Protein 4W8K (pdb70)

InterPro domains:
  IPR002729 CRISPR-associated protein Cas1 [MF_01470] (10-291)
  IPR002729 CRISPR-associated protein Cas1 [PF01867] (14-270)
  IPR002729 CRISPR-associated protein Cas1 [TIGR00287] (12-271)
  IPR019857 CRISPR-associated protein Cas1, YPEST subtype [TIGR03637] (5-293)
  IPR042206 CRISPR-associated endonuclease Cas1, C-terminal domain [G3DSA:1.20.120.920] (99-302)
  IPR042211 CRISPR-associated endonuclease Cas1, N-terminal domain [G3DSA:3.100.10.20] (4-98)
  IPR050646 CRISPR-associated endonuclease Cas1 [PTHR34353] (13-292)

Sequence (586 aa):
QILTSQKRNMYILSRCKVLVKNGQVCHLHEDGNVYTVPYANTVFIGLAEGTSITNEAMSMLAANGVIIVFWTKGGGAADIICHLPQADYRPTKYMQNWVRLWLDEEKKLSAAKEILKMRVDSLSTHVHDFGVDVENKRVSSIVNNKFDKGVTQATSFESLLGHEGTFVKSLYKEYALEYEIEFKRDHKSADNYNKFLTLGNYYAYGIARSSLWALGIDNSFPLLHGSTRRGGLVFDVADIIKTSIILPLAFHAADQGMSNTEFKRSCVAYFDKNDILAYLINNNIKRLCMENQGMQKQILTSQKRNMYILSRCKVLVKNGQVCHLHEDGNVYTVPYANTVFIGLAEGTSITNEAMSMLAANGVIVFWTKGGGYDMFAADIICHLPQADYRPTKYMQNWVRRLWLDEEKKLSAAKEILKMRVDSLSTHVHDFGVDVENKRVSSIVNKFDKGVTQATSFESLLGHEGTFVKSLYKEYALEYEIEFKRDHKSADNYNKFLTLGNYYAYGIARSSLWALGIDNSFPLLHGSTRRGGLVFDVADIIKTSIILPLAFHAADQGMSNTEFKRSCVAYFDKNDILAYLINNIKRLCME

Nearest PDB structures (foldseek):
  4w8k-assembly1_A  TM=1.003E+00  e=6.764E-49  Vibrio phage ICP1_2005_A
  8k26-assembly1_D  TM=9.373E-01  e=4.850E-36  Vibrio phage ICP1_2004_A
  8k21-assembly1_e  TM=7.059E-01  e=3.300E-36  Vibrio phage ICP1_2004_A
  3god-assembly2_C  TM=6.850E-01  e=6.927E-21  Pseudomonas aeruginosa UCBPP-PA14
  5fcl-assembly2_C  TM=6.937E-01  e=6.340E-20  Pectobacterium atrosepticum SCRI1043

B-factor: mean 58.4, std 21.56, range [27.48, 160.21]

Solvent-accessible surface area: 25203 Å² total; per-residue (Å²): 235,75,121,26,8,81,16,52,45,11,50,14,15,33,166,6,108,1,29,25,89,151,47,77,0,1,21,42,53,186,107,49,70,66,107,82,0,53,69,45,44,0,2,0,0,0,1,10,85,51,2,19,0,34,20,96,0,2,41,46,0,6,84,39,8,2,0,0,0,1,15,130,10,27,92,87,19,43,9,23,0,3,25,8,35,43,79,37,45,22,6,105,42,0,6,24,1,0,101,4,28,47,60,111,143,97,11,30,66,4,0,40,67,1,0,79,10,1,31,67,0,6,62,75,6,79,39,152,72,31,15,92,22,117,52,184,106,2,40,55,9,25,88,136,4,51,147,11,0,76,142,10,124,46,28,107,37,0,27,43,53,20,34,56,3,15,140,14,2,30,123,24,6,8,124,88,33,154,48,178,33,151,55,59,112,183,36,96,56,58,34,3,79,1,2,33,22,0,39,32,3,2,6,0,1,0,5,1,0,2,21,14,7,9,7,26,6,2,2,10,0,2,67,33,104,121,51,107,2,6,0,0,40,2,1,6,10,0,0,30,0,2,0,0,1,4,12,0,0,38,1,10,72,118,59,38,55,61,82,80,0,49,147,34,0,30,58,26,5,61,165,48,60,0,4,22,37,0,18,78,10,1,71,141,7,2,76,146,123,180,43,85,54,64,88,5,31,8,30,156,124,122,7,1,12,7,2,32,119,4,113,0,41,35,98,142,58,69,0,4,3,66,11,144,88,50,53,57,44,82,3,50,53,105,100,4,48,15,0,0,0,0,80,48,3,16,1,38,12,105,0,3,20,52,1,18,55,58,25,7,37,6,2,0,0,94,24,23,1,11,14,1,16,1,0,19,35,18,14,85,76,88,59,70,51,37,96,2,10,106,42,2,40,53,1,3,126,17,13,64,50,106,132,115,25,33,66,5,0,45,66,5,0,79,4,6,33,72,0,7,63,77,9,78,38,149,63,29,12,96,26,129,36,177,128,1,43,71,25,25,101,126,4,58,133,7,0,85,123,7,117,44,53,146,42,0,84,44,58,39,23,60,3,23,146,32,2,34,160,10,6,9,110,75,35,158,52,152,23,148,61,35,134,184,40,99,55,57,34,4,83,0,3,51,46,0,14,81,31,0,45,1,0,0,6,3,0,1,18,15,10,8,7,20,30,4,0,1,4,21,53,44,49,119,113,118,0,0,0,0,21,4,2,0,20,1,0,44,7,2,0,0,1,2,14,0,0,36,0,13,78,117,57,45,56,73,98,74,0,58,146,31,0,24,53,27,2,43,167,45,38,0,1,3,41,0,3,60,6,2,45,131,11,10,65,187

CATH classification: 3.100.10.20 (+1 more: 1.20.120.920)

Foldseek 3Di:
DDDLLQQQAEEEDEQWEFEDDPNFTWTAHPVGDIGTDPLLRYLEYEYEYNYYYDVRSVVSNLVNFYKYWYLDQPPLQSIGIDHNDPPDADDQQQVLLVVCLVPLVSLLVLLLLLLCLLVVLQVVQADPDQDDCPDPQNVVLNVQLNVQSVDDPDLVSNVVSSVSSQVSLLVRSCVRLVHDDDADCVDPQQLNVQLSVLLVVLLSLLVSLCVNNVHDQQRASRDDPPDHRGNSCSLSSSCSSRPSNVLSSVCRSVVHDPVVSVVSSSVSCNVSSVSVVSNVSSSCSRPVD/DDDWAFFDAAPASQETEDEQWEFEDDPNFTWTAHPVGDIGTDDLVSHQEYEYEYNYYYDPHRVVVSLVSNHFYFYAYPLRLATDDGDFDACGSPDDHDHHPLQVLLVVQLVDLVSLLVLLLLLQVLLVVLQVVQADPDADDCPDDQNVVLSVQLNVQSVPDDDLVSNVVSLVSSQVSLVVRRCVRLVHDDDADCVDDAQLNVQLVVLLVSLLRLLVVLCRVRSHQQCRDSRPDNPDHSNNSSSLSSSCSSRQSNVLSSVCSSVVHDPVVSVVSSSVSCRVVSVSNVSNVSSCVSRVD

Radius of gyration: 26.18 Å; Cα contacts (8 Å, |Δi|>4): 1015; chains: 2; bounding box: 55×72×65 Å

Structure (mmCIF, N/CA/C/O backbone):
data_4W8K
#
_entry.id   4W8K
#
_cell.length_a   70.590
_cell.length_b   83.320
_cell.length_c   133.980
_cell.angle_alpha   90.00
_cell.angle_beta   90.00
_cell.angle_gamma   90.00
#
_symmetry.space_group_name_H-M   'P 21 21 21'
#
loop_
_entity.id
_entity.type
_entity.pdbx_description
1 polymer 'Cas1 protein'
2 non-polymer 'POTASSIUM ION'
3 water water
#
loop_
_atom_site.group_PDB
_atom_site.id
_atom_site.type_symbol
_atom_site.label_atom_id
_atom_site.label_alt_id
_atom_site.label_comp_id
_atom_site.label_asym_id
_atom_site.label_entity_id
_atom_site.label_seq_id
_atom_site.pdbx_PDB_ins_code
_atom_site.Cartn_x
_atom_site.Cartn_y
_atom_site.Cartn_z
_atom_site.occupancy
_atom_site.B_iso_or_equiv
_atom_site.auth_seq_id
_atom_site.auth_comp_id
_atom_site.auth_asym_id
_atom_site.auth_atom_id
_atom_site.pdbx_PDB_model_num
ATOM 1 N N . GLN A 1 25 ? 35.209 87.752 17.064 1.00 100.26 4 GLN A N 1
ATOM 2 C CA . GLN A 1 25 ? 36.244 87.021 17.782 1.00 104.49 4 GLN A CA 1
ATOM 3 C C . GLN A 1 25 ? 37.037 87.957 18.692 1.00 99.93 4 GLN A C 1
ATOM 4 O O . GLN A 1 25 ? 37.925 87.522 19.426 1.00 102.12 4 GLN A O 1
ATOM 10 N N . ILE A 1 26 ? 36.708 89.244 18.644 1.00 89.47 5 ILE A N 1
ATOM 11 C CA . ILE A 1 26 ? 37.217 90.195 19.628 1.00 85.18 5 ILE A CA 1
ATOM 12 C C . ILE A 1 26 ? 36.163 90.415 20.712 1.00 78.66 5 ILE A C 1
ATOM 13 O O . ILE A 1 26 ? 34.998 90.684 20.413 1.00 75.98 5 ILE A O 1
ATOM 18 N N . LEU A 1 27 ? 36.580 90.278 21.967 1.00 72.61 6 LEU A N 1
ATOM 19 C CA . LEU A 1 27 ? 35.704 90.498 23.113 1.00 63.04 6 LEU A CA 1
ATOM 20 C C . LEU A 1 27 ? 35.131 91.912 23.098 1.00 58.57 6 LEU A C 1
ATOM 21 O O . LEU A 1 27 ? 35.815 92.855 22.700 1.00 56.77 6 LEU A O 1
ATOM 26 N N . THR A 1 28 ? 33.880 92.057 23.527 1.00 54.84 7 THR A N 1
ATOM 27 C CA . THR A 1 28 ? 33.204 93.353 23.490 1.00 57.53 7 THR A CA 1
ATOM 28 C C . THR A 1 28 ? 33.971 94.414 24.275 1.00 50.76 7 THR A C 1
ATOM 29 O O . THR A 1 28 ? 34.149 95.535 23.805 1.00 46.16 7 THR A O 1
ATOM 33 N N . SER A 1 29 ? 34.442 94.049 25.464 1.00 50.09 8 SER A N 1
ATOM 34 C CA . SER A 1 29 ? 35.152 94.993 26.319 1.00 54.74 8 SER A CA 1
ATOM 35 C C . SER A 1 29 ? 36.575 95.267 25.840 1.00 58.29 8 SER A C 1
ATOM 36 O O . SER A 1 29 ? 37.275 96.105 26.408 1.00 58.25 8 SER A O 1
ATOM 39 N N . GLN A 1 30 ? 37.008 94.562 24.800 1.00 56.47 9 GLN A N 1
ATOM 40 C CA . GLN A 1 30 ? 38.360 94.747 24.287 1.00 63.57 9 GLN A CA 1
ATOM 41 C C . GLN A 1 30 ? 38.369 95.619 23.036 1.00 56.36 9 GLN A C 1
ATOM 42 O O . GLN A 1 30 ? 39.426 95.908 22.477 1.00 61.22 9 GLN A O 1
ATOM 48 N N . LYS A 1 31 ? 37.187 96.040 22.603 1.00 48.26 10 LYS A N 1
ATOM 49 C CA . LYS A 1 31 ? 37.073 96.959 21.478 1.00 48.60 10 LYS A CA 1
ATOM 50 C C . LYS A 1 31 ? 37.428 98.369 21.937 1.00 50.90 10 LYS A C 1
ATOM 51 O O . LYS A 1 31 ? 36.921 98.842 22.953 1.00 52.81 10 LYS A O 1
ATOM 57 N N . ARG A 1 32 ? 38.306 99.037 21.196 1.00 48.29 11 ARG A N 1
ATOM 58 C CA . ARG A 1 32 ? 38.913 100.264 21.695 1.00 52.38 11 ARG A CA 1
ATOM 59 C C . ARG A 1 32 ? 38.504 101.519 20.938 1.00 44.39 11 ARG A C 1
ATOM 60 O O . ARG A 1 32 ? 38.827 102.628 21.362 1.00 45.43 11 ARG A O 1
ATOM 68 N N . ASN A 1 33 ? 37.798 101.352 19.826 1.00 34.94 12 ASN A N 1
ATOM 69 C CA . ASN A 1 33 ? 37.401 102.496 19.016 1.00 36.59 12 ASN A CA 1
ATOM 70 C C . ASN A 1 33 ? 35.945 102.879 19.223 1.00 34.60 12 ASN A C 1
ATOM 71 O O . ASN A 1 33 ? 35.108 102.034 19.537 1.00 37.59 12 ASN A O 1
ATOM 76 N N . MET A 1 34 ? 35.657 104.164 19.045 1.00 33.58 13 MET A N 1
ATOM 77 C CA . MET A 1 34 ? 34.294 104.680 19.106 1.00 34.98 13 MET A CA 1
ATOM 78 C C . MET A 1 34 ? 34.281 106.074 18.494 1.00 34.36 13 MET A C 1
ATOM 79 O O . MET A 1 34 ? 35.296 106.771 18.508 1.00 35.13 13 MET A O 1
ATOM 84 N N . TYR A 1 35 ? 33.136 106.479 17.953 1.00 32.73 14 TYR A N 1
ATOM 85 C CA . TYR A 1 35 ? 33.086 107.665 17.101 1.00 37.50 14 TYR A CA 1
ATOM 86 C C . TYR A 1 35 ? 31.825 108.505 17.283 1.00 36.47 14 TYR A C 1
ATOM 87 O O . TYR A 1 35 ? 30.742 107.973 17.529 1.00 34.64 14 TYR A O 1
ATOM 96 N N . ILE A 1 36 ? 31.981 109.820 17.160 1.00 33.12 15 ILE A N 1
ATOM 97 C CA . ILE A 1 36 ? 30.845 110.723 17.003 1.00 37.98 15 ILE A CA 1
ATOM 98 C C . ILE A 1 36 ? 31.008 111.455 15.673 1.00 40.04 15 ILE A C 1
ATOM 99 O O . ILE A 1 36 ? 31.837 112.358 15.555 1.00 40.50 15 ILE A O 1
ATOM 104 N N . LEU A 1 37 ? 30.222 111.061 14.677 1.00 36.03 16 LEU A N 1
ATOM 105 C CA . LEU A 1 37 ? 30.411 111.552 13.313 1.00 36.99 16 LEU A CA 1
ATOM 106 C C . LEU A 1 37 ? 29.467 112.700 12.958 1.00 38.73 16 LEU A C 1
ATOM 107 O O . LEU A 1 37 ? 28.313 112.724 13.385 1.00 36.71 16 LEU A O 1
ATOM 112 N N . SER A 1 38 ? 29.974 113.645 12.171 1.00 39.24 17 SER A N 1
ATOM 113 C CA . SER A 1 38 ? 29.200 114.803 11.739 1.00 42.03 17 SER A CA 1
ATOM 114 C C . SER A 1 38 ? 29.464 115.107 10.269 1.00 43.95 17 SER A C 1
ATOM 115 O O . SER A 1 38 ? 30.552 114.833 9.766 1.00 41.00 17 SER A O 1
ATOM 118 N N . ARG A 1 39 ? 28.462 115.669 9.595 1.00 42.77 18 ARG A N 1
ATOM 119 C CA . ARG A 1 39 ? 28.586 116.136 8.213 1.00 47.30 18 ARG A CA 1
ATOM 120 C C . ARG A 1 39 ? 29.254 115.120 7.293 1.00 47.75 18 ARG A C 1
ATOM 121 O O . ARG A 1 39 ? 30.264 115.416 6.658 1.00 47.51 18 ARG A O 1
ATOM 129 N N . CYS A 1 40 ? 28.693 113.918 7.237 1.00 43.20 19 CYS A N 1
ATOM 130 C CA . CYS A 1 40 ? 29.244 112.863 6.402 1.00 42.14 19 CYS A CA 1
ATOM 131 C C . CYS A 1 40 ? 28.206 111.784 6.133 1.00 44.81 19 CYS A C 1
ATOM 132 O O . CYS A 1 40 ? 27.162 111.733 6.786 1.00 39.94 19 CYS A O 1
ATOM 135 N N . LYS A 1 41 ? 28.498 110.933 5.157 1.00 39.72 20 LYS A N 1
ATOM 136 C CA . LYS A 1 41 ? 27.648 109.794 4.850 1.00 40.02 20 LYS A CA 1
ATOM 137 C C . LYS A 1 41 ? 28.335 108.518 5.312 1.00 38.34 20 LYS A C 1
ATOM 138 O O . LYS A 1 41 ? 29.491 108.279 4.973 1.00 36.78 20 LYS A O 1
ATOM 144 N N . VAL A 1 42 ? 27.636 107.704 6.096 1.00 33.31 21 VAL A N 1
ATOM 145 C CA . VAL A 1 42 ? 28.203 106.433 6.530 1.00 34.32 21 VAL A CA 1
ATOM 146 C C . VAL A 1 42 ? 27.680 105.331 5.623 1.00 35.64 21 VAL A C 1
ATOM 147 O O . VAL A 1 42 ? 26.470 105.155 5.477 1.00 33.98 21 VAL A O 1
ATOM 151 N N . LEU A 1 43 ? 28.598 104.595 5.010 1.00 37.29 22 LEU A N 1
ATOM 152 C CA . LEU A 1 43 ? 28.230 103.599 4.017 1.00 39.05 22 LEU A CA 1
ATOM 153 C C . LEU A 1 43 ? 29.284 102.510 3.924 1.00 37.29 22 LEU A C 1
ATOM 154 O O . LEU A 1 43 ? 30.289 102.547 4.630 1.00 42.78 22 LEU A O 1
ATOM 159 N N . VAL A 1 44 ? 29.057 101.553 3.034 1.00 37.51 23 VAL A N 1
ATOM 160 C CA . VAL A 1 44 ? 30.023 100.491 2.802 1.00 38.78 23 VAL A CA 1
ATOM 161 C C . VAL A 1 44 ? 30.739 100.679 1.469 1.00 44.13 23 VAL A C 1
ATOM 162 O O . VAL A 1 44 ? 30.117 100.661 0.408 1.00 51.03 23 VAL A O 1
ATOM 166 N N . LYS A 1 45 ? 32.052 100.876 1.537 1.00 47.56 24 LYS A N 1
ATOM 167 C CA . LYS A 1 45 ? 32.888 100.968 0.345 1.00 54.24 24 LYS A CA 1
ATOM 168 C C . LYS A 1 45 ? 34.034 99.967 0.430 1.00 54.76 24 LYS A C 1
ATOM 169 O O . LYS A 1 45 ? 34.757 99.926 1.427 1.00 54.47 24 LYS A O 1
ATOM 175 N N . ASN A 1 46 ? 34.186 99.162 -0.618 1.00 55.36 25 ASN A N 1
ATOM 176 C CA . ASN A 1 46 ? 35.234 98.147 -0.692 1.00 61.52 25 ASN A CA 1
ATOM 177 C C . ASN A 1 46 ? 35.186 97.169 0.479 1.00 56.94 25 ASN A C 1
ATOM 178 O O . ASN A 1 46 ? 36.223 96.705 0.953 1.00 55.38 25 ASN A O 1
ATOM 183 N N . GLY A 1 47 ? 33.978 96.862 0.943 1.00 50.10 26 GLY A N 1
ATOM 184 C CA . GLY A 1 47 ? 33.799 95.919 2.031 1.00 46.50 26 GLY A CA 1
ATOM 185 C C . GLY A 1 47 ? 34.189 96.495 3.378 1.00 46.00 26 GLY A C 1
ATOM 186 O O . GLY A 1 47 ? 34.389 95.760 4.345 1.00 51.94 26 GLY A O 1
ATOM 187 N N . GLN A 1 48 ? 34.294 97.817 3.441 1.00 41.77 27 GLN A N 1
ATOM 188 C CA . GLN A 1 48 ? 34.639 98.501 4.680 1.00 42.35 27 GLN A CA 1
ATOM 189 C C . GLN A 1 48 ? 33.532 99.461 5.087 1.00 41.85 27 GLN A C 1
ATOM 190 O O . GLN A 1 48 ? 32.963 100.151 4.243 1.00 44.06 27 GLN A O 1
ATOM 196 N N . VAL A 1 49 ? 33.219 99.501 6.376 1.00 36.86 28 VAL A N 1
ATOM 197 C CA . VAL A 1 49 ? 32.366 100.557 6.889 1.00 38.20 28 VAL A CA 1
ATOM 198 C C . VAL A 1 49 ? 33.195 101.834 6.927 1.00 42.02 28 VAL A C 1
ATOM 199 O O . VAL A 1 49 ? 34.298 101.851 7.477 1.00 42.73 28 VAL A O 1
ATOM 203 N N . CYS A 1 50 ? 32.682 102.898 6.326 1.00 38.25 29 CYS A N 1
ATOM 204 C CA . CYS A 1 50 ? 33.425 104.146 6.287 1.00 42.06 29 CYS A CA 1
ATOM 205 C C . CYS A 1 50 ? 32.509 105.359 6.255 1.00 41.58 29 CYS A C 1
ATOM 206 O O . CYS A 1 50 ? 31.291 105.226 6.125 1.00 34.29 29 CYS A O 1
ATOM 209 N N . HIS A 1 51 ? 33.096 106.543 6.401 1.00 37.36 30 HIS A N 1
ATOM 210 C CA . HIS A 1 51 ? 32.324 107.767 6.254 1.00 38.51 30 HIS A CA 1
ATOM 211 C C . HIS A 1 51 ? 32.939 108.676 5.192 1.00 39.78 30 HIS A C 1
ATOM 212 O O . HIS A 1 51 ? 34.149 108.928 5.174 1.00 32.43 30 HIS A O 1
ATOM 219 N N . LEU A 1 52 ? 32.077 109.132 4.287 1.00 39.45 31 LEU A N 1
ATOM 220 C CA . LEU A 1 52 ? 32.475 109.949 3.149 1.00 38.41 31 LEU A CA 1
ATOM 221 C C . LEU A 1 52 ? 32.101 111.404 3.382 1.00 39.10 31 LEU A C 1
ATOM 222 O O . LEU A 1 52 ? 30.979 111.707 3.788 1.00 34.92 31 LEU A O 1
ATOM 227 N N . HIS A 1 53 ? 33.038 112.303 3.111 1.00 37.79 32 HIS A N 1
ATOM 228 C CA . HIS A 1 53 ? 32.814 113.721 3.350 1.00 40.00 32 HIS A CA 1
ATOM 229 C C . HIS A 1 53 ? 32.646 114.489 2.047 1.00 41.05 32 HIS A C 1
ATOM 230 O O . HIS A 1 53 ? 32.831 113.937 0.963 1.00 46.81 32 HIS A O 1
ATOM 237 N N . GLU A 1 54 ? 32.289 115.763 2.162 1.00 43.07 33 GLU A N 1
ATOM 238 C CA . GLU A 1 54 ? 31.994 116.588 0.998 1.00 47.61 33 GLU A CA 1
ATOM 239 C C . GLU A 1 54 ? 33.234 116.842 0.137 1.00 47.56 33 GLU A C 1
ATOM 240 O O . GLU A 1 54 ? 33.118 117.130 -1.055 1.00 48.41 33 GLU A O 1
ATOM 246 N N . ASP A 1 55 ? 34.419 116.729 0.733 1.00 46.16 34 ASP A N 1
ATOM 247 C CA . ASP A 1 55 ? 35.657 116.987 -0.008 1.00 54.93 34 ASP A CA 1
ATOM 248 C C . ASP A 1 55 ? 36.162 115.760 -0.775 1.00 47.69 34 ASP A C 1
ATOM 249 O O . ASP A 1 55 ? 37.208 115.812 -1.418 1.00 55.71 34 ASP A O 1
ATOM 254 N N . GLY A 1 56 ? 35.420 114.661 -0.703 1.00 48.13 35 GLY A N 1
ATOM 255 C CA . GLY A 1 56 ? 35.791 113.444 -1.403 1.00 48.13 35 GLY A CA 1
ATOM 256 C C . GLY A 1 56 ? 36.519 112.439 -0.525 1.00 49.58 35 GLY A C 1
ATOM 257 O O . GLY A 1 56 ? 36.674 111.276 -0.901 1.00 46.92 35 GLY A O 1
ATOM 258 N N . ASN A 1 57 ? 36.960 112.885 0.647 1.00 43.23 36 ASN A N 1
ATOM 259 C CA . ASN A 1 57 ? 37.725 112.032 1.554 1.00 41.34 36 ASN A CA 1
ATOM 260 C C . ASN A 1 57 ? 36.913 110.906 2.177 1.00 37.37 36 ASN A C 1
ATOM 261 O O . ASN A 1 57 ? 35.806 111.120 2.675 1.00 38.12 36 ASN A O 1
ATOM 266 N N . VAL A 1 58 ? 37.478 109.704 2.145 1.00 44.87 37 VAL A N 1
ATOM 267 C CA . VAL A 1 58 ? 36.845 108.540 2.755 1.00 40.69 37 VAL A CA 1
ATOM 268 C C . VAL A 1 58 ? 37.697 108.011 3.908 1.00 37.77 37 VAL A C 1
ATOM 269 O O . VAL A 1 58 ? 38.879 107.705 3.722 1.00 38.96 37 VAL A O 1
ATOM 273 N N . TYR A 1 59 ? 37.090 107.908 5.088 1.00 35.36 38 TYR A N 1
ATOM 274 C CA . TYR A 1 59 ? 37.756 107.385 6.282 1.00 39.74 38 TYR A CA 1
ATOM 275 C C . TYR A 1 59 ? 37.055 106.121 6.762 1.00 43.57 38 TYR A C 1
ATOM 276 O O . TYR A 1 59 ? 35.834 106.096 6.838 1.00 45.75 38 TYR A O 1
ATOM 285 N N . THR A 1 60 ? 37.816 105.085 7.107 1.00 38.37 39 THR A N 1
ATOM 286 C CA . THR A 1 60 ? 37.208 103.808 7.468 1.00 39.08 39 THR A CA 1
ATOM 287 C C . THR A 1 60 ? 37.039 103.615 8.976 1.00 44.26 39 THR A C 1
ATOM 288 O O . THR A 1 60 ? 37.784 104.173 9.783 1.00 43.99 39 THR A O 1
ATOM 292 N N . VAL A 1 61 ? 36.045 102.812 9.336 1.00 41.47 40 VAL A N 1
ATOM 293 C CA . VAL A 1 61 ? 35.799 102.437 10.720 1.00 45.09 40 VAL A CA 1
ATOM 294 C C . VAL A 1 61 ? 36.083 100.951 10.910 1.00 44.77 40 VAL A C 1
ATOM 295 O O . VAL A 1 61 ? 35.517 100.114 10.209 1.00 50.62 40 VAL A O 1
ATOM 299 N N . PRO A 1 62 ? 36.977 100.617 11.851 1.00 43.54 41 PRO A N 1
ATOM 300 C CA . PRO A 1 62 ? 37.250 99.212 12.173 1.00 45.34 41 PRO A CA 1
ATOM 301 C C . PRO A 1 62 ? 36.031 98.555 12.813 1.00 43.91 41 PRO A C 1
ATOM 302 O O . PRO A 1 62 ? 35.875 98.609 14.034 1.00 45.78 41 PRO A O 1
ATOM 306 N N . TYR A 1 63 ? 35.185 97.940 11.992 1.00 41.61 42 TYR A N 1
ATOM 307 C CA . TYR A 1 63 ? 33.895 97.441 12.459 1.00 47.39 42 TYR A CA 1
ATOM 308 C C . TYR A 1 63 ? 34.024 96.302 13.472 1.00 42.84 42 TYR A C 1
ATOM 309 O O . TYR A 1 63 ? 33.133 96.099 14.293 1.00 48.22 42 TYR A O 1
ATOM 318 N N . ALA A 1 64 ? 35.128 95.568 13.426 1.00 40.33 43 ALA A N 1
ATOM 319 C CA . ALA A 1 64 ? 35.340 94.481 14.375 1.00 47.48 43 ALA A CA 1
ATOM 320 C C . ALA A 1 64 ? 35.987 94.971 15.673 1.00 48.86 43 ALA A C 1
ATOM 321 O O . ALA A 1 64 ? 36.200 94.188 16.598 1.00 53.94 43 ALA A O 1
ATOM 323 N N . ASN A 1 65 ? 36.292 96.264 15.741 1.00 42.41 44 ASN A N 1
ATOM 324 C CA . ASN A 1 65 ? 37.005 96.826 16.887 1.00 47.18 44 ASN A CA 1
ATOM 325 C C . ASN A 1 65 ? 36.385 98.147 17.346 1.00 45.61 44 ASN A C 1
ATOM 326 O O . ASN A 1 65 ? 37.079 99.032 17.847 1.00 47.45 44 ASN A O 1
ATOM 331 N N . THR A 1 66 ? 35.073 98.267 17.173 1.00 37.80 45 THR A N 1
ATOM 332 C CA . THR A 1 66 ? 34.363 99.510 17.457 1.00 36.70 45 THR A CA 1
ATOM 333 C C . THR A 1 66 ? 33.218 99.274 18.437 1.00 37.16 45 THR A C 1
ATOM 334 O O . THR A 1 66 ? 32.419 98.353 18.265 1.00 33.59 45 THR A O 1
ATOM 338 N N . VAL A 1 67 ? 33.161 100.105 19.474 1.00 36.08 46 VAL A N 1
ATOM 339 C CA . VAL A 1 67 ? 32.153 99.983 20.519 1.00 38.38 46 VAL A CA 1
ATOM 340 C C . VAL A 1 67 ? 30.838 100.603 20.076 1.00 34.23 46 VAL A C 1
ATOM 341 O O . VAL A 1 67 ? 29.778 99.979 20.158 1.00 32.50 46 VAL A O 1
ATOM 345 N N . PHE A 1 68 ? 30.910 101.843 19.609 1.00 30.77 47 PHE A N 1
ATOM 346 C CA . PHE A 1 68 ? 29.719 102.519 19.137 1.00 30.36 47 PHE A CA 1
ATOM 347 C C . PHE A 1 68 ? 30.025 103.547 18.071 1.00 33.32 47 PHE A C 1
ATOM 348 O O . PHE A 1 68 ? 31.161 103.995 17.913 1.00 32.34 47 PHE A O 1
ATOM 356 N N . ILE A 1 69 ? 28.976 103.923 17.356 1.00 28.58 48 ILE A N 1
ATOM 357 C CA . ILE A 1 69 ? 29.008 105.064 16.466 1.00 34.05 48 ILE A CA 1
ATOM 358 C C . ILE A 1 69 ? 27.844 105.983 16.811 1.00 32.81 48 ILE A C 1
ATOM 359 O O . ILE A 1 69 ? 26.689 105.558 16.816 1.00 32.41 48 ILE A O 1
ATOM 364 N N . GLY A 1 70 ? 28.154 107.236 17.121 1.00 30.27 49 GLY A N 1
ATOM 365 C CA . GLY A 1 70 ? 27.130 108.242 17.320 1.00 30.56 49 GLY A CA 1
ATOM 366 C C . GLY A 1 70 ? 27.011 109.113 16.085 1.00 34.96 49 GLY A C 1
ATOM 367 O O . GLY A 1 70 ? 28.020 109.516 15.505 1.00 33.77 49 GLY A O 1
ATOM 368 N N . LEU A 1 71 ? 25.777 109.406 15.682 1.00 36.04 50 LEU A N 1
ATOM 369 C CA . LEU A 1 71 ? 25.525 110.180 14.469 1.00 38.23 50 LEU A CA 1
ATOM 370 C C . LEU A 1 71 ? 24.938 111.550 14.796 1.00 34.61 50 LEU A C 1
ATOM 371 O O . LEU A 1 71 ? 23.842 111.647 15.344 1.00 38.97 50 LEU A O 1
ATOM 376 N N . ALA A 1 72 ? 25.675 112.604 14.457 1.00 35.42 51 ALA A N 1
ATOM 377 C CA . ALA A 1 72 ? 25.248 113.969 14.746 1.00 40.62 51 ALA A CA 1
ATOM 378 C C . ALA A 1 72 ? 24.695 114.656 13.497 1.00 43.03 51 ALA A C 1
ATOM 379 O O . ALA A 1 72 ? 24.176 113.994 12.600 1.00 40.57 51 ALA A O 1
ATOM 381 N N . GLU A 1 73 ? 24.809 115.980 13.436 1.00 41.96 52 GLU A N 1
ATOM 382 C CA . GLU A 1 73 ? 24.158 116.744 12.375 1.00 48.81 52 GLU A CA 1
ATOM 383 C C . GLU A 1 73 ? 24.781 116.500 10.999 1.00 39.05 52 GLU A C 1
ATOM 384 O O . GLU A 1 73 ? 25.981 116.240 10.876 1.00 36.96 52 GLU A O 1
ATOM 390 N N . GLY A 1 74 ? 23.945 116.571 9.969 1.00 40.61 53 GLY A N 1
ATOM 391 C CA . GLY A 1 74 ? 24.387 116.387 8.601 1.00 40.92 53 GLY A CA 1
ATOM 392 C C . GLY A 1 74 ? 24.910 114.993 8.308 1.00 45.83 53 GLY A C 1
ATOM 393 O O . GLY A 1 74 ? 25.772 114.826 7.447 1.00 49.35 53 GLY A O 1
ATOM 394 N N . THR A 1 75 ? 24.399 113.990 9.017 1.00 34.54 54 THR A N 1
ATOM 395 C CA . THR A 1 75 ? 24.819 112.612 8.780 1.00 32.23 54 THR A CA 1
ATOM 396 C C . THR A 1 75 ? 23.724 111.755 8.151 1.00 40.88 54 THR A C 1
ATOM 397 O O . THR A 1 75 ? 22.533 112.038 8.289 1.00 40.06 54 THR A O 1
ATOM 401 N N . SER A 1 76 ? 24.149 110.708 7.450 1.00 38.91 55 SER A N 1
ATOM 402 C CA . SER A 1 76 ? 23.241 109.682 6.954 1.00 36.94 55 SER A CA 1
ATOM 403 C C . SER A 1 76 ? 23.935 108.329 7.065 1.00 35.37 55 SER A C 1
ATOM 404 O O . SER A 1 76 ? 25.158 108.260 7.178 1.00 34.92 55 SER A O 1
ATOM 407 N N . ILE A 1 77 ? 23.158 107.255 7.046 1.00 35.96 56 ILE A N 1
ATOM 408 C CA . ILE A 1 77 ? 23.732 105.920 7.144 1.00 33.11 56 ILE A CA 1
ATOM 409 C C . ILE A 1 77 ? 22.876 104.945 6.343 1.00 34.31 56 ILE A C 1
ATOM 410 O O . ILE A 1 77 ? 21.652 105.074 6.298 1.00 35.53 56 ILE A O 1
ATOM 415 N N . THR A 1 78 ? 23.531 103.992 5.685 1.00 33.11 57 THR A N 1
ATOM 416 C CA . THR A 1 78 ? 22.847 103.036 4.819 1.00 32.88 57 THR A CA 1
ATOM 417 C C . THR A 1 78 ? 22.530 101.747 5.572 1.00 31.51 57 THR A C 1
ATOM 418 O O . THR A 1 78 ? 23.143 101.454 6.593 1.00 33.39 57 THR A O 1
ATOM 422 N N . ASN A 1 79 ? 21.578 100.974 5.062 1.00 37.20 58 ASN A N 1
ATOM 423 C CA . ASN A 1 79 ? 21.219 99.710 5.694 1.00 41.76 58 ASN A CA 1
ATOM 424 C C . ASN A 1 79 ? 22.370 98.713 5.613 1.00 43.05 58 ASN A C 1
ATOM 425 O O . ASN A 1 79 ? 22.525 97.852 6.481 1.00 39.18 58 ASN A O 1
ATOM 430 N N . GLU A 1 80 ? 23.180 98.852 4.567 1.00 36.11 59 GLU A N 1
ATOM 431 C CA . GLU A 1 80 ? 24.354 98.014 4.368 1.00 43.54 59 GLU A CA 1
ATOM 432 C C . GLU A 1 80 ? 25.382 98.232 5.482 1.00 37.47 59 GLU A C 1
ATOM 433 O O . GLU A 1 80 ? 25.929 97.273 6.024 1.00 35.74 59 GLU A O 1
ATOM 439 N N . ALA A 1 81 ? 25.640 99.493 5.819 1.00 28.74 60 ALA A N 1
ATOM 440 C CA . ALA A 1 81 ? 26.557 99.816 6.908 1.00 37.13 60 ALA A CA 1
ATOM 441 C C . ALA A 1 81 ? 25.982 99.368 8.249 1.00 35.68 60 ALA A C 1
ATOM 442 O O . ALA A 1 81 ? 26.708 98.858 9.098 1.00 30.09 60 ALA A O 1
ATOM 444 N N . MET A 1 82 ? 24.677 99.561 8.426 1.00 30.79 61 MET A N 1
ATOM 445 C CA . MET A 1 82 ? 23.995 99.156 9.650 1.00 29.74 61 MET A CA 1
ATOM 446 C C . MET A 1 82 ? 24.089 97.651 9.849 1.00 31.86 61 MET A C 1
ATOM 447 O O . MET A 1 82 ? 24.279 97.171 10.966 1.00 33.75 61 MET A O 1
ATOM 452 N N . SER A 1 83 ? 23.949 96.918 8.751 1.00 30.46 62 SER A N 1
ATOM 453 C CA . SER A 1 83 ? 24.005 95.463 8.773 1.00 39.58 62 SER A CA 1
ATOM 454 C C . SER A 1 83 ? 25.363 94.959 9.251 1.00 40.15 62 SER A C 1
ATOM 455 O O . SER A 1 83 ? 25.439 94.051 10.076 1.00 37.00 62 SER A O 1
ATOM 458 N N . MET A 1 84 ? 26.430 95.554 8.725 1.00 37.55 63 MET A N 1
ATOM 459 C CA . MET A 1 84 ? 27.783 95.158 9.099 1.00 39.42 63 MET A CA 1
ATOM 460 C C . MET A 1 84 ? 28.086 95.540 10.543 1.00 35.56 63 MET A C 1
ATOM 461 O O . MET A 1 84 ? 28.685 94.764 11.289 1.00 32.89 63 MET A O 1
ATOM 466 N N . LEU A 1 85 ? 27.669 96.740 10.933 1.00 30.63 64 LEU A N 1
ATOM 467 C CA . LEU A 1 85 ? 27.873 97.213 12.296 1.00 32.61 64 LEU A CA 1
ATOM 468 C C . LEU A 1 85 ? 27.125 96.336 13.297 1.00 35.74 64 LEU A C 1
ATOM 469 O O . LEU A 1 85 ? 27.685 95.937 14.318 1.00 33.11 64 LEU A O 1
ATOM 474 N N . ALA A 1 86 ? 25.866 96.026 12.996 1.00 31.58 65 ALA A N 1
ATOM 475 C CA . ALA A 1 86 ? 25.051 95.215 13.896 1.00 30.22 65 ALA A CA 1
ATOM 476 C C . ALA A 1 86 ? 25.586 93.791 14.012 1.00 39.04 65 ALA A C 1
ATOM 477 O O . ALA A 1 86 ? 25.552 93.196 15.091 1.00 40.40 65 ALA A O 1
ATOM 479 N N . ALA A 1 87 ? 26.082 93.249 12.902 1.00 35.72 66 ALA A N 1
ATOM 480 C CA . ALA A 1 87 ? 26.621 91.892 12.892 1.00 37.82 66 ALA A CA 1
ATOM 481 C C . ALA A 1 87 ? 27.900 91.787 13.727 1.00 38.08 66 ALA A C 1
ATOM 482 O O . ALA A 1 87 ? 28.291 90.696 14.135 1.00 41.34 66 ALA A O 1
ATOM 484 N N . ASN A 1 88 ? 28.542 92.923 13.982 1.00 39.23 67 ASN A N 1
ATOM 485 C CA . ASN A 1 88 ? 29.755 92.946 14.796 1.00 40.90 67 ASN A CA 1
ATOM 486 C C . ASN A 1 88 ? 29.553 93.578 16.171 1.00 39.35 67 ASN A C 1
ATOM 487 O O . ASN A 1 88 ? 30.514 94.008 16.808 1.00 34.76 67 ASN A O 1
ATOM 492 N N . GLY A 1 89 ? 28.304 93.631 16.625 1.00 36.01 68 GLY A N 1
ATOM 493 C CA . GLY A 1 89 ? 28.006 94.083 17.972 1.00 33.45 68 GLY A CA 1
ATOM 494 C C . GLY A 1 89 ? 28.307 95.549 18.211 1.00 37.49 68 GLY A C 1
ATOM 495 O O . GLY A 1 89 ? 28.642 95.952 19.327 1.00 37.86 68 GLY A O 1
ATOM 496 N N . VAL A 1 90 ? 28.197 96.350 17.158 1.00 34.30 69 VAL A N 1
ATOM 497 C CA . VAL A 1 90 ? 28.372 97.788 17.283 1.00 34.82 69 VAL A CA 1
ATOM 498 C C . VAL A 1 90 ? 27.020 98.453 17.487 1.00 41.53 69 VAL A C 1
ATOM 499 O O . VAL A 1 90 ? 26.080 98.214 16.728 1.00 39.62 69 VAL A O 1
ATOM 503 N N . ILE A 1 91 ? 26.914 99.281 18.517 1.00 39.76 70 ILE A N 1
ATOM 504 C CA A ILE A 1 91 ? 25.695 100.026 18.793 0.50 42.41 70 ILE A CA 1
ATOM 505 C CA B ILE A 1 91 ? 25.663 99.992 18.731 0.50 42.29 70 ILE A CA 1
ATOM 506 C C . ILE A 1 91 ? 25.717 101.366 18.058 1.00 37.41 70 ILE A C 1
ATOM 507 O O . ILE A 1 91 ? 26.753 102.030 18.018 1.00 35.07 70 ILE A O 1
ATOM 516 N N . VAL A 1 92 ? 24.588 101.756 17.476 1.00 32.81 71 VAL A N 1
ATOM 517 C CA . VAL A 1 92 ? 24.490 103.015 16.745 1.00 33.29 71 VAL A CA 1
ATOM 518 C C . VAL A 1 92 ? 23.427 103.904 17.368 1.00 33.06 71 VAL A C 1
ATOM 519 O O . VAL A 1 92 ? 22.314 103.453 17.619 1.00 36.47 71 VAL A O 1
ATOM 523 N N . PHE A 1 93 ? 23.766 105.163 17.628 1.00 30.87 72 PHE A N 1
ATOM 524 C CA . PHE A 1 93 ? 22.771 106.099 18.134 1.00 29.08 72 PHE A CA 1
ATOM 525 C C . PHE A 1 93 ? 22.876 107.473 17.480 1.00 30.90 72 PHE A C 1
ATOM 526 O O . PHE A 1 93 ? 23.883 107.805 16.853 1.00 31.18 72 PHE A O 1
ATOM 534 N N . TRP A 1 94 ? 21.811 108.254 17.620 1.00 35.46 73 TRP A N 1
ATOM 535 C CA . TRP A 1 94 ? 21.753 109.615 17.100 1.00 41.66 73 TRP A CA 1
ATOM 536 C C . TRP A 1 94 ? 21.772 110.606 18.257 1.00 39.49 73 TRP A C 1
ATOM 537 O O . TRP A 1 94 ? 21.012 110.458 19.211 1.00 38.07 73 TRP A O 1
ATOM 548 N N . THR A 1 95 ? 22.634 111.614 18.173 1.00 39.95 74 THR A N 1
ATOM 549 C CA . THR A 1 95 ? 22.751 112.599 19.246 1.00 48.26 74 THR A CA 1
ATOM 550 C C . THR A 1 95 ? 21.516 113.497 19.354 1.00 61.26 74 THR A C 1
ATOM 551 O O . THR A 1 95 ? 21.231 114.038 20.422 1.00 67.83 74 THR A O 1
ATOM 555 N N . LYS A 1 96 ? 20.785 113.661 18.255 1.00 65.05 75 LYS A N 1
ATOM 556 C CA . LYS A 1 96 ? 19.516 114.387 18.301 1.00 84.13 75 LYS A CA 1
ATOM 557 C C . LYS A 1 96 ? 18.341 113.412 18.286 1.00 94.31 75 LYS A C 1
ATOM 558 O O . LYS A 1 96 ? 18.195 112.614 17.359 1.00 90.28 75 LYS A O 1
ATOM 564 N N . GLY A 1 97 ? 17.502 113.487 19.315 1.00 112.96 76 GLY A N 1
ATOM 565 C CA . GLY A 1 97 ? 16.439 112.516 19.498 1.00 115.65 76 GLY A CA 1
ATOM 566 C C . GLY A 1 97 ? 15.044 112.979 19.122 1.00 121.92 76 GLY A C 1
ATOM 567 O O . GLY A 1 97 ? 14.094 112.198 19.176 1.00 128.70 76 GLY A O 1
ATOM 568 N N . GLY A 1 98 ? 14.913 114.247 18.747 1.00 118.83 77 GLY A N 1
ATOM 569 C CA . GLY A 1 98 ? 13.628 114.778 18.327 1.00 118.46 77 GLY A CA 1
ATOM 570 C C . GLY A 1 98 ? 12.952 115.651 19.367 1.00 118.70 77 GLY A C 1
ATOM 571 O O . GLY A 1 98 ? 12.044 116.418 19.046 1.00 120.96 77 GLY A O 1
ATOM 572 N N . GLY A 1 99 ? 13.392 115.535 20.616 1.00 114.79 78 GLY A N 1
ATOM 573 C CA . GLY A 1 99 ? 12.830 116.325 21.696 1.00 117.56 78 GLY A CA 1
ATOM 574 C C . GLY A 1 99 ? 13.424 117.718 21.767 1.00 117.61 78 GLY A C 1
ATOM 575 O O . GLY A 1 99 ? 12.782 118.699 21.392 1.00 121.19 78 GLY A O 1
ATOM 576 N N . ALA A 1 104 ? 19.378 114.699 24.965 1.00 107.82 83 ALA A N 1
ATOM 577 C CA . ALA A 1 104 ? 19.769 114.599 26.367 1.00 108.87 83 ALA A CA 1
ATOM 578 C C . ALA A 1 104 ? 19.409 113.231 26.939 1.00 108.85 83 ALA A C 1
ATOM 579 O O . ALA A 1 104 ? 20.254 112.546 27.516 1.00 107.63 83 ALA A O 1
ATOM 581 N N . ALA A 1 105 ? 18.149 112.841 26.773 1.00 110.21 84 ALA A N 1
ATOM 582 C CA . ALA A 1 105 ? 17.669 111.548 27.250 1.00 106.55 84 ALA A CA 1
ATOM 583 C C . ALA A 1 105 ? 16.758 110.900 26.212 1.00 102.13 84 ALA A C 1
ATOM 584 O O . ALA A 1 105 ? 16.364 109.742 26.351 1.00 100.78 84 ALA A O 1
ATOM 586 N N . ASP A 1 106 ? 16.431 111.659 25.171 1.00 96.72 85 ASP A N 1
ATOM 587 C CA . ASP A 1 106 ? 15.590 111.167 24.087 1.00 90.71 85 ASP A CA 1
ATOM 588 C C . ASP A 1 106 ? 16.444 110.562 22.977 1.00 80.69 85 ASP A C 1
ATOM 589 O O . ASP A 1 106 ? 16.000 110.441 21.837 1.00 76.78 85 ASP A O 1
ATOM 594 N N . ILE A 1 107 ? 17.673 110.191 23.323 1.00 56.05 86 ILE A N 1
ATOM 595 C CA . ILE A 1 107 ? 18.617 109.614 22.371 1.00 50.41 86 ILE A CA 1
ATOM 596 C C . ILE A 1 107 ? 18.055 108.373 21.681 1.00 45.62 86 ILE A C 1
ATOM 597 O O . ILE A 1 107 ? 17.715 107.387 22.336 1.00 42.83 86 ILE A O 1
ATOM 602 N N . ILE A 1 108 ? 17.947 108.440 20.357 1.00 41.70 87 ILE A N 1
ATOM 603 C CA . ILE A 1 108 ? 17.547 107.286 19.562 1.00 35.64 87 ILE A CA 1
ATOM 604 C C . ILE A 1 108 ? 18.738 106.353 19.416 1.00 36.08 87 ILE A C 1
ATOM 605 O O . ILE A 1 108 ? 19.799 106.766 18.960 1.00 38.54 87 ILE A O 1
ATOM 610 N N . CYS A 1 109 ? 18.573 105.097 19.805 1.00 34.70 88 CYS A N 1
ATOM 611 C CA . CYS A 1 109 ? 19.696 104.176 19.797 1.00 36.44 88 CYS A CA 1
ATOM 612 C C . CYS A 1 109 ? 19.292 102.819 19.229 1.00 42.29 88 CYS A C 1
ATOM 613 O O . CYS A 1 109 ? 18.370 102.187 19.728 1.00 43.48 88 CYS A O 1
ATOM 616 N N . HIS A 1 110 ? 19.979 102.372 18.183 1.00 36.34 89 HIS A N 1
ATOM 617 C CA . HIS A 1 110 ? 19.643 101.099 17.553 1.00 37.70 89 HIS A CA 1
ATOM 618 C C . HIS A 1 110 ? 20.625 99.993 17.939 1.00 42.24 89 HIS A C 1
ATOM 619 O O . HIS A 1 110 ? 21.827 100.101 17.694 1.00 41.75 89 HIS A O 1
ATOM 626 N N . LEU A 1 111 ? 20.092 98.935 18.547 1.00 36.71 90 LEU A N 1
ATOM 627 C CA . LEU A 1 111 ? 20.888 97.806 19.024 1.00 37.62 90 LEU A CA 1
ATOM 628 C C . LEU A 1 111 ? 20.828 96.635 18.054 1.00 36.32 90 LEU A C 1
ATOM 629 O O . LEU A 1 111 ? 19.839 96.470 17.344 1.00 35.40 90 LEU A O 1
ATOM 634 N N . PRO A 1 112 ? 21.885 95.807 18.028 1.00 40.35 91 PRO A N 1
ATOM 635 C CA . PRO A 1 112 ? 21.827 94.557 17.262 1.00 37.92 91 PRO A CA 1
ATOM 636 C C . PRO A 1 112 ? 20.695 93.669 17.775 1.00 39.68 91 PRO A C 1
ATOM 637 O O . PRO A 1 112 ? 20.569 93.495 18.987 1.00 38.68 91 PRO A O 1
ATOM 641 N N . GLN A 1 113 ? 19.884 93.130 16.870 1.00 40.78 92 GLN A N 1
ATOM 642 C CA . GLN A 1 113 ? 18.689 92.386 17.262 1.00 40.44 92 GLN A CA 1
ATOM 643 C C . GLN A 1 113 ? 18.723 90.917 16.842 1.00 42.37 92 GLN A C 1
ATOM 644 O O . GLN A 1 113 ? 17.948 90.107 17.350 1.00 45.47 92 GLN A O 1
ATOM 650 N N . ALA A 1 114 ? 19.613 90.573 15.918 1.00 38.88 93 ALA A N 1
ATOM 651 C CA . ALA A 1 114 ? 19.621 89.224 15.355 1.00 45.02 93 ALA A CA 1
ATOM 652 C C . ALA A 1 114 ? 20.591 88.294 16.081 1.00 48.00 93 ALA A C 1
ATOM 653 O O . ALA A 1 114 ? 20.449 87.074 16.019 1.00 52.35 93 ALA A O 1
ATOM 655 N N . ASP A 1 115 ? 21.574 88.871 16.763 1.00 49.31 94 ASP A N 1
ATOM 656 C CA . ASP A 1 115 ? 22.536 88.086 17.530 1.00 54.69 94 ASP A CA 1
ATOM 657 C C . ASP A 1 115 ? 22.103 87.994 18.992 1.00 43.88 94 ASP A C 1
ATOM 658 O O . ASP A 1 115 ? 22.391 88.884 19.787 1.00 41.72 94 ASP A O 1
ATOM 663 N N . TYR A 1 116 ? 21.420 86.907 19.338 1.00 40.87 95 TYR A N 1
ATOM 664 C CA . TYR A 1 116 ? 20.742 86.791 20.631 1.00 41.19 95 TYR A CA 1
ATOM 665 C C . TYR A 1 116 ? 21.699 86.861 21.825 1.00 38.39 95 TYR A C 1
ATOM 666 O O . TYR A 1 116 ? 22.787 86.287 21.810 1.00 37.17 95 TYR A O 1
ATOM 675 N N . ARG A 1 117 ? 21.277 87.586 22.854 1.00 39.19 96 ARG A N 1
ATOM 676 C CA . ARG A 1 117 ? 22.124 87.864 24.007 1.00 39.41 96 ARG A CA 1
ATOM 677 C C . ARG A 1 117 ? 22.078 86.714 25.014 1.00 41.88 96 ARG A C 1
ATOM 678 O O . ARG A 1 117 ? 21.204 85.849 24.926 1.00 41.36 96 ARG A O 1
ATOM 686 N N . PRO A 1 118 ? 23.038 86.681 25.958 1.00 42.43 97 PRO A N 1
ATOM 687 C CA . PRO A 1 118 ? 22.942 85.734 27.073 1.00 46.27 97 PRO A CA 1
ATOM 688 C C . PRO A 1 118 ? 21.645 85.947 27.846 1.00 45.10 97 PRO A C 1
ATOM 689 O O . PRO A 1 118 ? 21.149 87.074 27.899 1.00 43.74 97 PRO A O 1
ATOM 693 N N . THR A 1 119 ? 21.104 84.884 28.431 1.00 39.02 98 THR A N 1
ATOM 694 C CA . THR A 1 119 ? 19.797 84.964 29.071 1.00 38.09 98 THR A CA 1
ATOM 695 C C . THR A 1 119 ? 19.888 85.129 30.585 1.00 42.62 98 THR A C 1
ATOM 696 O O . THR A 1 119 ? 18.997 85.710 31.202 1.00 41.51 98 THR A O 1
ATOM 700 N N . LYS A 1 120 ? 20.966 84.616 31.172 1.00 39.79 99 LYS A N 1
ATOM 701 C CA . LYS A 1 120 ? 21.082 84.507 32.626 1.00 43.36 99 LYS A CA 1
ATOM 702 C C . LYS A 1 120 ? 20.956 85.848 33.348 1.00 45.15 99 LYS A C 1
ATOM 703 O O . LYS A 1 120 ? 20.279 85.947 34.371 1.00 46.76 99 LYS A O 1
ATOM 709 N N . TYR A 1 121 ? 21.598 86.878 32.811 1.00 42.76 100 TYR A N 1
ATOM 710 C CA . TYR A 1 121 ? 21.671 88.158 33.506 1.00 42.84 100 TYR A CA 1
ATOM 711 C C . TYR A 1 121 ? 20.317 88.865 33.543 1.00 41.45 100 TYR A C 1
ATOM 712 O O . TYR A 1 121 ? 19.884 89.330 34.596 1.00 43.47 100 TYR A O 1
ATOM 721 N N . MET A 1 122 ? 19.639 88.930 32.402 1.00 38.39 101 MET A N 1
ATOM 722 C CA . MET A 1 122 ? 18.335 89.583 32.340 1.00 35.99 101 MET A CA 1
ATOM 723 C C . MET A 1 122 ? 17.311 88.866 33.222 1.00 39.71 101 MET A C 1
ATOM 724 O O . MET A 1 122 ? 16.434 89.501 33.810 1.00 44.42 101 MET A O 1
ATOM 729 N N . GLN A 1 123 ? 17.432 87.545 33.322 1.00 35.81 102 GLN A N 1
ATOM 730 C CA . GLN A 1 123 ? 16.524 86.761 34.152 1.00 39.77 102 GLN A CA 1
ATOM 731 C C . GLN A 1 123 ? 16.701 87.102 35.626 1.00 46.24 102 GLN A C 1
ATOM 732 O O . GLN A 1 123 ? 15.728 87.174 36.377 1.00 47.14 102 GLN A O 1
ATOM 738 N N . ASN A 1 124 ? 17.948 87.314 36.034 1.00 45.91 103 ASN A N 1
ATOM 739 C CA . ASN A 1 124 ? 18.246 87.729 37.400 1.00 46.51 103 ASN A CA 1
ATOM 740 C C . ASN A 1 124 ? 17.873 89.190 37.632 1.00 42.72 103 ASN A C 1
ATOM 741 O O . ASN A 1 124 ? 17.443 89.563 38.724 1.00 42.16 103 ASN A O 1
ATOM 746 N N . TRP A 1 125 ? 18.037 90.015 36.600 1.00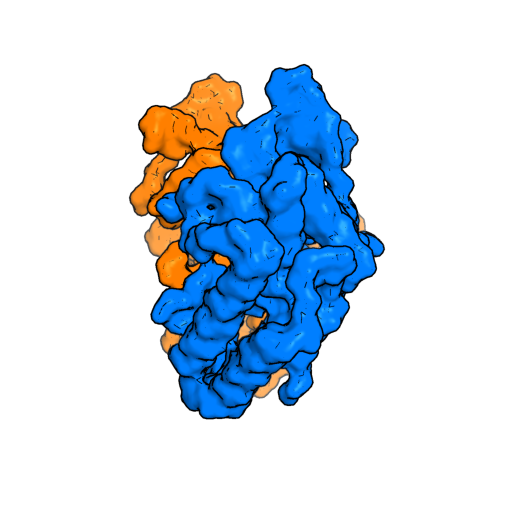 38.26 104 TRP A N 1
ATOM 747 C CA . TRP A 1 125 ? 17.725 91.436 36.717 1.00 44.77 104 TRP A CA 1
ATOM 748 C C . TRP A 1 125 ? 16.236 91.622 36.972 1.00 46.90 104 TRP A C 1
ATOM 749 O O . TRP A 1 125 ? 15.828 92.460 37.776 1.00 50.14 104 TRP A O 1
ATOM 760 N N . VAL A 1 126 ? 15.435 90.812 36.288 1.00 43.96 105 VAL A N 1
ATOM 761 C CA . VAL A 1 126 ? 13.986 90.838 36.417 1.00 43.32 105 VAL A CA 1
ATOM 762 C C . VAL A 1 126 ? 13.529 90.521 37.848 1.00 50.20 105 VAL A C 1
ATOM 763 O O . VAL A 1 126 ? 12.676 91.218 38.404 1.00 49.31 105 VAL A O 1
ATOM 767 N N . ARG A 1 127 ? 14.105 89.482 38.446 1.00 52.22 106 ARG A N 1
ATOM 768 C CA . ARG A 1 127 ? 13.767 89.112 39.816 1.00 55.22 106 ARG A CA 1
ATOM 769 C C . ARG A 1 127 ? 14.190 90.213 40.783 1.00 56.61 106 ARG A C 1
ATOM 770 O O . ARG A 1 127 ? 13.480 90.530 41.738 1.00 58.51 106 ARG A O 1
ATOM 778 N N . LEU A 1 128 ? 15.355 90.789 40.516 1.00 56.47 107 LEU A N 1
ATOM 779 C CA . LEU A 1 128 ? 15.899 91.887 41.306 1.00 58.31 107 LEU A CA 1
ATOM 780 C C . LEU A 1 128 ? 15.004 93.123 41.233 1.00 54.22 107 LEU A C 1
ATOM 781 O O . LEU A 1 128 ? 14.735 93.772 42.245 1.00 59.19 107 LEU A O 1
ATOM 786 N N . TRP A 1 129 ? 14.543 93.429 40.024 1.00 50.77 108 TRP A N 1
ATOM 787 C CA . TRP A 1 129 ? 13.785 94.644 39.737 1.00 48.52 108 TRP A CA 1
ATOM 788 C C . TRP A 1 129 ? 12.378 94.611 40.332 1.00 54.26 108 TRP A C 1
ATOM 789 O O . TRP A 1 129 ? 11.879 95.624 40.824 1.00 59.64 108 TRP A O 1
ATOM 800 N N . LEU A 1 130 ? 11.740 93.446 40.288 1.00 54.66 109 LEU A N 1
ATOM 801 C CA . LEU A 1 130 ? 10.370 93.311 40.776 1.00 60.64 109 LEU A CA 1
ATOM 802 C C . LEU A 1 130 ? 10.286 93.353 42.298 1.00 67.95 109 LEU A C 1
ATOM 803 O O . LEU A 1 130 ? 9.253 93.715 42.859 1.00 71.23 109 LEU A O 1
ATOM 808 N N . ASP A 1 131 ? 11.372 92.971 42.960 1.00 69.77 110 ASP A N 1
ATOM 809 C CA . ASP A 1 131 ? 11.440 93.040 44.416 1.00 71.22 110 ASP A CA 1
ATOM 810 C C . ASP A 1 131 ? 11.824 94.453 44.847 1.00 72.65 110 ASP A C 1
ATOM 811 O O . ASP A 1 131 ? 12.978 94.857 44.709 1.00 74.46 110 ASP A O 1
ATOM 816 N N . GLU A 1 132 ? 10.854 95.194 45.376 1.00 72.96 111 GLU A N 1
ATOM 817 C CA . GLU A 1 132 ? 11.039 96.615 45.670 1.00 78.04 111 GLU A CA 1
ATOM 818 C C . GLU A 1 132 ? 12.158 96.890 46.674 1.00 76.06 111 GLU A C 1
ATOM 819 O O . GLU A 1 132 ? 12.754 97.967 46.661 1.00 74.34 111 GLU A O 1
ATOM 825 N N . GLU A 1 133 ? 12.451 95.919 47.531 1.00 74.19 112 GLU A N 1
ATOM 826 C CA . GLU A 1 133 ? 13.515 96.089 48.513 1.00 77.03 112 GLU A CA 1
ATOM 827 C C . GLU A 1 133 ? 14.874 95.681 47.944 1.00 72.51 112 GLU A C 1
ATOM 828 O O . GLU A 1 133 ? 15.890 96.308 48.242 1.00 76.32 112 GLU A O 1
ATOM 834 N N . LYS A 1 134 ? 14.893 94.640 47.119 1.00 67.92 113 LYS A N 1
ATOM 835 C CA . LYS A 1 134 ? 16.114 94.270 46.412 1.00 67.63 113 LYS A CA 1
ATOM 836 C C . LYS A 1 134 ? 16.477 95.352 45.401 1.00 62.75 113 LYS A C 1
ATOM 837 O O . LYS A 1 134 ? 17.653 95.582 45.112 1.00 60.80 113 LYS A O 1
ATOM 843 N N . LYS A 1 135 ? 15.454 96.013 44.867 1.00 59.84 114 LYS A N 1
ATOM 844 C CA . LYS A 1 135 ? 15.648 97.075 43.889 1.00 59.77 114 LYS A CA 1
ATOM 845 C C . LYS A 1 135 ? 16.270 98.304 44.541 1.00 57.77 114 LYS A C 1
ATOM 846 O O . LYS A 1 135 ? 17.154 98.942 43.969 1.00 58.79 114 LYS A O 1
ATOM 852 N N . LEU A 1 136 ? 15.799 98.632 45.740 1.00 63.65 115 LEU A N 1
ATOM 853 C CA . LEU A 1 136 ? 16.341 99.755 46.494 1.00 63.31 115 LEU A CA 1
ATOM 854 C C . LEU A 1 136 ? 17.791 99.481 46.879 1.00 65.67 115 LEU A C 1
ATOM 855 O O . LEU A 1 136 ? 18.638 100.372 46.823 1.00 68.32 115 LEU A O 1
ATOM 860 N N . SER A 1 137 ? 18.068 98.238 47.261 1.00 67.41 116 SER A N 1
ATOM 861 C CA . SER A 1 137 ? 19.414 97.828 47.640 1.00 68.30 116 SER A CA 1
ATOM 862 C C . SER A 1 137 ? 20.358 97.897 46.442 1.00 64.89 116 SER A C 1
ATOM 863 O O . SER A 1 137 ? 21.505 98.328 46.569 1.00 63.92 116 SER A O 1
ATOM 866 N N . ALA A 1 138 ? 19.869 97.476 45.280 1.00 60.53 117 ALA A N 1
ATOM 867 C CA . ALA A 1 138 ? 20.652 97.553 44.052 1.00 54.97 117 ALA A CA 1
ATOM 868 C C . ALA A 1 138 ? 20.919 99.006 43.674 1.00 52.77 117 ALA A C 1
ATOM 869 O O . ALA A 1 138 ? 22.012 99.348 43.221 1.00 50.87 117 ALA A O 1
ATOM 871 N N . ALA A 1 139 ? 19.915 99.857 43.866 1.00 54.23 118 ALA A N 1
ATOM 872 C CA . ALA A 1 139 ? 20.037 101.275 43.537 1.00 54.94 118 ALA A CA 1
ATOM 873 C C . ALA A 1 139 ? 21.105 101.956 44.390 1.00 53.23 118 ALA A C 1
ATOM 874 O O . ALA A 1 139 ? 21.859 102.795 43.901 1.00 51.02 118 ALA A O 1
ATOM 876 N N . LYS A 1 140 ? 21.167 101.592 45.667 1.00 55.63 119 LYS A N 1
ATOM 877 C CA . LYS A 1 140 ? 22.172 102.162 46.556 1.00 56.01 119 LYS A CA 1
ATOM 878 C C . LYS A 1 140 ? 23.568 101.694 46.155 1.00 55.71 119 LYS A C 1
ATOM 879 O O . LYS A 1 140 ? 24.538 102.440 46.266 1.00 56.40 119 LYS A O 1
ATOM 885 N N . GLU A 1 141 ? 23.660 100.463 45.667 1.00 54.11 120 GLU A N 1
ATOM 886 C CA . GLU A 1 141 ? 24.945 99.897 45.284 1.00 58.10 120 GLU A CA 1
ATOM 887 C C . GLU A 1 141 ? 25.478 100.521 43.990 1.00 52.15 120 GLU A C 1
ATOM 888 O O . GLU A 1 141 ? 26.676 100.766 43.861 1.00 53.92 120 GLU A O 1
ATOM 894 N N . ILE A 1 142 ? 24.593 100.789 43.034 1.00 47.05 121 ILE A N 1
ATOM 895 C CA . ILE A 1 142 ? 25.026 101.390 41.778 1.00 41.06 121 ILE A CA 1
ATOM 896 C C . ILE A 1 142 ? 25.350 102.869 41.998 1.00 45.58 121 ILE A C 1
ATOM 897 O O . ILE A 1 142 ? 26.114 103.465 41.241 1.00 45.47 121 ILE A O 1
ATOM 902 N N . LEU A 1 143 ? 24.782 103.451 43.050 1.00 49.22 122 LEU A N 1
ATOM 903 C CA . LEU A 1 143 ? 25.114 104.817 43.444 1.00 51.20 122 LEU A CA 1
ATOM 904 C C . LEU A 1 143 ? 26.508 104.876 44.061 1.00 55.53 122 LEU A C 1
ATOM 905 O O . LEU A 1 143 ? 27.298 105.764 43.744 1.00 52.45 122 LEU A O 1
ATOM 910 N N . LYS A 1 144 ? 26.804 103.925 44.944 1.00 53.33 123 LYS A N 1
ATOM 911 C CA . LYS A 1 144 ? 28.103 103.874 45.610 1.00 55.06 123 LYS A CA 1
ATOM 912 C C . LYS A 1 144 ? 29.227 103.542 44.634 1.00 49.85 123 LYS A C 1
ATOM 913 O O . LYS A 1 144 ? 30.397 103.802 44.913 1.00 52.65 123 LYS A O 1
ATOM 919 N N . MET A 1 145 ? 28.872 102.962 43.493 1.00 48.76 124 MET A N 1
ATOM 920 C CA . MET A 1 145 ? 29.851 102.691 42.448 1.00 49.21 124 MET A CA 1
ATOM 921 C C . MET A 1 145 ? 30.473 103.985 41.931 1.00 47.69 124 MET A C 1
ATOM 922 O O . MET A 1 145 ? 31.642 104.001 41.542 1.00 49.97 124 MET A O 1
ATOM 927 N N . ARG A 1 146 ? 29.693 105.065 41.941 1.00 45.58 125 ARG A N 1
ATOM 928 C CA . ARG A 1 146 ? 30.203 106.388 41.584 1.00 49.14 125 ARG A CA 1
ATOM 929 C C . ARG A 1 146 ? 31.374 106.789 42.476 1.00 47.24 125 ARG A C 1
ATOM 930 O O . ARG A 1 146 ? 32.343 107.391 42.015 1.00 44.55 125 ARG A O 1
ATOM 938 N N . VAL A 1 147 ? 31.272 106.461 43.759 1.00 49.37 126 VAL A N 1
ATOM 939 C CA . VAL A 1 147 ? 32.330 106.771 44.714 1.00 55.21 126 VAL A CA 1
ATOM 940 C C . VAL A 1 147 ? 33.572 105.939 44.410 1.00 56.60 126 VAL A C 1
ATOM 941 O O . VAL A 1 147 ? 34.688 106.459 44.393 1.00 56.61 126 VAL A O 1
ATOM 945 N N . ASP A 1 148 ? 33.364 104.649 44.160 1.00 54.51 127 ASP A N 1
ATOM 946 C CA . ASP A 1 148 ? 34.452 103.735 43.828 1.00 55.21 127 ASP A CA 1
ATOM 947 C C . ASP A 1 148 ? 35.201 104.185 42.575 1.00 51.26 127 ASP A C 1
ATOM 948 O O . ASP A 1 148 ? 36.430 104.139 42.527 1.00 53.31 127 ASP A O 1
ATOM 953 N N . SER A 1 149 ? 34.456 104.623 41.564 1.00 47.02 128 SER A N 1
ATOM 954 C CA . SER A 1 149 ? 35.061 105.092 40.323 1.00 45.76 128 SER A CA 1
ATOM 955 C C . SER A 1 149 ? 35.840 106.386 40.562 1.00 49.83 128 SER A C 1
ATOM 956 O O . SER A 1 149 ? 36.900 106.600 39.977 1.00 53.64 128 SER A O 1
ATOM 959 N N . LEU A 1 150 ? 35.312 107.237 41.437 1.00 47.11 129 LEU A N 1
ATOM 960 C CA . LEU A 1 150 ? 35.923 108.530 41.731 1.00 51.88 129 LEU A CA 1
ATOM 961 C C . LEU A 1 150 ? 37.329 108.390 42.320 1.00 53.23 129 LEU A C 1
ATOM 962 O O . LEU A 1 150 ? 38.218 109.184 42.018 1.00 57.63 129 LEU A O 1
ATOM 967 N N . SER A 1 151 ? 37.529 107.379 43.159 1.00 48.70 130 SER A N 1
ATOM 968 C CA . SER A 1 151 ? 38.829 107.171 43.785 1.00 55.02 130 SER A CA 1
ATOM 969 C C . SER A 1 151 ? 39.748 106.308 42.922 1.00 51.40 130 SER A C 1
ATOM 970 O O . SER A 1 151 ? 40.969 106.452 42.970 1.00 59.42 130 SER A O 1
ATOM 973 N N . THR A 1 152 ? 39.157 105.411 42.138 1.00 50.79 131 THR A N 1
ATOM 974 C CA . THR A 1 152 ? 39.925 104.518 41.273 1.00 55.11 131 THR A CA 1
ATOM 975 C C . THR A 1 152 ? 40.411 105.225 40.006 1.00 54.19 131 THR A C 1
ATOM 976 O O . THR A 1 152 ? 41.591 105.165 39.661 1.00 59.46 131 THR A O 1
ATOM 980 N N . HIS A 1 153 ? 39.497 105.898 39.320 1.00 46.37 132 HIS A N 1
ATOM 981 C CA . HIS A 1 153 ? 39.815 106.540 38.051 1.00 47.61 132 HIS A CA 1
ATOM 982 C C . HIS A 1 153 ? 40.240 107.988 38.258 1.00 47.78 132 HIS A C 1
ATOM 983 O O . HIS A 1 153 ? 39.417 108.903 38.240 1.00 49.15 132 HIS A O 1
ATOM 990 N N . VAL A 1 154 ? 41.539 108.182 38.451 1.00 50.93 133 VAL A N 1
ATOM 991 C CA . VAL A 1 154 ? 42.074 109.491 38.789 1.00 52.14 133 VAL A CA 1
ATOM 992 C C . VAL A 1 154 ? 42.757 110.162 37.604 1.00 51.34 133 VAL A C 1
ATOM 993 O O . VAL A 1 154 ? 42.899 109.571 36.530 1.00 46.03 133 VAL A O 1
ATOM 997 N N . HIS A 1 155 ? 43.174 111.405 37.812 1.00 47.01 134 HIS A N 1
ATOM 998 C CA . HIS A 1 155 ? 43.835 112.186 36.777 1.00 44.95 134 HIS A CA 1
ATOM 999 C C . HIS A 1 155 ? 44.985 112.982 37.372 1.00 51.44 134 HIS A C 1
ATOM 1000 O O . HIS A 1 155 ? 44.906 113.445 38.511 1.00 52.82 134 HIS A O 1
ATOM 1007 N N . ASP A 1 156 ? 46.048 113.148 36.592 1.00 51.92 135 ASP A N 1
ATOM 1008 C CA . ASP A 1 156 ? 47.249 113.829 37.059 1.00 60.41 135 ASP A CA 1
ATOM 1009 C C . ASP A 1 156 ? 47.150 115.342 36.861 1.00 62.19 135 ASP A C 1
ATOM 1010 O O . ASP A 1 156 ? 48.146 116.009 36.587 1.00 70.44 135 ASP A O 1
ATOM 1015 N N . PHE A 1 157 ? 45.942 115.876 37.001 1.00 56.20 136 PHE A N 1
ATOM 1016 C CA . PHE A 1 157 ? 45.708 117.309 36.861 1.00 53.17 136 PHE A CA 1
ATOM 1017 C C . PHE A 1 157 ? 44.390 117.704 37.516 1.00 53.12 136 PHE A C 1
ATOM 1018 O O . PHE A 1 157 ? 43.604 116.844 37.915 1.00 47.45 136 PHE A O 1
ATOM 1026 N N . GLY A 1 158 ? 44.151 119.008 37.614 1.00 54.02 137 GLY A N 1
ATOM 1027 C CA . GLY A 1 158 ? 42.888 119.515 38.119 1.00 53.90 137 GLY A CA 1
ATOM 1028 C C . GLY A 1 158 ? 42.660 119.227 39.590 1.00 53.63 137 GLY A C 1
ATOM 1029 O O . GLY A 1 158 ? 43.552 119.416 40.413 1.00 54.02 137 GLY A O 1
ATOM 1030 N N . VAL A 1 159 ? 41.461 118.754 39.915 1.00 51.97 138 VAL A N 1
ATOM 1031 C CA . VAL A 1 159 ? 41.055 118.542 41.301 1.00 55.42 138 VAL A CA 1
ATOM 1032 C C . VAL A 1 159 ? 41.686 117.296 41.926 1.00 54.02 138 VAL A C 1
ATOM 1033 O O . VAL A 1 159 ? 41.661 116.213 41.338 1.00 55.03 138 VAL A O 1
ATOM 1037 N N . ASP A 1 160 ? 42.256 117.460 43.115 1.00 53.06 139 ASP A N 1
ATOM 1038 C CA . ASP A 1 160 ? 42.714 116.327 43.914 1.00 55.90 139 ASP A CA 1
ATOM 1039 C C . ASP A 1 160 ? 41.510 115.724 44.633 1.00 56.42 139 ASP A C 1
ATOM 1040 O O . ASP A 1 160 ? 40.991 116.307 45.582 1.00 55.81 139 ASP A O 1
ATOM 1045 N N . VAL A 1 161 ? 41.070 114.554 44.178 1.00 59.16 140 VAL A N 1
ATOM 1046 C CA . VAL A 1 161 ? 39.858 113.934 44.706 1.00 56.78 140 VAL A CA 1
ATOM 1047 C C . VAL A 1 161 ? 40.019 113.467 46.152 1.00 60.63 140 VAL A C 1
ATOM 1048 O O . VAL A 1 161 ? 39.046 113.082 46.799 1.00 63.04 140 VAL A O 1
ATOM 1052 N N . GLU A 1 162 ? 41.243 113.507 46.662 1.00 66.19 141 GLU A N 1
ATOM 1053 C CA . GLU A 1 162 ? 41.498 113.042 48.018 1.00 74.00 141 GLU A CA 1
ATOM 1054 C C . GLU A 1 162 ? 41.611 114.184 49.023 1.00 71.79 141 GLU A C 1
ATOM 1055 O O . GLU A 1 162 ? 41.899 113.947 50.194 1.00 74.60 141 GLU A O 1
ATOM 1061 N N . ASN A 1 163 ? 41.378 115.418 48.578 1.00 68.94 142 ASN A N 1
ATOM 1062 C CA . ASN A 1 163 ? 41.431 116.552 49.498 1.00 67.93 142 ASN A CA 1
ATOM 1063 C C . ASN A 1 163 ? 40.239 116.524 50.450 1.00 64.70 142 ASN A C 1
ATOM 1064 O O . ASN A 1 163 ? 39.306 115.744 50.263 1.00 65.01 142 ASN A O 1
ATOM 1069 N N . LYS A 1 164 ? 40.271 117.383 51.462 1.00 67.89 143 LYS A N 1
ATOM 1070 C CA . LYS A 1 164 ? 39.272 117.346 52.524 1.00 71.01 143 LYS A CA 1
ATOM 1071 C C . LYS A 1 164 ? 37.872 117.721 52.043 1.00 66.59 143 LYS A C 1
ATOM 1072 O O . LYS A 1 164 ? 36.881 117.168 52.519 1.00 71.95 143 LYS A O 1
ATOM 1078 N N . ARG A 1 165 ? 37.786 118.649 51.097 1.00 66.95 144 ARG A N 1
ATOM 1079 C CA . ARG A 1 165 ? 36.485 119.090 50.607 1.00 70.62 144 ARG A CA 1
ATOM 1080 C C . ARG A 1 165 ? 35.775 118.003 49.795 1.00 63.27 144 ARG A C 1
ATOM 1081 O O . ARG A 1 165 ? 34.578 117.784 49.968 1.00 67.29 144 ARG A O 1
ATOM 1089 N N . VAL A 1 166 ? 36.503 117.323 48.914 1.00 58.41 145 VAL A N 1
ATOM 1090 C CA . VAL A 1 166 ? 35.907 116.235 48.142 1.00 60.11 145 VAL A CA 1
ATOM 1091 C C . VAL A 1 166 ? 35.604 115.051 49.062 1.00 60.22 145 VAL A C 1
ATOM 1092 O O . VAL A 1 166 ? 34.588 114.373 48.905 1.00 61.07 145 VAL A O 1
ATOM 1096 N N . SER A 1 167 ? 36.484 114.819 50.032 1.00 61.45 146 SER A N 1
ATOM 1097 C CA . SER A 1 167 ? 36.273 113.769 51.024 1.00 68.22 146 SER A CA 1
ATOM 1098 C C . SER A 1 167 ? 34.978 114.004 51.798 1.00 70.29 146 SER A C 1
ATOM 1099 O O . SER A 1 167 ? 34.238 113.065 52.089 1.00 72.00 146 SER A O 1
ATOM 1102 N N . SER A 1 168 ? 34.709 115.266 52.119 1.00 66.16 147 SER A N 1
ATOM 1103 C CA . SER A 1 168 ? 33.480 115.640 52.806 1.00 68.17 147 SER A CA 1
ATOM 1104 C C . SER A 1 168 ? 32.251 115.453 51.914 1.00 67.00 147 SER A C 1
ATOM 1105 O O . SER A 1 168 ? 31.202 115.003 52.378 1.00 67.91 147 SER A O 1
ATOM 1108 N N . ILE A 1 169 ? 32.384 115.803 50.636 1.00 59.84 148 ILE A N 1
ATOM 1109 C CA . ILE A 1 169 ? 31.299 115.627 49.674 1.00 58.95 148 ILE A CA 1
ATOM 1110 C C . ILE A 1 169 ? 30.943 114.152 49.543 1.00 59.71 148 ILE A C 1
ATOM 1111 O O . ILE A 1 169 ? 29.769 113.777 49.561 1.00 58.93 148 ILE A O 1
ATOM 1116 N N . VAL A 1 170 ? 31.974 113.323 49.423 1.00 63.21 149 VAL A N 1
ATOM 1117 C CA . VAL A 1 170 ? 31.812 111.880 49.313 1.00 63.78 149 VAL A CA 1
ATOM 1118 C C . VAL A 1 170 ? 31.157 111.286 50.558 1.00 63.05 149 VAL A C 1
ATOM 1119 O O . VAL A 1 170 ? 30.216 110.498 50.456 1.00 61.44 149 VAL A O 1
ATOM 1123 N N . ASN A 1 171 ? 31.648 111.672 51.731 1.00 66.09 150 ASN A N 1
ATOM 1124 C CA A ASN A 1 171 ? 31.106 111.158 52.982 0.50 71.56 150 ASN A CA 1
ATOM 1125 C CA B ASN A 1 171 ? 31.109 111.169 52.990 0.50 71.59 150 ASN A CA 1
ATOM 1126 C C . ASN A 1 171 ? 29.629 111.496 53.148 1.00 73.15 150 ASN A C 1
ATOM 1127 O O . ASN A 1 171 ? 28.825 110.626 53.465 1.00 72.48 150 ASN A O 1
ATOM 1136 N N . LYS A 1 172 ? 29.273 112.757 52.918 1.00 72.46 151 LYS A N 1
ATOM 1137 C CA . LYS A 1 172 ? 27.879 113.182 53.003 1.00 74.97 151 LYS A CA 1
ATOM 1138 C C . LYS A 1 172 ? 26.993 112.391 52.036 1.00 70.89 151 LYS A C 1
ATOM 1139 O O . LYS A 1 172 ? 25.853 112.053 52.358 1.00 69.59 151 LYS A O 1
ATOM 1145 N N . PHE A 1 173 ? 27.528 112.094 50.855 1.00 63.16 152 PHE A N 1
ATOM 1146 C CA . PHE A 1 173 ? 26.803 111.318 49.853 1.00 61.91 152 PHE A CA 1
ATOM 1147 C C . PHE A 1 173 ? 26.624 109.869 50.300 1.00 64.88 152 PHE A C 1
ATOM 1148 O O . PHE A 1 173 ? 25.523 109.324 50.236 1.00 63.45 152 PHE A O 1
ATOM 1156 N N . ASP A 1 174 ? 27.713 109.260 50.760 1.00 66.09 153 ASP A N 1
ATOM 1157 C CA . ASP A 1 174 ? 27.705 107.864 51.185 1.00 73.43 153 ASP A CA 1
ATOM 1158 C C . ASP A 1 174 ? 26.738 107.601 52.342 1.00 75.66 153 ASP A C 1
ATOM 1159 O O . ASP A 1 174 ? 25.973 106.636 52.312 1.00 72.69 153 ASP A O 1
ATOM 1164 N N . LYS A 1 175 ? 26.774 108.457 53.360 1.00 74.40 154 LYS A N 1
ATOM 1165 C CA . LYS A 1 175 ? 25.898 108.295 54.518 1.00 78.98 154 LYS A CA 1
ATOM 1166 C C . LYS A 1 175 ? 24.436 108.522 54.141 1.00 77.87 154 LYS A C 1
ATOM 1167 O O . LYS A 1 175 ? 23.546 107.845 54.651 1.00 80.27 154 LYS A O 1
ATOM 1173 N N . GLY A 1 176 ? 24.195 109.476 53.246 1.00 74.35 155 GLY A N 1
ATOM 1174 C CA . GLY A 1 176 ? 22.849 109.751 52.777 1.00 77.46 155 GLY A CA 1
ATOM 1175 C C . GLY A 1 176 ? 22.267 108.591 51.987 1.00 76.31 155 GLY A C 1
ATOM 1176 O O . GLY A 1 176 ? 21.064 108.332 52.035 1.00 72.56 155 GLY A O 1
ATOM 1177 N N . VAL A 1 177 ? 23.132 107.894 51.256 1.00 74.73 156 VAL A N 1
ATOM 1178 C CA . VAL A 1 177 ? 22.730 106.732 50.471 1.00 71.73 156 VAL A CA 1
ATOM 1179 C C . VAL A 1 177 ? 22.466 105.541 51.392 1.00 77.01 156 VAL A C 1
ATOM 1180 O O . VAL A 1 177 ? 21.513 104.785 51.195 1.00 78.37 156 VAL A O 1
ATOM 1184 N N . THR A 1 178 ? 23.305 105.400 52.412 1.00 78.39 157 THR A N 1
ATOM 1185 C CA . THR A 1 178 ? 23.206 104.298 53.364 1.00 85.32 157 THR A CA 1
ATOM 1186 C C . THR A 1 178 ? 21.885 104.315 54.144 1.00 88.09 157 THR A C 1
ATOM 1187 O O . THR A 1 178 ? 21.429 103.280 54.628 1.00 95.13 157 THR A O 1
ATOM 1191 N N . GLN A 1 179 ? 21.254 105.483 54.234 1.00 83.73 158 GLN A N 1
ATOM 1192 C CA . GLN A 1 179 ? 20.151 105.672 55.174 1.00 88.81 158 GLN A CA 1
ATOM 1193 C C . GLN A 1 179 ? 18.779 105.944 54.547 1.00 85.86 158 GLN A C 1
ATOM 1194 O O . GLN A 1 179 ? 17.778 106.012 55.261 1.00 89.41 158 GLN A O 1
ATOM 1200 N N . ALA A 1 180 ? 18.722 106.098 53.229 1.00 78.43 159 ALA A N 1
ATOM 1201 C CA . ALA A 1 180 ? 17.469 106.461 52.565 1.00 78.27 159 ALA A CA 1
ATOM 1202 C C . ALA A 1 180 ? 16.416 105.354 52.648 1.00 79.26 159 ALA A C 1
ATOM 1203 O O . ALA A 1 180 ? 16.748 104.170 52.687 1.00 77.12 159 ALA A O 1
ATOM 1205 N N . THR A 1 181 ? 15.146 105.753 52.671 1.00 84.58 160 THR A N 1
ATOM 1206 C CA . THR A 1 181 ? 14.034 104.808 52.756 1.00 87.61 160 THR A CA 1
ATOM 1207 C C . THR A 1 181 ? 13.212 104.792 51.471 1.00 85.62 160 THR A C 1
ATOM 1208 O O . THR A 1 181 ? 12.242 104.042 51.352 1.00 86.55 160 THR A O 1
ATOM 1212 N N . SER A 1 182 ? 13.602 105.627 50.513 1.00 79.91 161 SER A N 1
ATOM 1213 C CA . SER A 1 182 ? 12.879 105.733 49.252 1.00 74.59 161 SER A CA 1
ATOM 1214 C C . SER A 1 182 ? 13.810 106.106 48.106 1.00 68.92 161 SER A C 1
ATOM 1215 O O . SER A 1 182 ? 14.934 106.558 48.326 1.00 64.64 161 SER A O 1
ATOM 1218 N N . PHE A 1 183 ? 13.333 105.916 46.881 1.00 67.40 162 PHE A N 1
ATOM 1219 C CA . PHE A 1 183 ? 14.096 106.298 45.704 1.00 67.92 162 PHE A CA 1
ATOM 1220 C C . PHE A 1 183 ? 14.142 107.817 45.575 1.00 72.90 162 PHE A C 1
ATOM 1221 O O . PHE A 1 183 ? 15.144 108.382 45.135 1.00 73.00 162 PHE A O 1
ATOM 1229 N N . GLU A 1 184 ? 13.057 108.475 45.972 1.00 80.42 163 GLU A N 1
ATOM 1230 C CA . GLU A 1 184 ? 12.974 109.930 45.901 1.00 84.36 163 GLU A CA 1
ATOM 1231 C C . GLU A 1 184 ? 14.027 110.563 46.805 1.00 79.92 163 GLU A C 1
ATOM 1232 O O . GLU A 1 184 ? 14.552 111.637 46.511 1.00 79.29 163 GLU A O 1
ATOM 1238 N N . SER A 1 185 ? 14.335 109.878 47.902 1.00 77.38 164 SER A N 1
ATOM 1239 C CA . SER A 1 185 ? 15.387 110.312 48.810 1.00 76.72 164 SER A CA 1
ATOM 1240 C C . SER A 1 185 ? 16.770 110.107 48.200 1.00 74.26 164 SER A C 1
ATOM 1241 O O . SER A 1 185 ? 17.678 110.908 48.420 1.00 75.55 164 SER A O 1
ATOM 1244 N N . LEU A 1 186 ? 16.929 109.027 47.440 1.00 69.96 165 LEU A N 1
ATOM 1245 C CA . LEU A 1 186 ? 18.200 108.746 46.785 1.00 65.65 165 LEU A CA 1
ATOM 1246 C C . LEU A 1 186 ? 18.518 109.815 45.747 1.00 62.62 165 LEU A C 1
ATOM 1247 O O . LEU A 1 186 ? 19.673 110.203 45.579 1.00 64.25 165 LEU A O 1
ATOM 1252 N N . LEU A 1 187 ? 17.486 110.295 45.060 1.00 62.41 166 LEU A N 1
ATOM 1253 C CA . LEU A 1 187 ? 17.660 111.320 44.038 1.00 63.77 166 LEU A CA 1
ATOM 1254 C C . LEU A 1 187 ? 18.088 112.650 44.653 1.00 66.52 166 LEU A C 1
ATOM 1255 O O . LEU A 1 187 ? 18.747 113.461 44.003 1.00 68.27 166 LEU A O 1
ATOM 1260 N N . GLY A 1 188 ? 17.713 112.867 45.910 1.00 71.29 167 GLY A N 1
ATOM 1261 C CA . GLY A 1 188 ? 18.098 114.072 46.619 1.00 70.69 167 GLY A CA 1
ATOM 1262 C C . GLY A 1 188 ? 19.591 114.111 46.882 1.00 67.53 167 GLY A C 1
ATOM 1263 O O . GLY A 1 188 ? 20.251 115.122 46.634 1.00 66.10 167 GLY A O 1
ATOM 1264 N N . HIS A 1 189 ? 20.123 113.001 47.380 1.00 64.46 168 HIS A N 1
ATOM 1265 C CA . HIS A 1 189 ? 21.544 112.900 47.683 1.00 62.79 168 HIS A CA 1
ATOM 1266 C C . HIS A 1 189 ? 22.377 112.826 46.409 1.00 59.09 168 HIS A C 1
ATOM 1267 O O . HIS A 1 189 ? 23.507 113.310 46.368 1.00 59.87 168 HIS A O 1
ATOM 1274 N N . GLU A 1 190 ? 21.814 112.214 45.371 1.00 61.11 169 GLU A N 1
ATOM 1275 C CA . GLU A 1 190 ? 22.493 112.113 44.086 1.00 54.28 169 GLU A CA 1
ATOM 1276 C C . GLU A 1 190 ? 22.676 113.498 43.478 1.00 54.66 169 GLU A C 1
ATOM 1277 O O . GLU A 1 190 ? 23.743 113.824 42.958 1.00 55.57 169 GLU A O 1
ATOM 1283 N N . GLY A 1 191 ? 21.627 114.312 43.552 1.00 55.25 170 GLY A N 1
ATOM 1284 C CA . GLY A 1 191 ? 21.668 115.662 43.024 1.00 56.74 170 GLY A CA 1
ATOM 1285 C C . GLY A 1 191 ? 22.672 116.535 43.751 1.00 57.52 170 GLY A C 1
ATOM 1286 O O . GLY A 1 191 ? 23.382 117.324 43.130 1.00 59.24 170 GLY A O 1
ATOM 1287 N N . THR A 1 192 ? 22.732 116.386 45.071 1.00 59.14 171 THR A N 1
ATOM 1288 C CA . THR A 1 192 ? 23.655 117.156 45.897 1.00 59.05 171 THR A CA 1
ATOM 1289 C C . THR A 1 192 ? 25.100 116.764 45.606 1.00 57.29 171 THR A C 1
ATOM 1290 O O . THR A 1 192 ? 25.983 117.620 45.534 1.00 59.59 171 THR A O 1
ATOM 1294 N N . PHE A 1 193 ? 25.325 115.465 45.432 1.00 53.28 172 PHE A N 1
ATOM 1295 C CA . PHE A 1 193 ? 26.652 114.926 45.147 1.00 54.82 172 PHE A CA 1
ATOM 1296 C C . PHE A 1 193 ? 27.237 115.506 43.864 1.00 54.08 172 PHE A C 1
ATOM 1297 O O . PHE A 1 193 ? 28.354 116.021 43.859 1.00 54.08 172 PHE A O 1
ATOM 1305 N N . VAL A 1 194 ? 26.470 115.418 42.781 1.00 50.67 173 VAL A N 1
ATOM 1306 C CA . VAL A 1 194 ? 26.910 115.905 41.480 1.00 48.23 173 VAL A CA 1
ATOM 1307 C C . VAL A 1 194 ? 27.109 117.419 41.476 1.00 48.53 173 VAL A C 1
ATOM 1308 O O . VAL A 1 194 ? 28.132 117.918 41.007 1.00 46.18 173 VAL A O 1
ATOM 1312 N N . LYS A 1 195 ? 26.129 118.143 42.009 1.00 48.79 174 LYS A N 1
ATOM 1313 C CA . LYS A 1 195 ? 26.169 119.600 42.026 1.00 51.62 174 LYS A CA 1
ATOM 1314 C C . LYS A 1 195 ? 27.364 120.127 42.819 1.00 53.13 174 LYS A C 1
ATOM 1315 O O . LYS A 1 195 ? 27.991 121.114 42.429 1.00 50.87 174 LYS A O 1
ATOM 1321 N N . SER A 1 196 ? 27.681 119.462 43.926 1.00 54.19 175 SER A N 1
ATOM 1322 C CA . SER A 1 196 ? 28.812 119.860 44.757 1.00 54.21 175 SER A CA 1
ATOM 1323 C C . SER A 1 196 ? 30.146 119.626 44.050 1.00 47.36 175 SER A C 1
ATOM 1324 O O . SER A 1 196 ? 31.076 120.414 44.197 1.00 53.92 175 SER A O 1
ATOM 1327 N N . LEU A 1 197 ? 30.238 118.546 43.284 1.00 52.73 176 LEU A N 1
ATOM 1328 C CA . LEU A 1 197 ? 31.456 118.259 42.533 1.00 52.73 176 LEU A CA 1
ATOM 1329 C C . LEU A 1 197 ? 31.665 119.271 41.403 1.00 53.07 176 LEU A C 1
ATOM 1330 O O . LEU A 1 197 ? 32.795 119.684 41.140 1.00 53.48 176 LEU A O 1
ATOM 1335 N N . TYR A 1 198 ? 30.576 119.669 40.747 1.00 49.30 177 TYR A N 1
ATOM 1336 C CA . TYR A 1 198 ? 30.622 120.740 39.751 1.00 47.62 177 TYR A CA 1
ATOM 1337 C C . TYR A 1 198 ? 31.261 122.003 40.326 1.00 50.25 177 TYR A C 1
ATOM 1338 O O . TYR A 1 198 ? 32.115 122.627 39.694 1.00 51.00 177 TYR A O 1
ATOM 1347 N N . LYS A 1 199 ? 30.837 122.371 41.531 1.00 48.81 178 LYS A N 1
ATOM 1348 C CA . LYS A 1 199 ? 31.302 123.593 42.177 1.00 52.83 178 LYS A CA 1
ATOM 1349 C C . LYS A 1 199 ? 32.783 123.503 42.533 1.00 54.09 178 LYS A C 1
ATOM 1350 O O . LYS A 1 199 ? 33.510 124.498 42.485 1.00 58.19 178 LYS A O 1
ATOM 1356 N N . GLU A 1 200 ? 33.228 122.303 42.883 1.00 50.58 179 GLU A N 1
ATOM 1357 C CA . GLU A 1 200 ? 34.619 122.092 43.251 1.00 50.16 179 GLU A CA 1
ATOM 1358 C C . GLU A 1 200 ? 35.530 122.211 42.027 1.00 45.07 179 GLU A C 1
ATOM 1359 O O . GLU A 1 200 ? 36.618 122.781 42.106 1.00 48.82 179 GLU A O 1
ATOM 1365 N N . TYR A 1 201 ? 35.082 121.678 40.896 1.00 42.31 180 TYR A N 1
ATOM 1366 C CA . TYR A 1 201 ? 35.844 121.800 39.656 1.00 44.91 180 TYR A CA 1
ATOM 1367 C C . TYR A 1 201 ? 35.828 123.243 39.158 1.00 47.64 180 TYR A C 1
ATOM 1368 O O . TYR A 1 201 ? 36.823 123.734 38.627 1.00 49.26 180 TYR A O 1
ATOM 1377 N N . ALA A 1 202 ? 34.703 123.923 39.359 1.00 50.39 181 ALA A N 1
ATOM 1378 C CA . ALA A 1 202 ? 34.570 125.327 38.984 1.00 50.55 181 ALA A CA 1
ATOM 1379 C C . ALA A 1 202 ? 35.546 126.191 39.771 1.00 54.15 181 ALA A C 1
ATOM 1380 O O . ALA A 1 202 ? 36.135 127.133 39.237 1.00 53.78 181 ALA A O 1
ATOM 1382 N N . LEU A 1 203 ? 35.712 125.859 41.046 1.00 53.19 182 LEU A N 1
ATOM 1383 C CA . LEU A 1 203 ? 36.618 126.586 41.917 1.00 53.25 182 LEU A CA 1
ATOM 1384 C C . LEU A 1 203 ? 38.069 126.362 41.498 1.00 52.82 182 LEU A C 1
ATOM 1385 O O . LEU A 1 203 ? 38.875 127.295 41.490 1.00 47.05 182 LEU A O 1
ATOM 1390 N N . GLU A 1 204 ? 38.391 125.121 41.146 1.00 44.98 183 GLU A N 1
ATOM 1391 C CA . GLU A 1 204 ? 39.742 124.760 40.726 1.00 54.90 183 GLU A CA 1
ATOM 1392 C C . GLU A 1 204 ? 40.189 125.553 39.497 1.00 49.40 183 GLU A C 1
ATOM 1393 O O . GLU A 1 204 ? 41.348 125.954 39.396 1.00 46.90 183 GLU A O 1
ATOM 1399 N N . TYR A 1 205 ? 39.264 125.792 38.573 1.00 42.32 184 TYR A N 1
ATOM 1400 C CA . TYR A 1 205 ? 39.599 126.481 37.331 1.00 46.60 184 TYR A CA 1
ATOM 1401 C C . TYR A 1 205 ? 39.172 127.946 37.334 1.00 47.90 184 TYR A C 1
ATOM 1402 O O . TYR A 1 205 ? 39.195 128.606 36.295 1.00 48.30 184 TYR A O 1
ATOM 1411 N N . GLU A 1 206 ? 38.797 128.443 38.510 1.00 49.84 185 GLU A N 1
ATOM 1412 C CA . GLU A 1 206 ? 38.450 129.851 38.709 1.00 53.36 185 GLU A CA 1
ATOM 1413 C C . GLU A 1 206 ? 37.357 130.354 37.764 1.00 54.81 185 GLU A C 1
ATOM 1414 O O . GLU A 1 206 ? 37.426 131.481 37.271 1.00 57.61 185 GLU A O 1
ATOM 1420 N N . ILE A 1 207 ? 36.351 129.519 37.519 1.00 51.68 186 ILE A N 1
ATOM 1421 C CA . ILE A 1 207 ? 35.206 129.915 36.702 1.00 58.05 186 ILE A CA 1
ATOM 1422 C C . ILE A 1 207 ? 33.889 129.732 37.453 1.00 58.81 186 ILE A C 1
ATOM 1423 O O . ILE A 1 207 ? 33.775 128.881 38.334 1.00 58.13 186 ILE A O 1
ATOM 1428 N N . GLU A 1 208 ? 32.896 130.544 37.108 1.00 64.77 187 GLU A N 1
ATOM 1429 C CA . GLU A 1 208 ? 31.553 130.358 37.640 1.00 70.12 187 GLU A CA 1
ATOM 1430 C C . GLU A 1 208 ? 30.773 129.432 36.716 1.00 65.53 187 GLU A C 1
ATOM 1431 O O . GLU A 1 208 ? 30.267 129.859 35.678 1.00 66.37 187 GLU A O 1
ATOM 1437 N N . PHE A 1 209 ? 30.684 128.161 37.091 1.00 60.16 188 PHE A N 1
ATOM 1438 C CA . PHE A 1 209 ? 30.050 127.172 36.231 1.00 55.21 188 PHE A CA 1
ATOM 1439 C C . PHE A 1 209 ? 28.584 126.947 36.580 1.00 59.16 188 PHE A C 1
ATOM 1440 O O . PHE A 1 209 ? 28.221 126.803 37.748 1.00 58.56 188 PHE A O 1
ATOM 1448 N N . LYS A 1 210 ? 27.756 126.912 35.542 1.00 57.69 189 LYS A N 1
ATOM 1449 C CA . LYS A 1 210 ? 26.338 126.602 35.661 1.00 58.96 189 LYS A CA 1
ATOM 1450 C C . LYS A 1 210 ? 25.954 125.626 34.550 1.00 59.23 189 LYS A C 1
ATOM 1451 O O . LYS A 1 210 ? 26.081 125.950 33.371 1.00 59.19 189 LYS A O 1
ATOM 1457 N N . ARG A 1 211 ? 25.500 124.432 34.923 1.00 60.17 190 ARG A N 1
ATOM 1458 C CA . ARG A 1 211 ? 25.177 123.397 33.941 1.00 63.04 190 ARG A CA 1
ATOM 1459 C C . ARG A 1 211 ? 24.020 123.810 33.026 1.00 68.58 190 ARG A C 1
ATOM 1460 O O . ARG A 1 211 ? 22.905 124.049 33.490 1.00 70.01 190 ARG A O 1
ATOM 1468 N N . ASP A 1 212 ? 24.301 123.895 31.728 1.00 74.67 191 ASP A N 1
ATOM 1469 C CA . ASP A 1 212 ? 23.296 124.269 30.736 1.00 87.96 191 ASP A CA 1
ATOM 1470 C C . ASP A 1 212 ? 23.698 123.664 29.387 1.00 91.55 191 ASP A C 1
ATOM 1471 O O . ASP A 1 212 ? 24.844 123.789 28.958 1.00 90.89 191 ASP A O 1
ATOM 1476 N N . HIS A 1 213 ? 22.743 123.016 28.724 1.00 98.64 192 HIS A N 1
ATOM 1477 C CA . HIS A 1 213 ? 22.998 122.337 27.456 1.00 102.63 192 HIS A CA 1
ATOM 1478 C C . HIS A 1 213 ? 23.055 123.318 26.287 1.00 102.13 192 HIS A C 1
ATOM 1479 O O . HIS A 1 213 ? 23.819 123.126 25.341 1.00 103.76 192 HIS A O 1
ATOM 1486 N N . LYS A 1 214 ? 22.247 124.370 26.357 1.00 99.22 193 LYS A N 1
ATOM 1487 C CA . LYS A 1 214 ? 22.191 125.363 25.289 1.00 102.63 193 LYS A CA 1
ATOM 1488 C C . LYS A 1 214 ? 23.410 126.282 25.327 1.00 99.38 193 LYS A C 1
ATOM 1489 O O . LYS A 1 214 ? 23.765 126.901 24.322 1.00 101.91 193 LYS A O 1
ATOM 1495 N N . SER A 1 215 ? 24.054 126.355 26.490 1.00 89.77 194 SER A N 1
ATOM 1496 C CA . SER A 1 215 ? 25.218 127.216 26.680 1.00 82.67 194 SER A CA 1
ATOM 1497 C C . SER A 1 215 ? 26.333 126.893 25.687 1.00 75.35 194 SER A C 1
ATOM 1498 O O . SER A 1 215 ? 26.615 125.726 25.410 1.00 72.82 194 SER A O 1
ATOM 1501 N N . ALA A 1 216 ? 26.963 127.936 25.158 1.00 70.02 195 ALA A N 1
ATOM 1502 C CA . ALA A 1 216 ? 27.954 127.777 24.102 1.00 65.72 195 ALA A CA 1
ATOM 1503 C C . ALA A 1 216 ? 29.377 127.651 24.641 1.00 63.02 195 ALA A C 1
ATOM 1504 O O . ALA A 1 216 ? 30.313 127.413 23.878 1.00 65.41 195 ALA A O 1
ATOM 1506 N N . ASP A 1 217 ? 29.540 127.809 25.952 1.00 56.37 196 ASP A N 1
ATOM 1507 C CA . ASP A 1 217 ? 30.863 127.716 26.564 1.00 53.61 196 ASP A CA 1
ATOM 1508 C C . ASP A 1 217 ? 31.413 126.296 26.456 1.00 51.09 196 ASP A C 1
ATOM 1509 O O . ASP A 1 217 ? 30.655 125.326 26.458 1.00 53.74 196 ASP A O 1
ATOM 1514 N N . ASN A 1 218 ? 32.733 126.181 26.368 1.00 48.58 197 ASN A N 1
ATOM 1515 C CA . ASN A 1 218 ? 33.376 124.891 26.146 1.00 49.67 197 ASN A CA 1
ATOM 1516 C C . ASN A 1 218 ? 33.253 123.925 27.320 1.00 44.72 197 ASN A C 1
ATOM 1517 O O . ASN A 1 218 ? 33.389 122.716 27.143 1.00 44.78 197 ASN A O 1
ATOM 1522 N N . TYR A 1 219 ? 32.998 124.452 28.514 1.00 46.32 198 TYR A N 1
ATOM 1523 C CA . TYR A 1 219 ? 32.847 123.602 29.692 1.00 45.48 198 TYR A CA 1
ATOM 1524 C C . TYR A 1 219 ? 31.569 122.772 29.593 1.00 44.97 198 TYR A C 1
ATOM 1525 O O . TYR A 1 219 ? 31.602 121.551 29.738 1.00 44.16 198 TYR A O 1
ATOM 1534 N N . ASN A 1 220 ? 30.445 123.434 29.334 1.00 41.94 199 ASN A N 1
ATOM 1535 C CA . ASN A 1 220 ? 29.186 122.724 29.143 1.00 42.13 199 ASN A CA 1
ATOM 1536 C C . ASN A 1 220 ? 29.194 121.897 27.865 1.00 42.93 199 ASN A C 1
ATOM 1537 O O . ASN A 1 220 ? 28.630 120.803 27.815 1.00 41.88 199 ASN A O 1
ATOM 1542 N N . LYS A 1 221 ? 29.846 122.434 26.840 1.00 37.32 200 LYS A N 1
ATOM 1543 C CA . LYS A 1 221 ? 29.920 121.792 25.535 1.00 44.48 200 LYS A CA 1
ATOM 1544 C C . LYS A 1 221 ? 30.684 120.468 25.590 1.00 41.17 200 LYS A C 1
ATOM 1545 O O . LYS A 1 221 ? 30.225 119.460 25.055 1.00 37.87 200 LYS A O 1
ATOM 1551 N N . PHE A 1 222 ? 31.841 120.468 26.248 1.00 37.22 201 PHE A N 1
ATOM 1552 C CA . PHE A 1 222 ? 32.633 119.249 26.377 1.00 35.98 201 PHE A CA 1
ATOM 1553 C C . PHE A 1 222 ? 31.993 118.259 27.354 1.00 35.50 201 PHE A C 1
ATOM 1554 O O . PHE A 1 222 ? 32.192 117.050 27.238 1.00 33.69 201 PHE A O 1
ATOM 1562 N N . LEU A 1 223 ? 31.226 118.768 28.315 1.00 35.31 202 LEU A N 1
ATOM 1563 C CA . LEU A 1 223 ? 30.466 117.897 29.208 1.00 35.48 202 LEU A CA 1
ATOM 1564 C C . LEU A 1 223 ? 29.387 117.144 28.435 1.00 36.62 202 LEU A C 1
ATOM 1565 O O . LEU A 1 223 ? 29.251 115.929 28.565 1.00 40.20 202 LEU A O 1
ATOM 1570 N N . THR A 1 224 ? 28.625 117.874 27.628 1.00 38.05 203 THR A N 1
ATOM 1571 C CA . THR A 1 224 ? 27.581 117.270 26.807 1.00 39.86 203 THR A CA 1
ATOM 1572 C C . THR A 1 224 ? 28.170 116.247 25.837 1.00 41.88 203 THR A C 1
ATOM 1573 O O . THR A 1 224 ? 27.652 115.138 25.696 1.00 40.14 203 THR A O 1
ATOM 1577 N N . LEU A 1 225 ? 29.267 116.621 25.186 1.00 39.26 204 LEU A N 1
ATOM 1578 C CA . LEU A 1 225 ? 29.922 115.745 24.222 1.00 38.48 204 LEU A CA 1
ATOM 1579 C C . LEU A 1 225 ? 30.494 114.504 24.905 1.00 37.59 204 LEU A C 1
ATOM 1580 O O . LEU A 1 225 ? 30.333 113.388 24.415 1.00 36.99 204 LEU A O 1
ATOM 1585 N N . GLY A 1 226 ? 31.159 114.708 26.0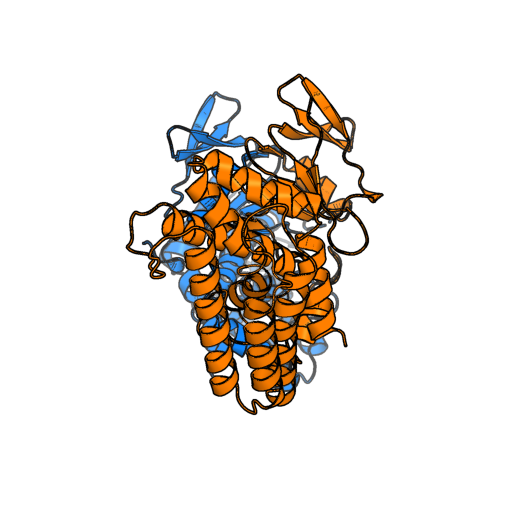38 1.00 35.73 205 GLY A N 1
ATOM 1586 C CA . GLY A 1 226 ? 31.718 113.607 26.801 1.00 37.16 205 GLY A CA 1
ATOM 1587 C C . GLY A 1 226 ? 30.659 112.655 27.330 1.00 35.57 205 GLY A C 1
ATOM 1588 O O . GLY A 1 226 ? 30.897 111.450 27.438 1.00 36.45 205 GLY A O 1
ATOM 1589 N N . ASN A 1 227 ? 29.485 113.188 27.655 1.00 29.07 206 ASN A N 1
ATOM 1590 C CA . ASN A 1 227 ? 28.406 112.358 28.178 1.00 31.27 206 ASN A CA 1
ATOM 1591 C C . ASN A 1 227 ? 27.849 111.401 27.117 1.00 35.00 206 ASN A C 1
ATOM 1592 O O . ASN A 1 227 ? 27.278 110.365 27.455 1.00 31.20 206 ASN A O 1
ATOM 1597 N N . TYR A 1 228 ? 28.025 111.738 25.840 1.00 34.28 207 TYR A N 1
ATOM 1598 C CA . TYR A 1 228 ? 27.659 110.819 24.763 1.00 36.72 207 TYR A CA 1
ATOM 1599 C C . TYR A 1 228 ? 28.568 109.594 24.785 1.00 35.89 207 TYR A C 1
ATOM 1600 O O . TYR A 1 228 ? 28.134 108.479 24.494 1.00 36.31 207 TYR A O 1
ATOM 1609 N N . TYR A 1 229 ? 29.831 109.808 25.134 1.00 33.37 208 TYR A N 1
ATOM 1610 C CA . TYR A 1 229 ? 30.790 108.715 25.241 1.00 35.43 208 TYR A CA 1
ATOM 1611 C C . TYR A 1 229 ? 30.473 107.821 26.433 1.00 34.87 208 TYR A C 1
ATOM 1612 O O . TYR A 1 229 ? 30.601 106.600 26.351 1.00 38.17 208 TYR A O 1
ATOM 1621 N N . ALA A 1 230 ? 30.057 108.430 27.537 1.00 37.02 209 ALA A N 1
ATOM 1622 C CA . ALA A 1 230 ? 29.626 107.670 28.705 1.00 40.82 209 ALA A CA 1
ATOM 1623 C C . ALA A 1 230 ? 28.366 106.874 28.375 1.00 37.83 209 ALA A C 1
ATOM 1624 O O . ALA A 1 230 ? 28.248 105.705 28.740 1.00 35.42 209 ALA A O 1
ATOM 1626 N N . TYR A 1 231 ? 27.428 107.518 27.687 1.00 33.21 210 TYR A N 1
ATOM 1627 C CA . TYR A 1 231 ? 26.214 106.843 27.234 1.00 37.11 210 TYR A CA 1
ATOM 1628 C C . TYR A 1 231 ? 26.554 105.631 26.367 1.00 33.68 210 TYR A C 1
ATOM 1629 O O . TYR A 1 231 ? 26.115 104.516 26.646 1.00 33.50 210 TYR A O 1
ATOM 1638 N N . GLY A 1 232 ? 27.341 105.861 25.321 1.00 34.12 211 GLY A N 1
ATOM 1639 C CA . GLY A 1 232 ? 27.659 104.826 24.352 1.00 33.28 211 GLY A CA 1
ATOM 1640 C C . GLY A 1 232 ? 28.314 103.607 24.970 1.00 38.11 211 GLY A C 1
ATOM 1641 O O . GLY A 1 232 ? 27.962 102.471 24.650 1.00 35.47 211 GLY A O 1
ATOM 1642 N N . ILE A 1 233 ? 29.264 103.837 25.869 1.00 34.56 212 ILE A N 1
ATOM 1643 C CA . ILE A 1 233 ? 29.968 102.729 26.497 1.00 34.60 212 ILE A CA 1
ATOM 1644 C C . ILE A 1 233 ? 29.045 102.020 27.498 1.00 32.65 212 ILE A C 1
ATOM 1645 O O . ILE A 1 233 ? 29.143 100.807 27.691 1.00 34.37 212 ILE A O 1
ATOM 1650 N N . ALA A 1 234 ? 28.121 102.769 28.096 1.00 33.59 213 ALA A N 1
ATOM 1651 C CA . ALA A 1 234 ? 27.162 102.190 29.035 1.00 35.90 213 ALA A CA 1
ATOM 1652 C C . ALA A 1 234 ? 26.106 101.328 28.326 1.00 36.94 213 ALA A C 1
ATOM 1653 O O . ALA A 1 234 ? 25.771 100.247 28.814 1.00 35.01 213 ALA A O 1
ATOM 1655 N N . ARG A 1 235 ? 25.581 101.797 27.191 1.00 32.03 214 ARG A N 1
ATOM 1656 C CA . ARG A 1 235 ? 24.646 100.979 26.403 1.00 37.32 214 ARG A CA 1
ATOM 1657 C C . ARG A 1 235 ? 25.304 99.690 25.953 1.00 34.86 214 ARG A C 1
ATOM 1658 O O . ARG A 1 235 ? 24.674 98.631 25.940 1.00 36.19 214 ARG A O 1
ATOM 1666 N N . SER A 1 236 ? 26.568 99.798 25.561 1.00 31.33 215 SER A N 1
ATOM 1667 C CA . SER A 1 236 ? 27.334 98.649 25.105 1.00 33.42 215 SER A CA 1
ATOM 1668 C C . SER A 1 236 ? 27.497 97.617 26.213 1.00 33.44 215 SER A C 1
ATOM 1669 O O . SER A 1 236 ? 27.358 96.415 25.974 1.00 32.06 215 SER A O 1
ATOM 1672 N N . SER A 1 237 ? 27.795 98.086 27.421 1.00 32.15 216 SER A N 1
ATOM 1673 C CA . SER A 1 237 ? 27.958 97.177 28.547 1.00 34.66 216 SER A CA 1
ATOM 1674 C C . SER A 1 237 ? 26.636 96.468 28.829 1.00 35.59 216 SER A C 1
ATOM 1675 O O . SER A 1 237 ? 26.611 95.260 29.063 1.00 38.10 216 SER A O 1
ATOM 1678 N N . LEU A 1 238 ? 25.538 97.216 28.774 1.00 33.51 217 LEU A N 1
ATOM 1679 C CA . LEU A 1 238 ? 24.210 96.650 28.996 1.00 35.25 217 LEU A CA 1
ATOM 1680 C C . LEU A 1 238 ? 23.828 95.662 27.892 1.00 38.63 217 LEU A C 1
ATOM 1681 O O . LEU A 1 238 ? 23.255 94.605 28.167 1.00 38.37 217 LEU A O 1
ATOM 1686 N N . TRP A 1 239 ? 24.149 96.000 26.646 1.00 35.59 218 TRP A N 1
ATOM 1687 C CA . TRP A 1 239 ? 23.847 95.113 25.527 1.00 31.95 218 TRP A CA 1
ATOM 1688 C C . TRP A 1 239 ? 24.657 93.819 25.610 1.00 33.02 218 TRP A C 1
ATOM 1689 O O . TRP A 1 239 ? 24.143 92.739 25.316 1.00 31.96 218 TRP A O 1
ATOM 1700 N N . ALA A 1 240 ? 25.918 93.932 26.017 1.00 31.75 219 ALA A N 1
ATOM 1701 C CA . ALA A 1 240 ? 26.781 92.766 26.181 1.00 37.46 219 ALA A CA 1
ATOM 1702 C C . ALA A 1 240 ? 26.185 91.749 27.156 1.00 39.29 219 ALA A C 1
ATOM 1703 O O . ALA A 1 240 ? 26.306 90.539 26.953 1.00 37.96 219 ALA A O 1
ATOM 1705 N N . LEU A 1 241 ? 25.539 92.241 28.210 1.00 38.49 220 LEU A N 1
ATOM 1706 C CA . LEU A 1 241 ? 24.945 91.364 29.217 1.00 39.16 220 LEU A CA 1
ATOM 1707 C C . LEU A 1 241 ? 23.484 91.041 28.895 1.00 38.70 220 LEU A C 1
ATOM 1708 O O . LEU A 1 241 ? 22.861 90.214 29.560 1.00 46.21 220 LEU A O 1
ATOM 1713 N N . GLY A 1 242 ? 22.944 91.699 27.875 1.00 36.41 221 GLY A N 1
ATOM 1714 C CA . GLY A 1 242 ? 21.568 91.479 27.465 1.00 35.87 221 GLY A CA 1
ATOM 1715 C C . GLY A 1 242 ? 20.540 92.003 28.453 1.00 41.06 221 GLY A C 1
ATOM 1716 O O . GLY A 1 242 ? 19.428 91.481 28.540 1.00 40.73 221 GLY A O 1
ATOM 1717 N N . ILE A 1 243 ? 20.909 93.038 29.201 1.00 37.24 222 ILE A N 1
ATOM 1718 C CA . ILE A 1 243 ? 19.990 93.646 30.155 1.00 38.51 222 ILE A CA 1
ATOM 1719 C C . ILE A 1 243 ? 19.273 94.834 29.520 1.00 39.88 222 ILE A C 1
ATOM 1720 O O . ILE A 1 243 ? 19.913 95.757 29.009 1.00 38.99 222 ILE A O 1
ATOM 1725 N N . ASP A 1 244 ? 17.943 94.800 29.550 1.00 38.13 223 ASP A N 1
ATOM 1726 C CA . ASP A 1 244 ? 17.125 95.813 28.886 1.00 39.61 223 ASP A CA 1
ATOM 1727 C C . ASP A 1 244 ? 17.212 97.184 29.547 1.00 40.26 223 ASP A C 1
ATOM 1728 O O . ASP A 1 244 ? 17.209 97.305 30.775 1.00 39.27 223 ASP A O 1
ATOM 1733 N N . ASN A 1 245 ? 17.266 98.215 28.712 1.00 33.80 224 ASN A N 1
ATOM 1734 C CA . ASN A 1 245 ? 17.356 99.595 29.170 1.00 35.77 224 ASN A CA 1
ATOM 1735 C C . ASN A 1 245 ? 16.092 100.042 29.904 1.00 39.65 224 ASN A C 1
ATOM 1736 O O . ASN A 1 245 ? 16.098 101.035 30.637 1.00 38.35 224 ASN A O 1
ATOM 1741 N N . SER A 1 246 ? 15.013 99.289 29.711 1.00 36.71 225 SER A N 1
ATOM 1742 C CA . SER A 1 246 ? 13.709 99.632 30.262 1.00 40.66 225 SER A CA 1
ATOM 1743 C C . SER A 1 246 ? 13.541 99.251 31.734 1.00 43.81 225 SER A C 1
ATOM 1744 O O . SER A 1 246 ? 12.453 99.392 32.285 1.00 42.54 225 SER A O 1
ATOM 1747 N N . PHE A 1 247 ? 14.611 98.785 32.373 1.00 39.32 226 PHE A N 1
ATOM 1748 C CA . PHE A 1 247 ? 14.540 98.411 33.785 1.00 43.12 226 PHE A CA 1
ATOM 1749 C C . PHE A 1 247 ? 15.507 99.217 34.659 1.00 41.90 226 PHE A C 1
ATOM 1750 O O . PHE A 1 247 ? 16.392 98.643 35.293 1.00 40.70 226 PHE A O 1
ATOM 1758 N N . PRO A 1 248 ? 15.330 100.549 34.713 1.00 44.69 227 PRO A N 1
ATOM 1759 C CA . PRO A 1 248 ? 16.267 101.377 35.479 1.00 47.31 227 PRO A CA 1
ATOM 1760 C C . PRO A 1 248 ? 16.144 101.140 36.984 1.00 43.55 227 PRO A C 1
ATOM 1761 O O . PRO A 1 248 ? 15.090 100.704 37.447 1.00 45.31 227 PRO A O 1
ATOM 1765 N N . LEU A 1 249 ? 17.210 101.415 37.729 1.00 45.67 228 LEU A N 1
ATOM 1766 C CA . LEU A 1 249 ? 17.180 101.274 39.185 1.00 50.91 228 LEU A CA 1
ATOM 1767 C C . LEU A 1 249 ? 16.730 102.573 39.839 1.00 52.61 228 LEU A C 1
ATOM 1768 O O . LEU A 1 249 ? 15.931 102.565 40.775 1.00 59.17 228 LEU A O 1
ATOM 1773 N N . LEU A 1 250 ? 17.253 103.687 39.342 1.00 55.70 229 LEU A N 1
ATOM 1774 C CA . LEU A 1 250 ? 16.865 105.004 39.824 1.00 64.52 229 LEU A CA 1
ATOM 1775 C C . LEU A 1 250 ? 15.740 105.567 38.967 1.00 75.85 229 LEU A C 1
ATOM 1776 O O . LEU A 1 250 ? 15.953 105.935 37.813 1.00 77.42 229 LEU A O 1
ATOM 1781 N N . HIS A 1 251 ? 14.540 105.621 39.531 1.00 90.20 230 HIS A N 1
ATOM 1782 C CA . HIS A 1 251 ? 13.397 106.169 38.816 1.00 103.95 230 HIS A CA 1
ATOM 1783 C C . HIS A 1 251 ? 12.808 107.355 39.569 1.00 110.99 230 HIS A C 1
ATOM 1784 O O . HIS A 1 251 ? 13.333 107.770 40.602 1.00 110.85 230 HIS A O 1
ATOM 1791 N N . GLY A 1 252 ? 11.715 107.896 39.044 1.00 117.08 231 GLY A N 1
ATOM 1792 C CA . GLY A 1 252 ? 11.107 109.082 39.614 1.00 123.38 231 GLY A CA 1
ATOM 1793 C C . GLY A 1 252 ? 11.309 110.274 38.702 1.00 123.65 231 GLY A C 1
ATOM 1794 O O . GLY A 1 252 ? 11.960 110.165 37.663 1.00 118.32 231 GLY A O 1
ATOM 1795 N N . SER A 1 253 ? 10.751 111.416 39.088 1.00 129.46 232 SER A N 1
ATOM 1796 C CA . SER A 1 253 ? 10.845 112.619 38.272 1.00 130.36 232 SER A CA 1
ATOM 1797 C C . SER A 1 253 ? 11.605 113.732 38.991 1.00 132.31 232 SER A C 1
ATOM 1798 O O . SER A 1 253 ? 11.288 114.079 40.128 1.00 137.28 232 SER A O 1
ATOM 1801 N N . THR A 1 254 ? 12.613 114.285 38.321 1.00 129.60 233 THR A N 1
ATOM 1802 C CA . THR A 1 254 ? 12.976 113.834 36.983 1.00 128.39 233 THR A CA 1
ATOM 1803 C C . THR A 1 254 ? 14.181 112.897 37.023 1.00 121.50 233 THR A C 1
ATOM 1804 O O . THR A 1 254 ? 15.175 113.158 37.702 1.00 121.58 233 THR A O 1
ATOM 1808 N N . ARG A 1 255 ? 14.063 111.792 36.296 1.00 114.76 234 ARG A N 1
ATOM 1809 C CA . ARG A 1 255 ? 15.108 110.781 36.216 1.00 104.65 234 ARG A CA 1
ATOM 1810 C C . ARG A 1 255 ? 14.753 109.848 35.062 1.00 106.57 234 ARG A C 1
ATOM 1811 O O . ARG A 1 255 ? 14.497 108.658 35.252 1.00 108.76 234 ARG A O 1
ATOM 1819 N N . ARG A 1 256 ? 14.719 110.414 33.859 1.00 107.80 235 ARG A N 1
ATOM 1820 C CA . ARG A 1 256 ? 14.286 109.685 32.673 1.00 109.37 235 ARG A CA 1
ATOM 1821 C C . ARG A 1 256 ? 15.470 109.298 31.794 1.00 98.53 235 ARG A C 1
ATOM 1822 O O . ARG A 1 256 ? 16.500 109.972 31.790 1.00 98.30 235 ARG A O 1
ATOM 1830 N N . GLY A 1 257 ? 15.319 108.203 31.057 1.00 89.05 236 GLY A N 1
ATOM 1831 C CA . GLY A 1 257 ? 16.321 107.786 30.098 1.00 79.18 236 GLY A CA 1
ATOM 1832 C C . GLY A 1 257 ? 16.545 106.289 30.109 1.00 70.34 236 GLY A C 1
ATOM 1833 O O . GLY A 1 257 ? 17.020 105.715 29.128 1.00 75.46 236 GLY A O 1
ATOM 1834 N N . GLY A 1 258 ? 16.201 105.656 31.224 1.00 53.27 237 GLY A N 1
ATOM 1835 C CA . GLY A 1 258 ? 16.384 104.226 31.366 1.00 43.61 237 GLY A CA 1
ATOM 1836 C C . GLY A 1 258 ? 17.646 103.876 32.129 1.00 37.49 237 GLY A C 1
ATOM 1837 O O . GLY A 1 258 ? 18.367 104.758 32.598 1.00 36.11 237 GLY A O 1
ATOM 1838 N N . LEU A 1 259 ? 17.911 102.577 32.235 1.00 33.11 238 LEU A N 1
ATOM 1839 C CA . LEU A 1 259 ? 19.017 102.053 33.027 1.00 35.18 238 LEU A CA 1
ATOM 1840 C C . LEU A 1 259 ? 20.382 102.580 32.591 1.00 38.49 238 LEU A C 1
ATOM 1841 O O . LEU A 1 259 ? 21.294 102.695 33.409 1.00 36.79 238 LEU A O 1
ATOM 1846 N N . VAL A 1 260 ? 20.522 102.903 31.306 1.00 37.95 239 VAL A N 1
ATOM 1847 C CA . VAL A 1 260 ? 21.813 103.329 30.767 1.00 34.45 239 VAL A CA 1
ATOM 1848 C C . VAL A 1 260 ? 22.398 104.520 31.527 1.00 33.07 239 VAL A C 1
ATOM 1849 O O . VAL A 1 260 ? 23.612 104.607 31.727 1.00 35.23 239 VAL A O 1
ATOM 1853 N N . PHE A 1 261 ? 21.539 105.423 31.981 1.00 39.03 240 PHE A N 1
ATOM 1854 C CA . PHE A 1 261 ? 22.030 106.611 32.667 1.00 40.11 240 PHE A CA 1
ATOM 1855 C C . PHE A 1 261 ? 22.470 106.317 34.100 1.00 39.45 240 PHE A C 1
ATOM 1856 O O . PHE A 1 261 ? 23.304 107.032 34.646 1.00 42.19 240 PHE A O 1
ATOM 1864 N N . ASP A 1 262 ? 21.933 105.260 34.704 1.00 39.29 241 ASP A N 1
ATOM 1865 C CA . ASP A 1 262 ? 22.404 104.842 36.023 1.00 43.15 241 ASP A CA 1
ATOM 1866 C C . ASP A 1 262 ? 23.824 104.283 35.900 1.00 42.76 241 ASP A C 1
ATOM 1867 O O . ASP A 1 262 ? 24.659 104.460 36.787 1.00 39.14 241 ASP A O 1
ATOM 1872 N N . VAL A 1 263 ? 24.089 103.618 34.780 1.00 40.13 242 VAL A N 1
ATOM 1873 C CA . VAL A 1 263 ? 25.404 103.046 34.511 1.00 37.41 242 VAL A CA 1
ATOM 1874 C C . VAL A 1 263 ? 26.398 104.125 34.089 1.00 36.00 242 VAL A C 1
ATOM 1875 O O . VAL A 1 263 ? 27.522 104.170 34.581 1.00 39.55 242 VAL A O 1
ATOM 1879 N N . ALA A 1 264 ? 25.972 104.993 33.176 1.00 36.16 243 ALA A N 1
ATOM 1880 C CA . ALA A 1 264 ? 26.826 106.058 32.659 1.00 33.65 243 ALA A CA 1
ATOM 1881 C C . ALA A 1 264 ? 27.225 107.052 33.749 1.00 38.35 243 ALA A C 1
ATOM 1882 O O . ALA A 1 264 ? 28.325 107.605 33.723 1.00 38.97 243 ALA A O 1
ATOM 1884 N N . ASP A 1 265 ? 26.330 107.276 34.706 1.00 38.79 244 ASP A N 1
ATOM 1885 C CA . ASP A 1 265 ? 26.590 108.216 35.793 1.00 43.11 244 ASP A CA 1
ATOM 1886 C C . ASP A 1 265 ? 27.737 107.770 36.701 1.00 43.17 244 ASP A C 1
ATOM 1887 O O . ASP A 1 265 ? 28.311 108.585 37.424 1.00 43.99 244 ASP A O 1
ATOM 1892 N N . ILE A 1 266 ? 28.066 106.483 36.660 1.00 38.73 245 ILE A N 1
ATOM 1893 C CA . ILE A 1 266 ? 29.191 105.961 37.429 1.00 41.20 245 ILE A CA 1
ATOM 1894 C C . ILE A 1 266 ? 30.492 106.668 37.051 1.00 41.29 245 ILE A C 1
ATOM 1895 O O . ILE A 1 266 ? 31.306 106.988 37.915 1.00 42.11 245 ILE A O 1
ATOM 1900 N N . ILE A 1 267 ? 30.676 106.923 35.759 1.00 38.25 246 ILE A N 1
ATOM 1901 C CA . ILE A 1 267 ? 31.912 107.534 35.279 1.00 41.66 246 ILE A CA 1
ATOM 1902 C C . ILE A 1 267 ? 31.737 108.991 34.851 1.00 43.01 246 ILE A C 1
ATOM 1903 O O . ILE A 1 267 ? 32.684 109.624 34.388 1.00 41.16 246 ILE A O 1
ATOM 1908 N N . LYS A 1 268 ? 30.530 109.521 35.015 1.00 42.79 247 LYS A N 1
ATOM 1909 C CA . LYS A 1 268 ? 30.249 110.900 34.633 1.00 42.17 247 LYS A CA 1
ATOM 1910 C C . LYS A 1 268 ? 31.034 111.897 35.489 1.00 43.89 247 LYS A C 1
ATOM 1911 O O . LYS A 1 268 ? 31.614 112.849 34.968 1.00 41.40 247 LYS A O 1
ATOM 1917 N N . THR A 1 269 ? 31.059 111.675 36.802 1.00 43.43 248 THR A N 1
ATOM 1918 C CA . THR A 1 269 ? 31.745 112.591 37.708 1.00 47.01 248 THR A CA 1
ATOM 1919 C C . THR A 1 269 ? 33.222 112.242 37.895 1.00 47.85 248 THR A C 1
ATOM 1920 O O . THR A 1 269 ? 34.010 113.072 38.346 1.00 48.36 248 THR A O 1
ATOM 1924 N N . SER A 1 270 ? 33.595 111.015 37.549 1.00 44.86 249 SER A N 1
ATOM 1925 C CA . SER A 1 270 ? 34.961 110.548 37.768 1.00 46.09 249 SER A CA 1
ATOM 1926 C C . SER A 1 270 ? 35.844 110.713 36.533 1.00 42.65 249 SER A C 1
ATOM 1927 O O . SER A 1 270 ? 37.050 110.934 36.647 1.00 41.79 249 SER A O 1
ATOM 1930 N N . ILE A 1 271 ? 35.242 110.604 35.355 1.00 39.38 250 ILE A N 1
ATOM 1931 C CA . ILE A 1 271 ? 36.003 110.644 34.112 1.00 41.15 250 ILE A CA 1
ATOM 1932 C C . ILE A 1 271 ? 35.623 111.827 33.224 1.00 38.63 250 ILE A C 1
ATOM 1933 O O . ILE A 1 271 ? 36.471 112.660 32.901 1.00 38.72 250 ILE A O 1
ATOM 1938 N N . ILE A 1 272 ? 34.352 111.912 32.845 1.00 36.97 251 ILE A N 1
ATOM 1939 C CA . ILE A 1 272 ? 33.918 112.940 31.904 1.00 36.72 251 ILE A CA 1
ATOM 1940 C C . ILE A 1 272 ? 34.142 114.356 32.433 1.00 41.02 251 ILE A C 1
ATOM 1941 O O . ILE A 1 272 ? 34.722 115.194 31.742 1.00 44.75 251 ILE A O 1
ATOM 1946 N N . LEU A 1 273 ? 33.686 114.614 33.656 1.00 38.50 252 LEU A N 1
ATOM 1947 C CA . LEU A 1 273 ? 33.804 115.938 34.261 1.00 37.90 252 LEU A CA 1
ATOM 1948 C C . LEU A 1 273 ? 35.254 116.449 34.320 1.00 39.74 252 LEU A C 1
ATOM 1949 O O . LEU A 1 273 ? 35.528 117.550 33.838 1.00 42.90 252 LEU A O 1
ATOM 1954 N N . PRO A 1 274 ? 36.192 115.665 34.892 1.00 40.10 253 PRO A N 1
ATOM 1955 C CA . PRO A 1 274 ? 37.550 116.225 34.883 1.00 40.88 253 PRO A CA 1
ATOM 1956 C C . PRO A 1 274 ? 38.165 116.328 33.478 1.00 41.04 253 PRO A C 1
ATOM 1957 O O . PRO A 1 274 ? 38.922 117.266 33.226 1.00 35.42 253 PRO A O 1
ATOM 1961 N N . LEU A 1 275 ? 37.844 115.401 32.580 1.00 37.52 254 LEU A N 1
ATOM 1962 C CA . LEU A 1 275 ? 38.374 115.474 31.219 1.00 39.80 254 LEU A CA 1
ATOM 1963 C C . LEU A 1 275 ? 37.852 116.706 30.481 1.00 37.49 254 LEU A C 1
ATOM 1964 O O . LEU A 1 275 ? 38.608 117.398 29.797 1.00 35.74 254 LEU A O 1
ATOM 1969 N N . ALA A 1 276 ? 36.560 116.979 30.635 1.00 36.42 255 ALA A N 1
ATOM 1970 C CA . ALA A 1 276 ? 35.923 118.115 29.977 1.00 36.99 255 ALA A CA 1
ATOM 1971 C C . ALA A 1 276 ? 36.466 119.457 30.467 1.00 40.15 255 ALA A C 1
ATOM 1972 O O . ALA A 1 276 ? 36.780 120.337 29.661 1.00 41.27 255 ALA A O 1
ATOM 1974 N N . PHE A 1 277 ? 36.569 119.618 31.784 1.00 37.04 256 PHE A N 1
ATOM 1975 C CA . PHE A 1 277 ? 37.027 120.883 32.350 1.00 40.97 256 PHE A CA 1
ATOM 1976 C C . PHE A 1 277 ? 38.496 121.135 32.031 1.00 42.85 256 PHE A C 1
ATOM 1977 O O . PHE A 1 277 ? 38.903 122.275 31.802 1.00 45.00 256 PHE A O 1
ATOM 1985 N N . HIS A 1 278 ? 39.285 120.067 32.010 1.00 42.98 257 HIS A N 1
ATOM 1986 C CA . HIS A 1 278 ? 40.690 120.160 31.630 1.00 45.77 257 HIS A CA 1
ATOM 1987 C C . HIS A 1 278 ? 40.822 120.619 30.178 1.00 45.36 257 HIS A C 1
ATOM 1988 O O . HIS A 1 278 ? 41.587 121.534 29.871 1.00 44.02 257 HIS A O 1
ATOM 1995 N N . ALA A 1 279 ? 40.060 119.984 29.291 1.00 42.30 258 ALA A N 1
ATOM 1996 C CA . ALA A 1 279 ? 40.098 120.315 27.868 1.00 42.67 258 ALA A CA 1
ATOM 1997 C C . ALA A 1 279 ? 39.613 121.737 27.608 1.00 40.31 258 ALA A C 1
ATOM 1998 O O . ALA A 1 279 ? 40.234 122.487 26.854 1.00 40.82 258 ALA A O 1
ATOM 2000 N N . ALA A 1 280 ? 38.503 122.103 28.240 1.00 38.31 259 ALA A N 1
ATOM 2001 C CA . ALA A 1 280 ? 37.912 123.421 28.043 1.00 41.92 259 ALA A CA 1
ATOM 2002 C C . ALA A 1 280 ? 38.843 124.530 28.518 1.00 44.37 259 ALA A C 1
ATOM 2003 O O . ALA A 1 280 ? 38.924 125.589 27.894 1.00 49.86 259 ALA A O 1
ATOM 2005 N N . ASP A 1 281 ? 39.552 124.285 29.615 1.00 43.17 260 ASP A N 1
ATOM 2006 C CA . ASP A 1 281 ? 40.425 125.303 30.194 1.00 45.90 260 ASP A CA 1
ATOM 2007 C C . ASP A 1 281 ? 41.675 125.522 29.346 1.00 53.58 260 ASP A C 1
ATOM 2008 O O . ASP A 1 281 ? 42.257 126.607 29.356 1.00 49.73 260 ASP A O 1
ATOM 2013 N N . GLN A 1 282 ? 42.078 124.491 28.609 1.00 52.28 261 GLN A N 1
ATOM 2014 C CA . GLN A 1 282 ? 43.259 124.573 27.755 1.00 58.30 261 GLN A CA 1
ATOM 2015 C C . GLN A 1 282 ? 42.940 125.059 26.344 1.00 56.29 261 GLN A C 1
ATOM 2016 O O . GLN A 1 282 ? 43.845 125.254 25.535 1.00 58.81 261 GLN A O 1
ATOM 2022 N N . GLY A 1 283 ? 41.660 125.250 26.047 1.00 52.42 262 GLY A N 1
ATOM 2023 C CA . GLY A 1 283 ? 41.248 125.644 24.711 1.00 56.50 262 GLY A CA 1
ATOM 2024 C C . GLY A 1 283 ? 41.412 124.500 23.725 1.00 55.95 262 GLY A C 1
ATOM 2025 O O . GLY A 1 283 ? 41.700 124.705 22.547 1.00 53.81 262 GLY A O 1
ATOM 2026 N N . MET A 1 284 ? 41.227 123.284 24.226 1.00 55.12 263 MET A N 1
ATOM 2027 C CA . MET A 1 284 ? 41.371 122.077 23.426 1.00 55.93 263 MET A CA 1
ATOM 2028 C C . MET A 1 284 ? 40.274 121.999 22.361 1.00 52.79 263 MET A C 1
ATOM 2029 O O . MET A 1 284 ? 39.158 122.472 22.575 1.00 52.01 263 MET A O 1
ATOM 2034 N N . SER A 1 285 ? 40.596 121.418 21.208 1.00 49.43 264 SER A N 1
ATOM 2035 C CA . SER A 1 285 ? 39.608 121.244 20.146 1.00 47.08 264 SER A CA 1
ATOM 2036 C C . SER A 1 285 ? 38.710 120.052 20.443 1.00 46.14 264 SER A C 1
ATOM 2037 O O . SER A 1 285 ? 39.032 119.224 21.297 1.00 42.54 264 SER A O 1
ATOM 2040 N N . ASN A 1 286 ? 37.583 119.966 19.740 1.00 46.48 265 ASN A N 1
ATOM 2041 C CA . ASN A 1 286 ? 36.683 118.828 19.889 1.00 47.58 265 ASN A CA 1
ATOM 2042 C C . ASN A 1 286 ? 37.389 117.521 19.576 1.00 40.05 265 ASN A C 1
ATOM 2043 O O . ASN A 1 286 ? 37.264 116.552 20.315 1.00 39.95 265 ASN A O 1
ATOM 2048 N N . THR A 1 287 ? 38.129 117.507 18.472 1.00 46.59 266 THR A N 1
ATOM 2049 C CA . THR A 1 287 ? 38.883 116.329 18.062 1.00 50.23 266 THR A CA 1
ATOM 2050 C C . THR A 1 287 ? 39.802 115.840 19.180 1.00 47.03 266 THR A C 1
ATOM 2051 O O . THR A 1 287 ? 39.783 114.664 19.543 1.00 45.18 266 THR A O 1
ATOM 2055 N N . GLU A 1 288 ? 40.588 116.754 19.735 1.00 47.75 267 GLU A N 1
ATOM 2056 C CA . GLU A 1 288 ? 41.530 116.403 20.790 1.00 48.97 267 GLU A CA 1
ATOM 2057 C C . GLU A 1 288 ? 40.811 115.946 22.060 1.00 43.69 267 GLU A C 1
ATOM 2058 O O . GLU A 1 288 ? 41.262 115.018 22.731 1.00 40.23 267 GLU A O 1
ATOM 2064 N N . PHE A 1 289 ? 39.691 116.586 22.384 1.00 44.21 268 PHE A N 1
ATOM 2065 C CA . PHE A 1 289 ? 38.939 116.207 23.579 1.00 41.97 268 PHE A CA 1
ATOM 2066 C C . PHE A 1 289 ? 38.363 114.802 23.460 1.00 40.92 268 PHE A C 1
ATOM 2067 O O . PHE A 1 289 ? 38.454 114.006 24.396 1.00 39.43 268 PHE A O 1
ATOM 2075 N N . LYS A 1 290 ? 37.752 114.512 22.315 1.00 38.62 269 LYS A N 1
ATOM 2076 C CA . LYS A 1 290 ? 37.159 113.200 22.083 1.00 39.86 269 LYS A CA 1
ATOM 2077 C C . LYS A 1 290 ? 38.223 112.108 22.163 1.00 37.48 269 LYS A C 1
ATOM 2078 O O . LYS A 1 290 ? 37.970 111.014 22.665 1.00 38.48 269 LYS A O 1
ATOM 2084 N N . ARG A 1 291 ? 39.419 112.423 21.680 1.00 37.49 270 ARG A N 1
ATOM 2085 C CA . ARG A 1 291 ? 40.528 111.484 21.712 1.00 43.64 270 ARG A CA 1
ATOM 2086 C C . ARG A 1 291 ? 40.964 111.187 23.149 1.00 43.72 270 ARG A C 1
ATOM 2087 O O . ARG A 1 291 ? 41.337 110.059 23.465 1.00 40.17 270 ARG A O 1
ATOM 2095 N N . SER A 1 292 ? 40.906 112.196 24.018 1.00 38.69 271 SER A N 1
ATOM 2096 C CA . SER A 1 292 ? 41.281 112.006 25.419 1.00 42.99 271 SER A CA 1
ATOM 2097 C C . SER A 1 292 ? 40.299 111.073 26.124 1.00 39.13 271 SER A C 1
ATOM 2098 O O . SER A 1 292 ? 40.688 110.319 27.011 1.00 38.46 271 SER A O 1
ATOM 2101 N N . CYS A 1 293 ? 39.030 111.122 25.722 1.00 38.84 272 CYS A N 1
ATOM 2102 C CA . CYS A 1 293 ? 38.018 110.231 26.290 1.00 39.57 272 CYS A CA 1
ATOM 2103 C C . CYS A 1 293 ? 38.275 108.783 25.889 1.00 40.77 272 CYS A C 1
ATOM 2104 O O . CYS A 1 293 ? 38.298 107.886 26.734 1.00 38.10 272 CYS A O 1
ATOM 2107 N N . VAL A 1 294 ? 38.465 108.568 24.591 1.00 37.62 273 VAL A N 1
ATOM 2108 C CA . VAL A 1 294 ? 38.741 107.240 24.058 1.00 38.25 273 VAL A CA 1
ATOM 2109 C C . VAL A 1 294 ? 40.020 106.665 24.661 1.00 39.22 273 VAL A C 1
ATOM 2110 O O . VAL A 1 294 ? 40.059 105.501 25.066 1.00 36.38 273 VAL A O 1
ATOM 2114 N N . ALA A 1 295 ? 41.058 107.494 24.731 1.00 38.04 274 ALA A N 1
ATOM 2115 C CA . ALA A 1 295 ? 42.338 107.072 25.286 1.00 37.08 274 ALA A CA 1
ATOM 2116 C C . ALA A 1 295 ? 42.212 106.666 26.752 1.00 35.54 274 ALA A C 1
ATOM 2117 O O . ALA A 1 295 ? 42.843 105.705 27.188 1.00 42.28 274 ALA A O 1
ATOM 2119 N N . TYR A 1 296 ? 41.400 107.397 27.510 1.00 36.53 275 TYR A N 1
ATOM 2120 C CA . TYR A 1 296 ? 41.228 107.092 28.928 1.00 41.58 275 TYR A CA 1
ATOM 2121 C C . TYR A 1 296 ? 40.440 105.800 29.124 1.00 40.59 275 TYR A C 1
ATOM 2122 O O . TYR A 1 296 ? 40.766 104.993 29.994 1.00 37.32 275 TYR A O 1
ATOM 2131 N N . PHE A 1 297 ? 39.397 105.619 28.317 1.00 40.05 276 PHE A N 1
ATOM 2132 C CA . PHE A 1 297 ? 38.594 104.400 28.346 1.00 36.37 276 PHE A CA 1
ATOM 2133 C C . PHE A 1 297 ? 39.451 103.169 28.066 1.00 38.98 276 PHE A C 1
ATOM 2134 O O . PHE A 1 297 ? 39.269 102.121 28.688 1.00 42.89 276 PHE A O 1
ATOM 2142 N N . ASP A 1 298 ? 40.380 103.304 27.124 1.00 37.75 277 ASP A N 1
ATOM 2143 C CA . ASP A 1 298 ? 41.262 102.207 26.735 1.00 44.45 277 ASP A CA 1
ATOM 2144 C C . ASP A 1 298 ? 42.315 101.930 27.807 1.00 48.55 277 ASP A C 1
ATOM 2145 O O . ASP A 1 298 ? 42.552 100.779 28.175 1.00 48.45 277 ASP A O 1
ATOM 2150 N N . LYS A 1 299 ? 42.947 102.992 28.297 1.00 47.27 278 LYS A N 1
ATOM 2151 C CA . LYS A 1 299 ? 44.012 102.866 29.285 1.00 47.59 278 LYS A CA 1
ATOM 2152 C C . LYS A 1 299 ? 43.510 102.238 30.586 1.00 46.70 278 LYS A C 1
ATOM 2153 O O . LYS A 1 299 ? 44.227 101.473 31.230 1.00 51.72 278 LYS A O 1
ATOM 2159 N N . ASN A 1 300 ? 42.272 102.549 30.958 1.00 45.98 279 ASN A N 1
ATOM 2160 C CA . ASN A 1 300 ? 41.719 102.086 32.226 1.00 49.15 279 ASN A CA 1
ATOM 2161 C C . ASN A 1 300 ? 40.674 100.976 32.087 1.00 51.80 279 ASN A C 1
ATOM 2162 O O . ASN A 1 300 ? 40.071 100.570 33.081 1.00 52.56 279 ASN A O 1
ATOM 2167 N N . ASP A 1 301 ? 40.472 100.494 30.861 1.00 48.49 280 ASP A N 1
ATOM 2168 C CA . ASP A 1 301 ? 39.534 99.401 30.579 1.00 48.55 280 ASP A CA 1
ATOM 2169 C C . ASP A 1 301 ? 38.148 99.644 31.177 1.00 42.52 280 ASP A C 1
ATOM 2170 O O . ASP A 1 301 ? 37.594 98.783 31.860 1.00 40.32 280 ASP A O 1
ATOM 2175 N N . ILE A 1 302 ? 37.596 100.821 30.907 1.00 36.05 281 ILE A N 1
ATOM 2176 C CA . ILE A 1 302 ? 36.338 101.248 31.508 1.00 39.70 281 ILE A CA 1
ATOM 2177 C C . ILE A 1 302 ? 35.150 100.364 31.111 1.00 43.54 281 ILE A C 1
ATOM 2178 O O . ILE A 1 302 ? 34.274 100.096 31.935 1.00 41.31 281 ILE A O 1
ATOM 2183 N N . LEU A 1 303 ? 35.126 99.899 29.862 1.00 40.83 282 LEU A N 1
ATOM 2184 C CA . LEU A 1 303 ? 34.032 99.048 29.396 1.00 38.14 282 LEU A CA 1
ATOM 2185 C C . LEU A 1 303 ? 33.988 97.742 30.191 1.00 39.11 282 LEU A C 1
ATOM 2186 O O . LEU A 1 303 ? 32.925 97.325 30.655 1.00 38.99 282 LEU A O 1
ATOM 2191 N N . ALA A 1 304 ? 35.145 97.109 30.357 1.00 38.53 283 ALA A N 1
ATOM 2192 C CA . ALA A 1 304 ? 35.249 95.914 31.188 1.00 44.12 283 ALA A CA 1
ATOM 2193 C C . ALA A 1 304 ? 34.860 96.217 32.637 1.00 44.93 283 ALA A C 1
ATOM 2194 O O . ALA A 1 304 ? 34.270 95.377 33.316 1.00 43.73 283 ALA A O 1
ATOM 2196 N N . TYR A 1 305 ? 35.193 97.420 33.097 1.00 46.04 284 TYR A N 1
ATOM 2197 C CA . TYR A 1 305 ? 34.876 97.851 34.460 1.00 47.44 284 TYR A CA 1
ATOM 2198 C C . TYR A 1 305 ? 33.366 97.905 34.679 1.00 44.87 284 TYR A C 1
ATOM 2199 O O . TYR A 1 305 ? 32.852 97.373 35.666 1.00 43.81 284 TYR A O 1
ATOM 2208 N N . LEU A 1 306 ? 32.664 98.547 33.750 1.00 39.10 285 LEU A N 1
ATOM 2209 C CA . LEU A 1 306 ? 31.212 98.676 33.821 1.00 42.66 285 LEU A CA 1
ATOM 2210 C C . LEU A 1 306 ? 30.512 97.321 33.742 1.00 42.05 285 LEU A C 1
ATOM 2211 O O . LEU A 1 306 ? 29.599 97.042 34.520 1.00 41.22 285 LEU A O 1
ATOM 2216 N N . ILE A 1 307 ? 30.941 96.486 32.802 1.00 37.28 286 ILE A N 1
ATOM 2217 C CA . ILE A 1 307 ? 30.362 95.156 32.634 1.00 39.16 286 ILE A CA 1
ATOM 2218 C C . ILE A 1 307 ? 30.481 94.321 33.910 1.00 43.44 286 ILE A C 1
ATOM 2219 O O . ILE A 1 307 ? 29.497 93.741 34.373 1.00 44.54 286 ILE A O 1
ATOM 2224 N N . ASN A 1 308 ? 31.680 94.274 34.484 1.00 45.40 287 ASN A N 1
ATOM 2225 C CA A ASN A 1 308 ? 31.915 93.484 35.686 0.50 49.21 287 ASN A CA 1
ATOM 2226 C CA B ASN A 1 308 ? 31.921 93.489 35.691 0.50 49.23 287 ASN A CA 1
ATOM 2227 C C . ASN A 1 308 ? 31.087 93.974 36.872 1.00 47.93 287 ASN A C 1
ATOM 2228 O O . ASN A 1 308 ? 30.583 93.174 37.656 1.00 49.25 287 ASN A O 1
ATOM 2237 N N . ASN A 1 309 ? 30.937 95.288 36.998 1.00 47.58 288 ASN A N 1
ATOM 2238 C CA . ASN A 1 309 ? 30.162 95.847 38.099 1.00 49.51 288 ASN A CA 1
ATOM 2239 C C . ASN A 1 309 ? 28.661 95.598 37.950 1.00 47.28 288 ASN A C 1
ATOM 2240 O O . ASN A 1 309 ? 27.972 95.327 38.935 1.00 46.55 288 ASN A O 1
ATOM 2245 N N . ILE A 1 310 ? 28.157 95.688 36.724 1.00 39.78 289 ILE A N 1
ATOM 2246 C CA . ILE A 1 310 ? 26.750 95.400 36.463 1.00 43.28 289 ILE A CA 1
ATOM 2247 C C . ILE A 1 310 ? 26.448 93.922 36.716 1.00 44.92 289 ILE A C 1
ATOM 2248 O O . ILE A 1 310 ? 25.430 93.580 37.321 1.00 43.02 289 ILE A O 1
ATOM 2253 N N . LYS A 1 311 ? 27.345 93.053 36.260 1.00 41.37 290 LYS A N 1
ATOM 2254 C CA . LYS A 1 311 ? 27.174 91.615 36.428 1.00 48.70 290 LYS A CA 1
ATOM 2255 C C . LYS A 1 311 ? 27.111 91.230 37.907 1.00 54.45 290 LYS A C 1
ATOM 2256 O O . LYS A 1 311 ? 26.367 90.329 38.290 1.00 54.00 290 LYS A O 1
ATOM 2262 N N . ARG A 1 312 ? 27.883 91.923 38.736 1.00 59.18 291 ARG A N 1
ATOM 2263 C CA . ARG A 1 312 ? 27.909 91.627 40.164 1.00 64.35 291 ARG A CA 1
ATOM 2264 C C . ARG A 1 312 ? 26.644 92.120 40.864 1.00 59.49 291 ARG A C 1
ATOM 2265 O O . ARG A 1 312 ? 26.174 91.492 41.812 1.00 61.22 291 ARG A O 1
ATOM 2273 N N . LEU A 1 313 ? 26.095 93.239 40.397 1.00 51.22 292 LEU A N 1
ATOM 2274 C CA . LEU A 1 313 ? 24.778 93.683 40.844 1.00 52.83 292 LEU A CA 1
ATOM 2275 C C . LEU A 1 313 ? 23.759 92.595 40.571 1.00 55.13 292 LEU A C 1
ATOM 2276 O O . LEU A 1 313 ? 22.827 92.373 41.343 1.00 58.21 292 LEU A O 1
ATOM 2281 N N . CYS A 1 314 ? 23.973 91.911 39.456 1.00 50.35 293 CYS A N 1
ATOM 2282 C CA . CYS A 1 314 ? 23.005 90.992 38.892 1.00 52.22 293 CYS A CA 1
ATOM 2283 C C . CYS A 1 314 ? 23.001 89.605 39.541 1.00 57.11 293 CYS A C 1
ATOM 2284 O O . CYS A 1 314 ? 21.955 88.961 39.620 1.00 59.86 293 CYS A O 1
ATOM 2287 N N . MET A 1 315 ? 24.158 89.146 40.012 1.00 63.81 294 MET A N 1
ATOM 2288 C CA . MET A 1 315 ? 24.294 87.755 40.444 1.00 74.67 294 MET A CA 1
ATOM 2289 C C . MET A 1 315 ? 24.295 87.543 41.967 1.00 93.37 294 MET A C 1
ATOM 2290 O O . MET A 1 315 ? 23.696 86.585 42.458 1.00 98.08 294 MET A O 1
ATOM 2295 N N . GLU A 1 316 ? 24.949 88.434 42.710 1.00 113.99 295 GLU A N 1
ATOM 2296 C CA . GLU A 1 316 ? 25.193 88.230 44.144 1.00 131.37 295 GLU A CA 1
ATOM 2297 C C . GLU A 1 316 ? 23.914 88.355 45.005 1.00 138.13 295 GLU A C 1
ATOM 2298 O O . GLU A 1 316 ? 23.879 89.083 46.003 1.00 142.47 295 GLU A O 1
ATOM 2304 N N . ASN A 1 317 ? 22.863 87.642 44.617 1.00 137.83 296 ASN A N 1
ATOM 2305 C CA . ASN A 1 317 ? 21.634 87.564 45.405 1.00 137.90 296 ASN A CA 1
ATOM 2306 C C . ASN A 1 317 ? 21.166 86.130 45.611 1.00 136.63 296 ASN A C 1
ATOM 2307 O O . ASN A 1 317 ? 20.936 85.397 44.645 1.00 132.50 296 ASN A O 1
ATOM 2312 N N . GLN B 1 20 ? 6.143 101.044 -9.858 1.00 66.75 -1 GLN B N 1
ATOM 2313 C CA . GLN B 1 20 ? 6.768 102.066 -9.023 1.00 67.82 -1 GLN B 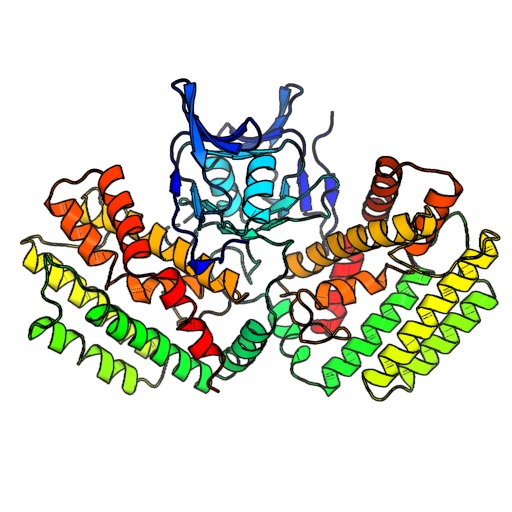CA 1
ATOM 2314 C C . GLN B 1 20 ? 6.370 101.875 -7.562 1.00 60.16 -1 GLN B C 1
ATOM 2315 O O . GLN B 1 20 ? 5.418 102.493 -7.081 1.00 56.92 -1 GLN B O 1
ATOM 2321 N N . GLY B 1 21 ? 7.106 101.016 -6.864 1.00 52.18 0 GLY B N 1
ATOM 2322 C CA . GLY B 1 21 ? 6.779 100.654 -5.487 1.00 58.20 0 GLY B CA 1
ATOM 2323 C C . GLY B 1 21 ? 6.918 101.840 -4.537 1.00 61.17 0 GLY B C 1
ATOM 2324 O O . GLY B 1 21 ? 7.883 102.604 -4.618 1.00 65.51 0 GLY B O 1
ATOM 2325 N N . MET B 1 22 ? 5.949 101.991 -3.639 1.00 52.08 1 MET B N 1
ATOM 2326 C CA . MET B 1 22 ? 6.001 103.052 -2.639 1.00 49.11 1 MET B CA 1
ATOM 2327 C C . MET B 1 22 ? 6.356 102.505 -1.257 1.00 42.30 1 MET B C 1
ATOM 2328 O O . MET B 1 22 ? 7.239 103.033 -0.578 1.00 41.21 1 MET B O 1
ATOM 2333 N N . GLN B 1 23 ? 5.665 101.441 -0.854 1.00 40.29 2 GLN B N 1
ATOM 2334 C CA . GLN B 1 23 ? 5.805 100.874 0.484 1.00 39.89 2 GLN B CA 1
ATOM 2335 C C . GLN B 1 23 ? 5.103 99.522 0.563 1.00 43.03 2 GLN B C 1
ATOM 2336 O O . GLN B 1 23 ? 4.248 99.211 -0.268 1.00 44.62 2 GLN B O 1
ATOM 2342 N N . LYS B 1 24 ? 5.462 98.717 1.558 1.00 40.05 3 LYS B N 1
ATOM 2343 C CA . LYS B 1 24 ? 4.679 97.526 1.866 1.00 41.55 3 LYS B CA 1
ATOM 2344 C C . LYS B 1 24 ? 4.117 97.634 3.277 1.00 43.54 3 LYS B C 1
ATOM 2345 O O . LYS B 1 24 ? 4.863 97.824 4.235 1.00 43.03 3 LYS B O 1
ATOM 2351 N N . GLN B 1 25 ? 2.796 97.525 3.395 1.00 44.54 4 GLN B N 1
ATOM 2352 C CA . GLN B 1 25 ? 2.126 97.637 4.686 1.00 49.37 4 GLN B CA 1
ATOM 2353 C C . GLN B 1 25 ? 1.893 96.270 5.320 1.00 51.57 4 GLN B C 1
ATOM 2354 O O . GLN B 1 25 ? 1.422 95.342 4.663 1.00 49.77 4 GLN B O 1
ATOM 2360 N N . ILE B 1 26 ? 2.224 96.155 6.603 1.00 53.60 5 ILE B N 1
ATOM 2361 C CA . ILE B 1 26 ? 2.022 94.918 7.349 1.00 47.47 5 ILE B CA 1
ATOM 2362 C C . ILE B 1 26 ? 1.104 95.141 8.551 1.00 52.07 5 ILE B C 1
ATOM 2363 O O . ILE B 1 26 ? 1.265 96.106 9.300 1.00 52.58 5 ILE B O 1
ATOM 2368 N N . LEU B 1 27 ? 0.135 94.251 8.729 1.00 55.72 6 LEU B N 1
ATOM 2369 C CA . LEU B 1 27 ? -0.742 94.308 9.891 1.00 59.38 6 LEU B CA 1
ATOM 2370 C C . LEU B 1 27 ? 0.008 93.841 11.139 1.00 59.78 6 LEU B C 1
ATOM 2371 O O . LEU B 1 27 ? 0.582 92.752 11.155 1.00 54.88 6 LEU B O 1
ATOM 2376 N N . THR B 1 28 ? 0.012 94.670 12.178 1.00 62.72 7 THR B N 1
ATOM 2377 C CA . THR B 1 28 ? 0.683 94.316 13.426 1.00 66.31 7 THR B CA 1
ATOM 2378 C C . THR B 1 28 ? -0.304 93.747 14.443 1.00 75.19 7 THR B C 1
ATOM 2379 O O . THR B 1 28 ? -0.144 92.620 14.908 1.00 84.16 7 THR B O 1
ATOM 2383 N N . SER B 1 29 ? -1.325 94.523 14.787 1.00 72.37 8 SER B N 1
ATOM 2384 C CA . SER B 1 29 ? -2.328 94.063 15.740 1.00 80.85 8 SER B CA 1
ATOM 2385 C C . SER B 1 29 ? -3.739 94.393 15.263 1.00 85.31 8 SER B C 1
ATOM 2386 O O . SER B 1 29 ? -4.477 93.512 14.818 1.00 87.23 8 SER B O 1
ATOM 2389 N N . GLN B 1 30 ? -4.108 95.666 15.360 1.00 88.06 9 GLN B N 1
ATOM 2390 C CA . GLN B 1 30 ? -5.418 96.121 14.913 1.00 94.12 9 GLN B CA 1
ATOM 2391 C C . GLN B 1 30 ? -5.290 97.043 13.702 1.00 90.63 9 GLN B C 1
ATOM 2392 O O . GLN B 1 30 ? -6.243 97.225 12.945 1.00 90.07 9 GLN B O 1
ATOM 2398 N N . LYS B 1 31 ? -4.104 97.618 13.527 1.00 86.70 10 LYS B N 1
ATOM 2399 C CA . LYS B 1 31 ? -3.848 98.540 12.424 1.00 84.68 10 LYS B CA 1
ATOM 2400 C C . LYS B 1 31 ? -2.644 98.089 11.603 1.00 76.68 10 LYS B C 1
ATOM 2401 O O . LYS B 1 31 ? -1.714 97.484 12.133 1.00 79.69 10 LYS B O 1
ATOM 2407 N N . ARG B 1 32 ? -2.660 98.384 10.308 1.00 67.62 11 ARG B N 1
ATOM 2408 C CA . ARG B 1 32 ? -1.524 98.069 9.449 1.00 67.65 11 ARG B CA 1
ATOM 2409 C C . ARG B 1 32 ? -0.507 99.206 9.500 1.00 67.63 11 ARG B C 1
ATOM 2410 O O . ARG B 1 32 ? -0.229 99.860 8.491 1.00 64.76 11 ARG B O 1
ATOM 2418 N N . ASN B 1 33 ? 0.046 99.423 10.693 1.00 65.58 12 ASN B N 1
ATOM 2419 C CA . ASN B 1 33 ? 0.895 100.577 10.973 1.00 58.42 12 ASN B CA 1
ATOM 2420 C C . ASN B 1 33 ? 2.387 100.271 10.897 1.00 54.17 12 ASN B C 1
ATOM 2421 O O . ASN B 1 33 ? 3.210 101.013 11.439 1.00 50.33 12 ASN B O 1
ATOM 2426 N N . MET B 1 34 ? 2.732 99.168 10.244 1.00 50.58 13 MET B N 1
ATOM 2427 C CA . MET B 1 34 ? 4.130 98.873 9.958 1.00 43.46 13 MET B CA 1
ATOM 2428 C C . MET B 1 34 ? 4.392 99.024 8.464 1.00 43.98 13 MET B C 1
ATOM 2429 O O . MET B 1 34 ? 3.784 98.330 7.645 1.00 47.44 13 MET B O 1
ATOM 2434 N N . TYR B 1 35 ? 5.284 99.948 8.118 1.00 42.95 14 TYR B N 1
ATOM 2435 C CA . TYR B 1 35 ? 5.656 100.195 6.728 1.00 46.29 14 TYR B CA 1
ATOM 2436 C C . TYR B 1 35 ? 7.067 99.702 6.442 1.00 43.78 14 TYR B C 1
ATOM 2437 O O . TYR B 1 35 ? 8.005 100.046 7.162 1.00 41.88 14 TYR B O 1
ATOM 2446 N N . ILE B 1 36 ? 7.223 98.906 5.390 1.00 39.16 15 ILE B N 1
ATOM 2447 C CA . ILE B 1 36 ? 8.558 98.538 4.930 1.00 36.69 15 ILE B CA 1
ATOM 2448 C C . ILE B 1 36 ? 8.944 99.371 3.709 1.00 38.14 15 ILE B C 1
ATOM 2449 O O . ILE B 1 36 ? 8.224 99.390 2.707 1.00 35.36 15 ILE B O 1
ATOM 2454 N N . LEU B 1 37 ? 10.077 100.059 3.803 1.00 36.01 16 LEU B N 1
ATOM 2455 C CA . LEU B 1 37 ? 10.581 100.874 2.703 1.00 40.63 16 LEU B CA 1
ATOM 2456 C C . LEU B 1 37 ? 11.824 100.233 2.095 1.00 41.27 16 LEU B C 1
ATOM 2457 O O . LEU B 1 37 ? 12.650 99.656 2.808 1.00 40.55 16 LEU B O 1
ATOM 2462 N N . SER B 1 38 ? 11.953 100.347 0.778 1.00 40.24 17 SER B N 1
ATOM 2463 C CA . SER B 1 38 ? 13.048 99.728 0.044 1.00 41.76 17 SER B CA 1
ATOM 2464 C C . SER B 1 38 ? 13.570 100.657 -1.045 1.00 42.41 17 SER B C 1
ATOM 2465 O O . SER B 1 38 ? 12.798 101.398 -1.653 1.00 40.00 17 SER B O 1
ATOM 2468 N N . ARG B 1 39 ? 14.878 100.605 -1.285 1.00 41.72 18 ARG B N 1
ATOM 2469 C CA . ARG B 1 39 ? 15.497 101.309 -2.408 1.00 41.29 18 ARG B CA 1
ATOM 2470 C C . ARG B 1 39 ? 15.168 102.802 -2.419 1.00 40.74 18 ARG B C 1
ATOM 2471 O O . ARG B 1 39 ? 14.690 103.335 -3.420 1.00 43.90 18 ARG B O 1
ATOM 2479 N N . CYS B 1 40 ? 15.421 103.474 -1.302 1.00 38.98 19 CYS B N 1
ATOM 2480 C CA . CYS B 1 40 ? 15.102 104.891 -1.187 1.00 40.89 19 CYS B CA 1
ATOM 2481 C C . CYS B 1 40 ? 15.929 105.585 -0.113 1.00 43.22 19 CYS B C 1
ATOM 2482 O O . CYS B 1 40 ? 16.510 104.936 0.758 1.00 41.77 19 CYS B O 1
ATOM 2485 N N . LYS B 1 41 ? 15.970 106.910 -0.185 1.00 41.49 20 LYS B N 1
ATOM 2486 C CA . LYS B 1 41 ? 16.593 107.728 0.844 1.00 39.25 20 LYS B CA 1
ATOM 2487 C C . LYS B 1 41 ? 15.513 108.384 1.693 1.00 38.52 20 LYS B C 1
ATOM 2488 O O . LYS B 1 41 ? 14.667 109.114 1.172 1.00 37.49 20 LYS B O 1
ATOM 2494 N N . VAL B 1 42 ? 15.537 108.116 2.994 1.00 33.45 21 VAL B N 1
ATOM 2495 C CA . VAL B 1 42 ? 14.616 108.756 3.921 1.00 35.82 21 VAL B CA 1
ATOM 2496 C C . VAL B 1 42 ? 15.227 110.067 4.400 1.00 39.58 21 VAL B C 1
ATOM 2497 O O . VAL B 1 42 ? 16.324 110.088 4.961 1.00 40.01 21 VAL B O 1
ATOM 2501 N N . LEU B 1 43 ? 14.518 111.162 4.164 1.00 40.27 22 LEU B N 1
ATOM 2502 C CA . LEU B 1 43 ? 15.056 112.487 4.440 1.00 40.92 22 LEU B CA 1
ATOM 2503 C C . LEU B 1 43 ? 13.950 113.474 4.782 1.00 43.01 22 LEU B C 1
ATOM 2504 O O . LEU B 1 43 ? 12.765 113.148 4.704 1.00 44.25 22 LEU B O 1
ATOM 2509 N N . VAL B 1 44 ? 14.346 114.687 5.147 1.00 41.65 23 VAL B N 1
ATOM 2510 C CA . VAL B 1 44 ? 13.390 115.756 5.387 1.00 42.80 23 VAL B CA 1
ATOM 2511 C C . VAL B 1 44 ? 13.330 116.687 4.182 1.00 47.35 23 VAL B C 1
ATOM 2512 O O . VAL B 1 44 ? 14.343 117.243 3.764 1.00 46.48 23 VAL B O 1
ATOM 2516 N N . LYS B 1 45 ? 12.137 116.837 3.617 1.00 51.74 24 LYS B N 1
ATOM 2517 C CA . LYS B 1 45 ? 11.915 117.775 2.526 1.00 53.80 24 LYS B CA 1
ATOM 2518 C C . LYS B 1 45 ? 10.654 118.582 2.805 1.00 58.70 24 LYS B C 1
ATOM 2519 O O . LYS B 1 45 ? 9.607 118.015 3.118 1.00 59.78 24 LYS B O 1
ATOM 2525 N N . ASN B 1 46 ? 10.769 119.903 2.701 1.00 65.82 25 ASN B N 1
ATOM 2526 C CA . ASN B 1 46 ? 9.668 120.820 2.992 1.00 70.29 25 ASN B CA 1
ATOM 2527 C C . ASN B 1 46 ? 9.104 120.632 4.397 1.00 67.90 25 ASN B C 1
ATOM 2528 O O . ASN B 1 46 ? 7.890 120.669 4.599 1.00 65.91 25 ASN B O 1
ATOM 2533 N N . GLY B 1 47 ? 9.997 120.425 5.361 1.00 65.63 26 GLY B N 1
ATOM 2534 C CA . GLY B 1 47 ? 9.615 120.292 6.756 1.00 63.11 26 GLY B CA 1
ATOM 2535 C C . GLY B 1 47 ? 8.853 119.020 7.067 1.00 60.76 26 GLY B C 1
ATOM 2536 O O . GLY B 1 47 ? 8.115 118.954 8.050 1.00 64.75 26 GLY B O 1
ATOM 2537 N N . GLN B 1 48 ? 9.039 118.002 6.234 1.00 56.09 27 GLN B N 1
ATOM 2538 C CA . GLN B 1 48 ? 8.314 116.746 6.385 1.00 54.83 27 GLN B CA 1
ATOM 2539 C C . GLN B 1 48 ? 9.187 115.555 6.007 1.00 50.51 27 GLN B C 1
ATOM 2540 O O . GLN B 1 48 ? 9.979 115.633 5.068 1.00 48.85 27 GLN B O 1
ATOM 2546 N N . VAL B 1 49 ? 9.043 114.452 6.734 1.00 43.57 28 VAL B N 1
ATOM 2547 C CA . VAL B 1 49 ? 9.802 113.252 6.410 1.00 45.66 28 VAL B CA 1
ATOM 2548 C C . VAL B 1 49 ? 9.290 112.635 5.112 1.00 47.47 28 VAL B C 1
ATOM 2549 O O . VAL B 1 49 ? 8.090 112.417 4.940 1.00 47.50 28 VAL B O 1
ATOM 2553 N N . CYS B 1 50 ? 10.218 112.370 4.200 1.00 43.73 29 CYS B N 1
ATOM 2554 C CA . CYS B 1 50 ? 9.900 111.777 2.910 1.00 42.84 29 CYS B CA 1
ATOM 2555 C C . CYS B 1 50 ? 10.897 110.682 2.562 1.00 44.05 29 CYS B C 1
ATOM 2556 O O . CYS B 1 50 ? 11.967 110.594 3.169 1.00 36.94 29 CYS B O 1
ATOM 2559 N N . HIS B 1 51 ? 10.551 109.851 1.583 1.00 40.24 30 HIS B N 1
ATOM 2560 C CA . HIS B 1 51 ? 11.521 108.914 1.034 1.00 42.31 30 HIS B CA 1
ATOM 2561 C C . HIS B 1 51 ? 11.631 109.058 -0.481 1.00 43.33 30 HIS B C 1
ATOM 2562 O O . HIS B 1 51 ? 10.656 108.895 -1.216 1.00 42.98 30 HIS B O 1
ATOM 2569 N N . LEU B 1 52 ? 12.841 109.389 -0.921 1.00 45.80 31 LEU B N 1
ATOM 2570 C CA . LEU B 1 52 ? 13.155 109.593 -2.329 1.00 44.54 31 LEU B CA 1
ATOM 2571 C C . LEU B 1 52 ? 13.644 108.297 -2.955 1.00 44.06 31 LEU B C 1
ATOM 2572 O O . LEU B 1 52 ? 14.659 107.738 -2.537 1.00 44.20 31 LEU B O 1
ATOM 2577 N N . HIS B 1 53 ? 12.919 107.824 -3.960 1.00 42.97 32 HIS B N 1
ATOM 2578 C CA . HIS B 1 53 ? 13.236 106.556 -4.600 1.00 50.56 32 HIS B CA 1
ATOM 2579 C C . HIS B 1 53 ? 14.159 106.733 -5.801 1.00 54.99 32 HIS B C 1
ATOM 2580 O O . HIS B 1 53 ? 14.329 107.839 -6.312 1.00 51.89 32 HIS B O 1
ATOM 2587 N N . GLU B 1 54 ? 14.754 105.628 -6.241 1.00 59.35 33 GLU B N 1
ATOM 2588 C CA . GLU B 1 54 ? 15.739 105.649 -7.317 1.00 64.48 33 GLU B CA 1
ATOM 2589 C C . GLU B 1 54 ? 15.144 106.126 -8.634 1.00 64.77 33 GLU B C 1
ATOM 2590 O O . GLU B 1 54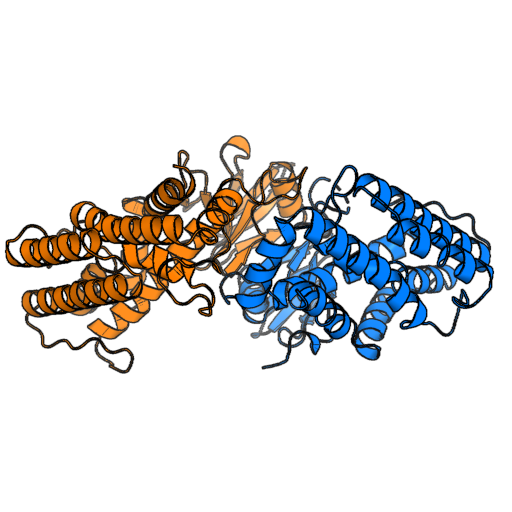 ? 15.851 106.678 -9.474 1.00 67.12 33 GLU B O 1
ATOM 2596 N N . ASP B 1 55 ? 13.842 105.917 -8.809 1.00 66.20 34 ASP B N 1
ATOM 2597 C CA . ASP B 1 55 ? 13.160 106.324 -10.033 1.00 69.38 34 ASP B CA 1
ATOM 2598 C C . ASP B 1 55 ? 12.923 107.833 -10.076 1.00 67.80 34 ASP B C 1
ATOM 2599 O O . ASP B 1 55 ? 12.610 108.388 -11.127 1.00 73.22 34 ASP B O 1
ATOM 2604 N N . GLY B 1 56 ? 13.072 108.491 -8.931 1.00 64.65 35 GLY B N 1
ATOM 2605 C CA . GLY B 1 56 ? 12.900 109.930 -8.854 1.00 64.06 35 GLY B CA 1
ATOM 2606 C C . GLY B 1 56 ? 11.676 110.353 -8.062 1.00 58.94 35 GLY B C 1
ATOM 2607 O O . GLY B 1 56 ? 11.505 111.533 -7.753 1.00 58.51 35 GLY B O 1
ATOM 2608 N N . ASN B 1 57 ? 10.820 109.392 -7.733 1.00 56.03 36 ASN B N 1
ATOM 2609 C CA . ASN B 1 57 ? 9.608 109.679 -6.974 1.00 52.44 36 ASN B CA 1
ATOM 2610 C C . ASN B 1 57 ? 9.893 109.949 -5.503 1.00 49.20 36 ASN B C 1
ATOM 2611 O O . ASN B 1 57 ? 10.705 109.263 -4.883 1.00 45.74 36 ASN B O 1
ATOM 2616 N N . VAL B 1 58 ? 9.223 110.957 -4.951 1.00 48.16 37 VAL B N 1
ATOM 2617 C CA . VAL B 1 58 ? 9.345 111.269 -3.533 1.00 49.60 37 VAL B CA 1
ATOM 2618 C C . VAL B 1 58 ? 7.977 111.174 -2.853 1.00 49.58 37 VAL B C 1
ATOM 2619 O O . VAL B 1 58 ? 6.998 111.767 -3.309 1.00 50.55 37 VAL B O 1
ATOM 2623 N N . TYR B 1 59 ? 7.917 110.407 -1.769 1.00 46.53 38 TYR B N 1
ATOM 2624 C CA . TYR B 1 59 ? 6.662 110.162 -1.067 1.00 48.38 38 TYR B CA 1
ATOM 2625 C C . TYR B 1 59 ? 6.728 110.624 0.384 1.00 48.15 38 TYR B C 1
ATOM 2626 O O . TYR B 1 59 ? 7.724 110.399 1.066 1.00 48.35 38 TYR B O 1
ATOM 2635 N N . THR B 1 60 ? 5.659 111.256 0.857 1.00 47.27 39 THR B N 1
ATOM 2636 C CA . THR B 1 60 ? 5.610 111.732 2.234 1.00 49.90 39 THR B CA 1
ATOM 2637 C C . THR B 1 60 ? 5.222 110.611 3.198 1.00 54.56 39 THR B C 1
ATOM 2638 O O . THR B 1 60 ? 4.476 109.698 2.837 1.00 52.19 39 THR B O 1
ATOM 2642 N N . VAL B 1 61 ? 5.745 110.683 4.420 1.00 54.60 40 VAL B N 1
ATOM 2643 C CA . VAL B 1 61 ? 5.410 109.720 5.466 1.00 50.81 40 VAL B CA 1
ATOM 2644 C C . VAL B 1 61 ? 4.233 110.215 6.304 1.00 54.05 40 VAL B C 1
ATOM 2645 O O . VAL B 1 61 ? 4.295 111.298 6.885 1.00 57.62 40 VAL B O 1
ATOM 2649 N N . PRO B 1 62 ? 3.153 109.422 6.364 1.00 55.97 41 PRO B N 1
ATOM 2650 C CA . PRO B 1 62 ? 1.970 109.768 7.162 1.00 61.68 41 PRO B CA 1
ATOM 2651 C C . PRO B 1 62 ? 2.175 109.483 8.651 1.00 64.45 41 PRO B C 1
ATOM 2652 O O . PRO B 1 62 ? 2.051 108.335 9.078 1.00 69.67 41 PRO B O 1
ATOM 2656 N N . TYR B 1 63 ? 2.484 110.521 9.423 1.00 63.32 42 TYR B N 1
ATOM 2657 C CA . TYR B 1 63 ? 2.780 110.374 10.848 1.00 61.99 42 TYR B CA 1
ATOM 2658 C C . TYR B 1 63 ? 1.654 109.690 11.620 1.00 62.94 42 TYR B C 1
ATOM 2659 O O . TYR B 1 63 ? 1.904 108.797 12.426 1.00 63.30 42 TYR B O 1
ATOM 2668 N N . ALA B 1 64 ? 0.419 110.109 11.364 1.00 64.39 43 ALA B N 1
ATOM 2669 C CA . ALA B 1 64 ? -0.738 109.615 12.107 1.00 70.02 43 ALA B CA 1
ATOM 2670 C C . ALA B 1 64 ? -0.989 108.118 11.913 1.00 71.84 43 ALA B C 1
ATOM 2671 O O . ALA B 1 64 ? -1.457 107.439 12.827 1.00 71.72 43 ALA B O 1
ATOM 2673 N N . ASN B 1 65 ? -0.681 107.608 10.724 1.00 70.75 44 ASN B N 1
ATOM 2674 C CA . ASN B 1 65 ? -0.960 106.211 10.406 1.00 73.34 44 ASN B CA 1
ATOM 2675 C C . ASN B 1 65 ? 0.265 105.316 10.537 1.00 72.68 44 ASN B C 1
ATOM 2676 O O . ASN B 1 65 ? 0.190 104.112 10.291 1.00 72.15 44 ASN B O 1
ATOM 2681 N N . THR B 1 66 ? 1.391 105.904 10.928 1.00 69.06 45 THR B N 1
ATOM 2682 C CA . THR B 1 66 ? 2.644 105.164 11.007 1.00 66.74 45 THR B CA 1
ATOM 2683 C C . THR B 1 66 ? 3.130 104.995 12.443 1.00 62.92 45 THR B C 1
ATOM 2684 O O . THR B 1 66 ? 3.231 105.965 13.192 1.00 62.65 45 THR B O 1
ATOM 2688 N N . VAL B 1 67 ? 3.428 103.755 12.818 1.00 56.79 46 VAL B N 1
ATOM 2689 C CA . VAL B 1 67 ? 4.017 103.467 14.119 1.00 52.63 46 VAL B CA 1
ATOM 2690 C C . VAL B 1 67 ? 5.410 102.873 13.928 1.00 45.55 46 VAL B C 1
ATOM 2691 O O . VAL B 1 67 ? 6.372 103.297 14.574 1.00 47.82 46 VAL B O 1
ATOM 2695 N N . PHE B 1 68 ? 5.517 101.903 13.024 1.00 38.37 47 PHE B N 1
ATOM 2696 C CA . PHE B 1 68 ? 6.796 101.268 12.724 1.00 35.52 47 PHE B CA 1
ATOM 2697 C C . PHE B 1 68 ? 7.216 101.503 11.276 1.00 40.10 47 PHE B C 1
ATOM 2698 O O . PHE B 1 68 ? 6.419 101.328 10.356 1.00 40.77 47 PHE B O 1
ATOM 2706 N N . ILE B 1 69 ? 8.473 101.892 11.077 1.00 34.96 48 ILE B N 1
ATOM 2707 C CA . ILE B 1 69 ? 9.045 101.954 9.738 1.00 37.04 48 ILE B CA 1
ATOM 2708 C C . ILE B 1 69 ? 10.233 101.006 9.636 1.00 40.26 48 ILE B C 1
ATOM 2709 O O . ILE B 1 69 ? 11.218 101.146 10.364 1.00 36.63 48 ILE B O 1
ATOM 2714 N N . GLY B 1 70 ? 10.130 100.037 8.733 1.00 39.96 49 GLY B N 1
ATOM 2715 C CA . GLY B 1 70 ? 11.217 99.111 8.489 1.00 37.43 49 GLY B CA 1
ATOM 2716 C C . GLY B 1 70 ? 12.032 99.504 7.276 1.00 38.80 49 GLY B C 1
ATOM 2717 O O . GLY B 1 70 ? 11.506 99.582 6.164 1.00 38.17 49 GLY B O 1
ATOM 2718 N N . LEU B 1 71 ? 13.320 99.758 7.493 1.00 32.81 50 LEU B N 1
ATOM 2719 C CA . LEU B 1 71 ? 14.229 100.098 6.407 1.00 33.05 50 LEU B CA 1
ATOM 2720 C C . LEU B 1 71 ? 14.904 98.841 5.873 1.00 36.62 50 LEU B C 1
ATOM 2721 O O . LEU B 1 71 ? 15.709 98.214 6.565 1.00 30.91 50 LEU B O 1
ATOM 2726 N N . ALA B 1 72 ? 14.568 98.472 4.641 1.00 35.04 51 ALA B N 1
ATOM 2727 C CA . ALA B 1 72 ? 15.075 97.239 4.058 1.00 32.42 51 ALA B CA 1
ATOM 2728 C C . ALA B 1 72 ? 16.250 97.508 3.117 1.00 36.34 51 ALA B C 1
ATOM 2729 O O . ALA B 1 72 ? 17.061 98.403 3.365 1.00 35.60 51 ALA B O 1
ATOM 2731 N N . GLU B 1 73 ? 16.344 96.738 2.038 1.00 35.93 52 GLU B N 1
ATOM 2732 C CA . GLU B 1 73 ? 17.527 96.796 1.183 1.00 43.88 52 GLU B CA 1
ATOM 2733 C C . GLU B 1 73 ? 17.608 98.110 0.400 1.00 40.88 52 GLU B C 1
ATOM 2734 O O . GLU B 1 73 ? 16.591 98.665 -0.021 1.00 36.88 52 GLU B O 1
ATOM 2740 N N . GLY B 1 74 ? 18.829 98.612 0.239 1.00 36.45 53 GLY B N 1
ATOM 2741 C CA . GLY B 1 74 ? 19.075 99.827 -0.520 1.00 39.55 53 GLY B CA 1
ATOM 2742 C C . GLY B 1 74 ? 18.489 101.082 0.103 1.00 41.51 53 GLY B C 1
ATOM 2743 O O . GLY B 1 74 ? 18.138 102.027 -0.606 1.00 43.41 53 GLY B O 1
ATOM 2744 N N . THR B 1 75 ? 18.383 101.098 1.428 1.00 36.32 54 THR B N 1
ATOM 2745 C CA . THR B 1 75 ? 17.839 102.256 2.128 1.00 37.03 54 THR B CA 1
ATOM 2746 C C . THR B 1 75 ? 18.910 103.053 2.870 1.00 38.49 54 THR B C 1
ATOM 2747 O O . THR B 1 75 ? 20.020 102.571 3.104 1.00 39.00 54 THR B O 1
ATOM 2751 N N . SER B 1 76 ? 18.556 104.283 3.226 1.00 34.40 55 SER B N 1
ATOM 2752 C CA . SER B 1 76 ? 19.387 105.135 4.061 1.00 35.05 55 SER B CA 1
ATOM 2753 C C . SER B 1 76 ? 18.491 106.174 4.723 1.00 35.99 55 SER B C 1
ATOM 2754 O O . SER B 1 76 ? 17.345 106.364 4.312 1.00 35.85 55 SER B O 1
ATOM 2757 N N . ILE B 1 77 ? 19.006 106.848 5.746 1.00 33.04 56 ILE B N 1
ATOM 2758 C CA . ILE B 1 77 ? 18.218 107.851 6.452 1.00 33.32 56 ILE B CA 1
ATOM 2759 C C . ILE B 1 77 ? 19.131 108.936 7.017 1.00 35.36 56 ILE B C 1
ATOM 2760 O O . ILE B 1 77 ? 20.247 108.653 7.451 1.00 37.85 56 ILE B O 1
ATOM 2765 N N . THR B 1 78 ? 18.667 110.183 6.988 1.00 35.30 57 THR B N 1
ATOM 2766 C CA . THR B 1 78 ? 19.446 111.290 7.539 1.00 37.33 57 THR B CA 1
ATOM 2767 C C . THR B 1 78 ? 19.130 111.492 9.020 1.00 36.35 57 THR B C 1
ATOM 2768 O O . THR B 1 78 ? 18.140 110.966 9.528 1.00 33.45 57 THR B O 1
ATOM 2772 N N . ASN B 1 79 ? 19.973 112.256 9.709 1.00 38.38 58 ASN B N 1
ATOM 2773 C CA . ASN B 1 79 ? 19.762 112.532 11.125 1.00 40.94 58 ASN B CA 1
ATOM 2774 C C . ASN B 1 79 ? 18.513 113.386 11.346 1.00 42.13 58 ASN B C 1
ATOM 2775 O O . ASN B 1 79 ? 17.824 113.236 12.353 1.00 40.81 58 ASN B O 1
ATOM 2780 N N . GLU B 1 80 ? 18.223 114.269 10.394 1.00 38.97 59 GLU B N 1
ATOM 2781 C CA . GLU B 1 80 ? 17.024 115.102 10.455 1.00 42.44 59 GLU B CA 1
ATOM 2782 C C . GLU B 1 80 ? 15.745 114.275 10.377 1.00 43.46 59 GLU B C 1
ATOM 2783 O O . GLU B 1 80 ? 14.794 114.514 11.123 1.00 46.26 59 GLU B O 1
ATOM 2789 N N . ALA B 1 81 ? 15.721 113.311 9.463 1.00 36.10 60 ALA B N 1
ATOM 2790 C CA . ALA B 1 81 ? 14.555 112.448 9.309 1.00 36.55 60 ALA B CA 1
ATOM 2791 C C . ALA B 1 81 ? 14.358 111.585 10.550 1.00 35.74 60 ALA B C 1
ATOM 2792 O O . ALA B 1 81 ? 13.241 111.427 11.034 1.00 33.47 60 ALA B O 1
ATOM 2794 N N . MET B 1 82 ? 15.452 111.031 11.063 1.00 39.14 61 MET B N 1
ATOM 2795 C CA . MET B 1 82 ? 15.387 110.182 12.247 1.00 37.28 61 MET B CA 1
ATOM 2796 C C . MET B 1 82 ? 14.831 110.980 13.420 1.00 44.19 61 MET B C 1
ATOM 2797 O O . MET B 1 82 ? 13.965 110.512 14.160 1.00 43.12 61 MET B O 1
ATOM 2802 N N . SER B 1 83 ? 15.325 112.205 13.560 1.00 43.29 62 SER B N 1
ATOM 2803 C CA . SER B 1 83 ? 14.892 113.106 14.614 1.00 46.40 62 SER B CA 1
ATOM 2804 C C . SER B 1 83 ? 13.415 113.486 14.475 1.00 47.38 62 SER B C 1
ATOM 2805 O O . SER B 1 83 ? 12.681 113.509 15.464 1.00 45.85 62 SER B O 1
ATOM 2808 N N . MET B 1 84 ? 12.981 113.776 13.251 1.00 43.93 63 MET B N 1
ATOM 2809 C CA . MET B 1 84 ? 11.603 114.203 13.022 1.00 44.84 63 MET B CA 1
ATOM 2810 C C . MET B 1 84 ? 10.627 113.034 13.169 1.00 43.18 63 MET B C 1
ATOM 2811 O O . MET B 1 84 ? 9.496 113.216 13.616 1.00 40.17 63 MET B O 1
ATOM 2816 N N . LEU B 1 85 ? 11.067 111.836 12.798 1.00 40.94 64 LEU B N 1
ATOM 2817 C CA . LEU B 1 85 ? 10.234 110.647 12.946 1.00 41.15 64 LEU B CA 1
ATOM 2818 C C . LEU B 1 85 ? 9.968 110.343 14.414 1.00 43.56 64 LEU B C 1
ATOM 2819 O O . LEU B 1 85 ? 8.848 110.000 14.794 1.00 44.91 64 LEU B O 1
ATOM 2824 N N . ALA B 1 86 ? 11.004 110.474 15.236 1.00 41.97 65 ALA B N 1
ATOM 2825 C CA . ALA B 1 86 ? 10.886 110.225 16.668 1.00 42.12 65 ALA B CA 1
ATOM 2826 C C . ALA B 1 86 ? 9.954 111.235 17.322 1.00 44.16 65 ALA B C 1
ATOM 2827 O O . ALA B 1 86 ? 9.196 110.897 18.232 1.00 45.04 65 ALA B O 1
ATOM 2829 N N . ALA B 1 87 ? 10.014 112.475 16.848 1.00 44.42 66 ALA B N 1
ATOM 2830 C CA . ALA B 1 87 ? 9.156 113.534 17.365 1.00 51.20 66 ALA B CA 1
ATOM 2831 C C . ALA B 1 87 ? 7.686 113.228 17.094 1.00 53.50 66 ALA B C 1
ATOM 2832 O O . ALA B 1 87 ? 6.807 113.691 17.819 1.00 54.94 66 ALA B O 1
ATOM 2834 N N . ASN B 1 88 ? 7.424 112.446 16.050 1.00 48.55 67 ASN B N 1
ATOM 2835 C CA . ASN B 1 88 ? 6.056 112.069 15.710 1.00 52.88 67 ASN B CA 1
ATOM 2836 C C . ASN B 1 88 ? 5.702 110.658 16.169 1.00 52.81 67 ASN B C 1
ATOM 2837 O O . ASN B 1 88 ? 4.711 110.082 15.723 1.00 57.40 67 ASN B O 1
ATOM 2842 N N . GLY B 1 89 ? 6.518 110.108 17.062 1.00 51.68 68 GLY B N 1
ATOM 2843 C CA . GLY B 1 89 ? 6.247 108.812 17.656 1.00 55.06 68 GLY B CA 1
ATOM 2844 C C . GLY B 1 89 ? 6.410 107.645 16.702 1.00 53.31 68 GLY B C 1
ATOM 2845 O O . GLY B 1 89 ? 5.712 106.639 16.821 1.00 56.48 68 GLY B O 1
ATOM 2846 N N . VAL B 1 90 ? 7.332 107.777 15.755 1.00 47.15 69 VAL B N 1
ATOM 2847 C CA . VAL B 1 90 ? 7.578 106.713 14.789 1.00 43.27 69 VAL B CA 1
ATOM 2848 C C . VAL B 1 90 ? 8.861 105.956 15.119 1.00 46.01 69 VAL B C 1
ATOM 2849 O O . VAL B 1 90 ? 9.934 106.550 15.233 1.00 44.25 69 VAL B O 1
ATOM 2853 N N . ILE B 1 91 ? 8.736 104.642 15.276 1.00 45.91 70 ILE B N 1
ATOM 2854 C CA . ILE B 1 91 ? 9.868 103.780 15.594 1.00 44.49 70 ILE B CA 1
ATOM 2855 C C . ILE B 1 91 ? 10.477 103.203 14.320 1.00 41.17 70 ILE B C 1
ATOM 2856 O O . ILE B 1 91 ? 9.761 102.708 13.455 1.00 42.05 70 ILE B O 1
ATOM 2861 N N . VAL B 1 92 ? 11.801 103.271 14.214 1.00 35.75 71 VAL B N 1
ATOM 2862 C CA . VAL B 1 92 ? 12.515 102.770 13.046 1.00 34.55 71 VAL B CA 1
ATOM 2863 C C . VAL B 1 92 ? 13.269 101.474 13.347 1.00 39.42 71 VAL B C 1
ATOM 2864 O O . VAL B 1 92 ? 13.932 101.361 14.379 1.00 41.21 71 VAL B O 1
ATOM 2868 N N . PHE B 1 93 ? 13.164 100.496 12.451 1.00 37.19 72 PHE B N 1
ATOM 2869 C CA . PHE B 1 93 ? 14.012 99.313 12.539 1.00 35.95 72 PHE B CA 1
ATOM 2870 C C . PHE B 1 93 ? 14.649 98.986 11.186 1.00 38.16 72 PHE B C 1
ATOM 2871 O O . PHE B 1 93 ? 14.159 99.404 10.135 1.00 37.72 72 PHE B O 1
ATOM 2879 N N . TRP B 1 94 ? 15.763 98.262 11.225 1.00 34.54 73 TRP B N 1
ATOM 2880 C CA . TRP B 1 94 ? 16.462 97.858 10.009 1.00 32.28 73 TRP B CA 1
ATOM 2881 C C . TRP B 1 94 ? 16.276 96.365 9.777 1.00 34.98 73 TRP B C 1
ATOM 2882 O O . TRP B 1 94 ? 16.393 95.563 10.706 1.00 36.55 73 TRP B O 1
ATOM 2893 N N . THR B 1 95 ? 15.991 95.994 8.535 1.00 31.22 74 THR B N 1
ATOM 2894 C CA . THR B 1 95 ? 15.662 94.613 8.209 1.00 32.14 74 THR B CA 1
ATOM 2895 C C . THR B 1 95 ? 16.213 94.222 6.847 1.00 36.15 74 THR B C 1
ATOM 2896 O O . THR B 1 95 ? 16.482 95.083 6.010 1.00 35.45 74 THR B O 1
ATOM 2900 N N . LYS B 1 96 ? 16.381 92.922 6.628 1.00 34.41 75 LYS B N 1
ATOM 2901 C CA . LYS B 1 96 ? 16.707 92.416 5.301 1.00 38.24 75 LYS B CA 1
ATOM 2902 C C . LYS B 1 96 ? 15.464 92.457 4.420 1.00 39.05 75 LYS B C 1
ATOM 2903 O O . LYS B 1 96 ? 14.370 92.754 4.900 1.00 37.69 75 LYS B O 1
ATOM 2909 N N . GLY B 1 97 ? 15.639 92.157 3.136 1.00 41.60 76 GLY B N 1
ATOM 2910 C CA . GLY B 1 97 ? 14.541 92.150 2.187 1.00 40.53 76 GLY B CA 1
ATOM 2911 C C . GLY B 1 97 ? 13.372 91.300 2.642 1.00 42.31 76 GLY B C 1
ATOM 2912 O O . GLY B 1 97 ? 13.561 90.235 3.230 1.00 39.55 76 GLY B O 1
ATOM 2913 N N . GLY B 1 98 ? 12.160 91.780 2.378 1.00 43.08 77 GLY B N 1
ATOM 2914 C CA . GLY B 1 98 ? 10.956 91.094 2.810 1.00 46.39 77 GLY B CA 1
ATOM 2915 C C . GLY B 1 98 ? 10.337 91.748 4.031 1.00 44.95 77 GLY B C 1
ATOM 2916 O O . GLY B 1 98 ? 9.116 91.774 4.179 1.00 47.30 77 GLY B O 1
ATOM 2917 N N . GLY B 1 99 ? 11.186 92.265 4.915 1.00 38.63 78 GLY B N 1
ATOM 2918 C CA . GLY B 1 99 ? 10.725 93.040 6.051 1.00 34.15 78 GLY B CA 1
ATOM 2919 C C . GLY B 1 99 ? 10.543 92.243 7.328 1.00 40.65 78 GLY B C 1
ATOM 2920 O O . GLY B 1 99 ? 10.151 92.799 8.354 1.00 40.59 78 GLY B O 1
ATOM 2921 N N . TYR B 1 100 ? 10.824 90.945 7.269 1.00 38.43 79 TYR B N 1
ATOM 2922 C CA . TYR B 1 100 ? 10.648 90.072 8.426 1.00 40.29 79 TYR B CA 1
ATOM 2923 C C . TYR B 1 100 ? 11.977 89.509 8.943 1.00 39.11 79 TYR B C 1
ATOM 2924 O O . TYR B 1 100 ? 12.022 88.411 9.493 1.00 39.93 79 TYR B O 1
ATOM 2933 N N . ASP B 1 101 ? 13.057 90.261 8.763 1.00 38.25 80 ASP B N 1
ATOM 2934 C CA . ASP B 1 101 ? 14.369 89.831 9.243 1.00 38.35 80 ASP B CA 1
ATOM 2935 C C . ASP B 1 101 ? 15.132 91.016 9.824 1.00 38.23 80 ASP B C 1
ATOM 2936 O O . ASP B 1 101 ? 16.095 91.501 9.234 1.00 35.64 80 ASP B O 1
ATOM 2941 N N . MET B 1 102 ? 14.684 91.474 10.988 1.00 36.63 81 MET B N 1
ATOM 2942 C CA . MET B 1 102 ? 15.227 92.663 11.636 1.00 35.79 81 MET B CA 1
ATOM 2943 C C . MET B 1 102 ? 16.587 92.395 12.282 1.00 38.73 81 MET B C 1
ATOM 2944 O O . MET B 1 102 ? 16.750 91.415 13.012 1.00 40.27 81 MET B O 1
ATOM 2949 N N . PHE B 1 103 ? 17.564 93.263 12.019 1.00 35.60 82 PHE B N 1
ATOM 2950 C CA . PHE B 1 103 ? 18.890 93.097 12.614 1.00 35.12 82 PHE B CA 1
ATOM 2951 C C . PHE B 1 103 ? 19.329 94.276 13.486 1.00 35.38 82 PHE B C 1
ATOM 2952 O O . PHE B 1 103 ? 20.338 94.184 14.185 1.00 35.88 82 PHE B O 1
ATOM 2960 N N . ALA B 1 104 ? 18.583 95.376 13.457 1.00 33.49 83 ALA B N 1
ATOM 2961 C CA . ALA B 1 104 ? 18.918 96.521 14.308 1.00 36.95 83 ALA B CA 1
ATOM 2962 C C . ALA B 1 104 ? 17.699 97.375 14.631 1.00 32.64 83 ALA B C 1
ATOM 2963 O O . ALA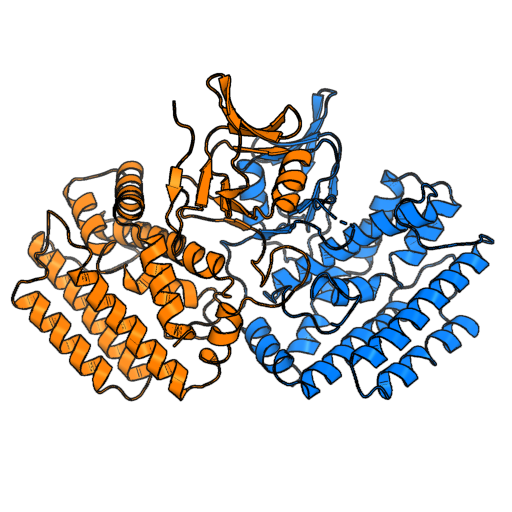 B 1 104 ? 16.937 97.739 13.740 1.00 33.13 83 ALA B O 1
ATOM 2965 N N . ALA B 1 105 ? 17.535 97.692 15.914 1.00 36.57 84 ALA B N 1
ATOM 2966 C CA . ALA B 1 105 ? 16.413 98.498 16.396 1.00 36.80 84 ALA B CA 1
ATOM 2967 C C . ALA B 1 105 ? 16.597 98.829 17.870 1.00 37.60 84 ALA B C 1
ATOM 2968 O O . ALA B 1 105 ? 17.406 98.204 18.551 1.00 40.44 84 ALA B O 1
ATOM 2970 N N . ASP B 1 106 ? 15.841 99.807 18.364 1.00 42.55 85 ASP B N 1
ATOM 2971 C CA . ASP B 1 106 ? 15.810 100.090 19.797 1.00 46.54 85 ASP B CA 1
ATOM 2972 C C . ASP B 1 106 ? 14.784 99.181 20.456 1.00 48.92 85 ASP B C 1
ATOM 2973 O O . ASP B 1 106 ? 13.967 98.561 19.774 1.00 46.67 85 ASP B O 1
ATOM 2978 N N . ILE B 1 107 ? 14.832 99.099 21.780 1.00 45.23 86 ILE B N 1
ATOM 2979 C CA . ILE B 1 107 ? 13.809 98.390 22.531 1.00 50.65 86 ILE B CA 1
ATOM 2980 C C . ILE B 1 107 ? 12.534 99.233 22.545 1.00 51.42 86 ILE B C 1
ATOM 2981 O O . ILE B 1 107 ? 12.590 100.463 22.589 1.00 52.00 86 ILE B O 1
ATOM 2986 N N . ILE B 1 108 ? 11.385 98.573 22.472 1.00 50.81 87 ILE B N 1
ATOM 2987 C CA . ILE B 1 108 ? 10.108 99.271 22.545 1.00 55.11 87 ILE B CA 1
ATOM 2988 C C . ILE B 1 108 ? 9.615 99.327 23.989 1.00 56.12 87 ILE B C 1
ATOM 2989 O O . ILE B 1 108 ? 9.434 98.293 24.632 1.00 53.89 87 ILE B O 1
ATOM 2994 N N . CYS B 1 109 ? 9.413 100.540 24.494 1.00 61.23 88 CYS B N 1
ATOM 2995 C CA . CYS B 1 109 ? 8.966 100.733 25.870 1.00 65.05 88 CYS B CA 1
ATOM 2996 C C . CYS B 1 109 ? 7.467 101.006 25.944 1.00 70.42 88 CYS B C 1
ATOM 2997 O O . CYS B 1 109 ? 6.746 100.835 24.958 1.00 71.94 88 CYS B O 1
ATOM 3000 N N . HIS B 1 110 ? 7.012 101.430 27.120 1.00 76.43 89 HIS B N 1
ATOM 3001 C CA . HIS B 1 110 ? 5.594 101.669 27.372 1.00 87.22 89 HIS B CA 1
ATOM 3002 C C . HIS B 1 110 ? 5.041 102.711 26.408 1.00 98.60 89 HIS B C 1
ATOM 3003 O O . HIS B 1 110 ? 4.169 102.419 25.591 1.00 99.40 89 HIS B O 1
ATOM 3010 N N . LEU B 1 111 ? 5.557 103.929 26.508 1.00 108.86 90 LEU B N 1
ATOM 3011 C CA . LEU B 1 111 ? 5.235 104.966 25.540 1.00 121.57 90 LEU B CA 1
ATOM 3012 C C . LEU B 1 111 ? 6.556 105.468 24.953 1.00 132.69 90 LEU B C 1
ATOM 3013 O O . LEU B 1 111 ? 7.595 105.372 25.606 1.00 134.92 90 LEU B O 1
ATOM 3018 N N . PRO B 1 112 ? 6.528 105.997 23.718 1.00 139.64 91 PRO B N 1
ATOM 3019 C CA . PRO B 1 112 ? 7.778 106.162 22.962 1.00 140.19 91 PRO B CA 1
ATOM 3020 C C . PRO B 1 112 ? 8.781 107.214 23.460 1.00 138.66 91 PRO B C 1
ATOM 3021 O O . PRO B 1 112 ? 9.905 107.213 22.955 1.00 141.08 91 PRO B O 1
ATOM 3025 N N . GLN B 1 113 ? 8.418 108.082 24.404 1.00 133.98 92 GLN B N 1
ATOM 3026 C CA . GLN B 1 113 ? 9.324 109.174 24.776 1.00 128.69 92 GLN B CA 1
ATOM 3027 C C . GLN B 1 113 ? 9.406 109.488 26.277 1.00 130.90 92 GLN B C 1
ATOM 3028 O O . GLN B 1 113 ? 10.473 109.384 26.882 1.00 129.86 92 GLN B O 1
ATOM 3034 N N . ALA B 1 114 ? 8.278 109.874 26.866 1.00 135.32 93 ALA B N 1
ATOM 3035 C CA . ALA B 1 114 ? 8.243 110.482 28.200 1.00 139.94 93 ALA B CA 1
ATOM 3036 C C . ALA B 1 114 ? 8.542 109.555 29.387 1.00 137.70 93 ALA B C 1
ATOM 3037 O O . ALA B 1 114 ? 8.686 110.035 30.512 1.00 140.16 93 ALA B O 1
ATOM 3039 N N . ASP B 1 115 ? 8.629 108.248 29.165 1.00 131.93 94 ASP B N 1
ATOM 3040 C CA . ASP B 1 115 ? 8.942 107.338 30.268 1.00 128.02 94 ASP B CA 1
ATOM 3041 C C . ASP B 1 115 ? 9.664 106.089 29.773 1.00 121.97 94 ASP B C 1
ATOM 3042 O O . ASP B 1 115 ? 9.439 105.627 28.654 1.00 122.63 94 ASP B O 1
ATOM 3047 N N . TYR B 1 116 ? 10.535 105.551 30.622 1.00 113.06 95 TYR B N 1
ATOM 3048 C CA . TYR B 1 116 ? 11.197 104.288 30.328 1.00 101.59 95 TYR B CA 1
ATOM 3049 C C . TYR B 1 116 ? 10.801 103.211 31.328 1.00 89.19 95 TYR B C 1
ATOM 3050 O O . TYR B 1 116 ? 11.371 103.088 32.413 1.00 87.03 95 TYR B O 1
ATOM 3059 N N . ARG B 1 117 ? 9.796 102.444 30.931 1.00 75.86 96 ARG B N 1
ATOM 3060 C CA . ARG B 1 117 ? 9.321 101.297 31.679 1.00 64.30 96 ARG B CA 1
ATOM 3061 C C . ARG B 1 117 ? 9.021 100.220 30.649 1.00 50.35 96 ARG B C 1
ATOM 3062 O O . ARG B 1 117 ? 8.761 100.543 29.491 1.00 44.23 96 ARG B O 1
ATOM 3070 N N . PRO B 1 118 ? 9.070 98.942 31.048 1.00 45.93 97 PRO B N 1
ATOM 3071 C CA . PRO B 1 118 ? 8.717 97.900 30.082 1.00 44.75 97 PRO B CA 1
ATOM 3072 C C . PRO B 1 118 ? 7.258 98.000 29.652 1.00 45.87 97 PRO B C 1
ATOM 3073 O O . PRO B 1 118 ? 6.444 98.553 30.394 1.00 45.37 97 PRO B O 1
ATOM 3077 N N . THR B 1 119 ? 6.936 97.487 28.468 1.00 42.01 98 THR B N 1
ATOM 3078 C CA . THR B 1 119 ? 5.551 97.444 28.016 1.00 38.91 98 THR B CA 1
ATOM 3079 C C . THR B 1 119 ? 4.720 96.612 28.979 1.00 40.91 98 THR B C 1
ATOM 3080 O O . THR B 1 119 ? 5.262 95.818 29.746 1.00 41.73 98 THR B O 1
ATOM 3084 N N . LYS B 1 120 ? 3.404 96.793 28.932 1.00 45.97 99 LYS B N 1
ATOM 3085 C CA . LYS B 1 120 ? 2.503 95.996 29.753 1.00 53.19 99 LYS B CA 1
ATOM 3086 C C . LYS B 1 120 ? 2.593 94.525 29.359 1.00 50.71 99 LYS B C 1
ATOM 3087 O O . LYS B 1 120 ? 2.356 93.639 30.177 1.00 50.31 99 LYS B O 1
ATOM 3093 N N . TYR B 1 121 ? 2.947 94.272 28.102 1.00 47.95 100 TYR B N 1
ATOM 3094 C CA . TYR B 1 121 ? 3.092 92.908 27.611 1.00 45.92 100 TYR B CA 1
ATOM 3095 C C . TYR B 1 121 ? 4.317 92.242 28.226 1.00 42.05 100 TYR B C 1
ATOM 3096 O O . TYR B 1 121 ? 4.262 91.084 28.636 1.00 43.73 100 TYR B O 1
ATOM 3105 N N . MET B 1 122 ? 5.419 92.982 28.294 1.00 39.07 101 MET B N 1
ATOM 3106 C CA . MET B 1 122 ? 6.641 92.472 28.901 1.00 39.88 101 MET B CA 1
ATOM 3107 C C . MET B 1 122 ? 6.445 92.251 30.401 1.00 44.60 101 MET B C 1
ATOM 3108 O O . MET B 1 122 ? 6.886 91.240 30.948 1.00 45.53 101 MET B O 1
ATOM 3113 N N . GLN B 1 123 ? 5.773 93.194 31.056 1.00 45.99 102 GLN B N 1
ATOM 3114 C CA . GLN B 1 123 ? 5.497 93.085 32.485 1.00 47.68 102 GLN B CA 1
ATOM 3115 C C . GLN B 1 123 ? 4.659 91.850 32.781 1.00 49.34 102 GLN B C 1
ATOM 3116 O O . GLN B 1 123 ? 4.969 91.084 33.691 1.00 51.46 102 GLN B O 1
ATOM 3122 N N . ASN B 1 124 ? 3.605 91.652 31.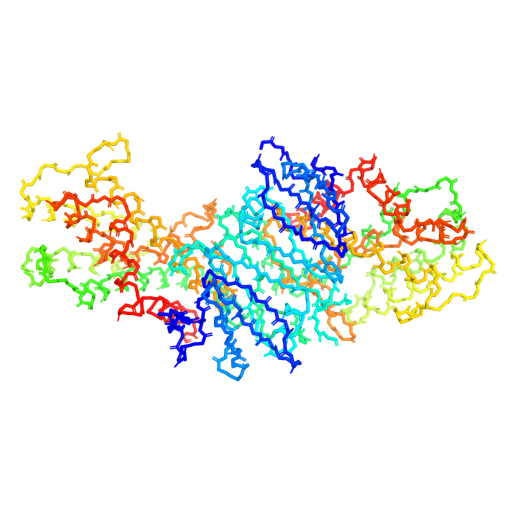998 1.00 46.82 103 ASN B N 1
ATOM 3123 C CA . ASN B 1 124 ? 2.742 90.492 32.174 1.00 47.98 103 ASN B CA 1
ATOM 3124 C C . ASN B 1 124 ? 3.443 89.190 31.793 1.00 44.03 103 ASN B C 1
ATOM 3125 O O . ASN B 1 124 ? 3.178 88.143 32.382 1.00 44.47 103 ASN B O 1
ATOM 3130 N N . TRP B 1 125 ? 4.341 89.255 30.816 1.00 41.47 104 TRP B N 1
ATOM 3131 C CA . TRP B 1 125 ? 5.065 88.058 30.397 1.00 45.34 104 TRP B CA 1
ATOM 3132 C C . TRP B 1 125 ? 6.020 87.609 31.493 1.00 47.23 104 TRP B C 1
ATOM 3133 O O . TRP B 1 125 ? 6.189 86.416 31.746 1.00 49.05 104 TRP B O 1
ATOM 3144 N N . VAL B 1 126 ? 6.646 88.587 32.132 1.00 46.03 105 VAL B N 1
ATOM 3145 C CA . VAL B 1 126 ? 7.566 88.336 33.229 1.00 49.73 105 VAL B CA 1
ATOM 3146 C C . VAL B 1 126 ? 6.866 87.653 34.412 1.00 51.27 105 VAL B C 1
ATOM 3147 O O . VAL B 1 126 ? 7.373 86.663 34.943 1.00 53.20 105 VAL B O 1
ATOM 3151 N N . ARG B 1 127 ? 5.705 88.169 34.813 1.00 52.98 106 ARG B N 1
ATOM 3152 C CA A ARG B 1 127 ? 4.933 87.568 35.899 0.50 58.89 106 ARG B CA 1
ATOM 3153 C CA B ARG B 1 127 ? 4.939 87.568 35.901 0.50 58.89 106 ARG B CA 1
ATOM 3154 C C . ARG B 1 127 ? 4.584 86.122 35.569 1.00 55.86 106 ARG B C 1
ATOM 3155 O O . ARG B 1 127 ? 4.682 85.237 36.417 1.00 55.90 106 ARG B O 1
ATOM 3170 N N . LEU B 1 128 ? 4.176 85.900 34.325 1.00 52.95 107 LEU B N 1
ATOM 3171 C CA . LEU B 1 128 ? 3.821 84.577 33.830 1.00 53.17 107 LEU B CA 1
ATOM 3172 C C . LEU B 1 128 ? 5.004 83.614 33.913 1.00 47.60 107 LEU B C 1
ATOM 3173 O O . LEU B 1 128 ? 4.853 82.458 34.308 1.00 49.34 107 LEU B O 1
ATOM 3178 N N . TRP B 1 129 ? 6.180 84.111 33.545 1.00 43.21 108 TRP B N 1
ATOM 3179 C CA . TRP B 1 129 ? 7.388 83.297 33.451 1.00 43.75 108 TRP B CA 1
ATOM 3180 C C . TRP B 1 129 ? 7.930 82.889 34.823 1.00 49.29 108 TRP B C 1
ATOM 3181 O O . TRP B 1 129 ? 8.504 81.810 34.974 1.00 49.10 108 TRP B O 1
ATOM 3192 N N . LEU B 1 130 ? 7.746 83.754 35.818 1.00 49.89 109 LEU B N 1
ATOM 3193 C CA . LEU B 1 130 ? 8.245 83.498 37.166 1.00 56.49 109 LEU B CA 1
ATOM 3194 C C . LEU B 1 130 ? 7.353 82.522 37.927 1.00 59.91 109 LEU B C 1
ATOM 3195 O O . LEU B 1 130 ? 7.794 81.874 38.875 1.00 62.17 109 LEU B O 1
ATOM 3200 N N . ASP B 1 131 ? 6.096 82.424 37.510 1.00 59.88 110 ASP B N 1
ATOM 3201 C CA . ASP B 1 131 ? 5.158 81.489 38.119 1.00 62.27 110 ASP B CA 1
ATOM 3202 C C . ASP B 1 131 ? 5.152 80.183 37.332 1.00 61.28 110 ASP B C 1
ATOM 3203 O O . ASP B 1 131 ? 4.661 80.133 36.206 1.00 58.68 110 ASP B O 1
ATOM 3208 N N . GLU B 1 132 ? 5.689 79.128 37.937 1.00 65.40 111 GLU B N 1
ATOM 3209 C CA . GLU B 1 132 ? 5.840 77.845 37.256 1.00 68.95 111 GLU B CA 1
ATOM 3210 C C . GLU B 1 132 ? 4.505 77.210 36.871 1.00 65.66 111 GLU B C 1
ATOM 3211 O O . GLU B 1 132 ? 4.420 76.505 35.865 1.00 66.01 111 GLU B O 1
ATOM 3217 N N . GLU B 1 133 ? 3.466 77.461 37.662 1.00 63.45 112 GLU B N 1
ATOM 3218 C CA . GLU B 1 133 ? 2.153 76.894 37.372 1.00 67.80 112 GLU B CA 1
ATOM 3219 C C . GLU B 1 133 ? 1.501 77.632 36.204 1.00 64.12 112 GLU B C 1
ATOM 3220 O O . GLU B 1 133 ? 0.771 77.035 35.413 1.00 63.94 112 GLU B O 1
ATOM 3226 N N . LYS B 1 134 ? 1.781 78.926 36.089 1.00 62.25 113 LYS B N 1
ATOM 3227 C CA . LYS B 1 134 ? 1.245 79.724 34.994 1.00 58.30 113 LYS B CA 1
ATOM 3228 C C . LYS B 1 134 ? 2.093 79.536 33.745 1.00 54.90 113 LYS B C 1
ATOM 3229 O O . LYS B 1 134 ? 1.595 79.618 32.622 1.00 56.45 113 LYS B O 1
ATOM 3235 N N . LYS B 1 135 ? 3.379 79.280 33.953 1.00 54.35 114 LYS B N 1
ATOM 3236 C CA . LYS B 1 135 ? 4.300 79.030 32.854 1.00 53.33 114 LYS B CA 1
ATOM 3237 C C . LYS B 1 135 ? 3.932 77.733 32.139 1.00 51.30 114 LYS B C 1
ATOM 3238 O O . LYS B 1 135 ? 3.990 77.651 30.915 1.00 51.32 114 LYS B O 1
ATOM 3244 N N . LEU B 1 136 ? 3.548 76.724 32.915 1.00 52.66 115 LEU B N 1
ATOM 3245 C CA . LEU B 1 136 ? 3.134 75.444 32.354 1.00 54.34 115 LEU B CA 1
ATOM 3246 C C . LEU B 1 136 ? 1.824 75.590 31.586 1.00 57.06 115 LEU B C 1
ATOM 3247 O O . LEU B 1 136 ? 1.659 75.025 30.503 1.00 52.73 115 LEU B O 1
ATOM 3252 N N . SER B 1 137 ? 0.897 76.351 32.159 1.00 57.61 116 SER B N 1
ATOM 3253 C CA . SER B 1 137 ? -0.378 76.632 31.513 1.00 60.66 116 SER B CA 1
ATOM 3254 C C . SER B 1 137 ? -0.165 77.372 30.192 1.00 56.83 116 SER B C 1
ATOM 3255 O O . SER B 1 137 ? -0.857 77.117 29.205 1.00 52.36 116 SER B O 1
ATOM 3258 N N . ALA B 1 138 ? 0.801 78.284 30.179 1.00 55.39 117 ALA B N 1
ATOM 3259 C CA . ALA B 1 138 ? 1.125 79.035 28.973 1.00 52.56 117 ALA B CA 1
ATOM 3260 C C . ALA B 1 138 ? 1.792 78.133 27.938 1.00 49.78 117 ALA B C 1
ATOM 3261 O O . ALA B 1 138 ? 1.553 78.269 26.738 1.00 47.05 117 ALA B O 1
ATOM 3263 N N . ALA B 1 139 ? 2.625 77.212 28.413 1.00 48.10 118 ALA B N 1
ATOM 3264 C CA . ALA B 1 139 ? 3.320 76.279 27.535 1.00 48.21 118 ALA B CA 1
ATOM 3265 C C . ALA B 1 139 ? 2.335 75.349 26.829 1.00 52.60 118 ALA B C 1
ATOM 3266 O O . ALA B 1 139 ? 2.513 75.020 25.656 1.00 52.90 118 ALA B O 1
ATOM 3268 N N . LYS B 1 140 ? 1.295 74.930 27.545 1.00 49.79 119 LYS B N 1
ATOM 3269 C CA . LYS B 1 140 ? 0.271 74.074 26.957 1.00 52.87 119 LYS B CA 1
ATOM 3270 C C . LYS B 1 140 ? -0.519 74.815 25.883 1.00 55.39 119 LYS B C 1
ATOM 3271 O O . LYS B 1 140 ? -0.881 74.237 24.857 1.00 56.04 119 LYS B O 1
ATOM 3277 N N . GLU B 1 141 ? -0.778 76.096 26.120 1.00 54.63 120 GLU B N 1
ATOM 3278 C CA . GLU B 1 141 ? -1.591 76.887 25.206 1.00 58.72 120 GLU B CA 1
ATOM 3279 C C . GLU B 1 141 ? -0.845 77.226 23.911 1.00 54.27 120 GLU B C 1
ATOM 3280 O O . GLU B 1 141 ? -1.457 77.296 22.845 1.00 54.74 120 GLU B O 1
ATOM 3286 N N . ILE B 1 142 ? 0.468 77.429 23.996 1.00 50.24 121 ILE B N 1
ATOM 3287 C CA . ILE B 1 142 ? 1.251 77.757 22.805 1.00 46.89 121 ILE B CA 1
ATOM 3288 C C . ILE B 1 142 ? 1.429 76.514 21.935 1.00 49.38 121 ILE B C 1
ATOM 3289 O O . ILE B 1 142 ? 1.653 76.614 20.728 1.00 52.60 121 ILE B O 1
ATOM 3294 N N . LEU B 1 143 ? 1.311 75.341 22.549 1.00 47.66 122 LEU B N 1
ATOM 3295 C CA . LEU B 1 143 ? 1.349 74.089 21.804 1.00 49.60 122 LEU B CA 1
ATOM 3296 C C . LEU B 1 143 ? 0.027 73.868 21.075 1.00 52.45 122 LEU B C 1
ATOM 3297 O O . LEU B 1 143 ? 0.003 73.346 19.961 1.00 55.70 122 LEU B O 1
ATOM 3302 N N . LYS B 1 144 ? -1.070 74.276 21.704 1.00 49.16 123 LYS B N 1
ATOM 3303 C CA . LYS B 1 144 ? -2.388 74.161 21.087 1.00 51.90 123 LYS B CA 1
ATOM 3304 C C . LYS B 1 144 ? -2.564 75.183 19.967 1.00 48.50 123 LYS B C 1
ATOM 3305 O O . LYS B 1 144 ? -3.356 74.977 19.050 1.00 52.34 123 LYS B O 1
ATOM 3311 N N . MET B 1 145 ? -1.828 76.287 20.049 1.00 46.49 124 MET B N 1
ATOM 3312 C CA . MET B 1 145 ? -1.834 77.289 18.989 1.00 49.73 124 MET B CA 1
ATOM 3313 C C . MET B 1 145 ? -1.243 76.707 17.709 1.00 50.06 124 MET B C 1
ATOM 3314 O O . MET B 1 145 ? -1.657 77.056 16.604 1.00 48.28 124 MET B O 1
ATOM 3319 N N . ARG B 1 146 ? -0.272 75.816 17.881 1.00 49.91 125 ARG B N 1
ATOM 3320 C CA . ARG B 1 146 ? 0.338 75.094 16.773 1.00 49.54 125 ARG B CA 1
ATOM 3321 C C . ARG B 1 146 ? -0.711 74.275 16.023 1.00 49.37 125 ARG B C 1
ATOM 3322 O O . ARG B 1 146 ? -0.654 74.141 14.803 1.00 52.17 125 ARG B O 1
ATOM 3330 N N . VAL B 1 147 ? -1.676 73.736 16.763 1.00 52.78 126 VAL B N 1
ATOM 3331 C CA . VAL B 1 147 ? -2.758 72.960 16.168 1.00 56.59 126 VAL B CA 1
ATOM 3332 C C . VAL B 1 147 ? -3.742 73.870 15.435 1.00 57.46 126 VAL B C 1
ATOM 3333 O O . VAL B 1 147 ? -4.204 73.547 14.338 1.00 57.13 126 VAL B O 1
ATOM 3337 N N . ASP B 1 148 ? -4.051 75.011 16.042 1.00 57.33 127 ASP B N 1
ATOM 3338 C CA . ASP B 1 148 ? -4.965 75.978 15.442 1.00 64.15 127 ASP B CA 1
ATOM 3339 C C . ASP B 1 148 ? -4.402 76.549 14.138 1.00 55.95 127 ASP B C 1
ATOM 3340 O O . ASP B 1 148 ? -5.147 76.832 13.200 1.00 54.07 127 ASP B O 1
ATOM 3345 N N . SER B 1 149 ? -3.084 76.714 14.087 1.00 52.89 128 SER B N 1
ATOM 3346 C CA . SER B 1 149 ? -2.420 77.220 12.891 1.00 50.00 128 SER B CA 1
ATOM 3347 C C . SER B 1 149 ? -2.473 76.183 11.773 1.00 54.81 128 SER B C 1
ATOM 3348 O O . SER B 1 149 ? -2.590 76.527 10.597 1.00 60.17 128 SER B O 1
ATOM 3351 N N . LEU B 1 150 ? -2.403 74.912 12.156 1.00 54.31 129 LEU B N 1
ATOM 3352 C CA . LEU B 1 150 ? -2.419 73.806 11.204 1.00 58.58 129 LEU B CA 1
ATOM 3353 C C . LEU B 1 150 ? -3.721 73.738 10.410 1.00 61.66 129 LEU B C 1
ATOM 3354 O O . LEU B 1 150 ? -3.725 73.342 9.244 1.00 67.73 129 LEU B O 1
ATOM 3359 N N . SER B 1 151 ? -4.822 74.128 11.042 1.00 60.99 130 SER B N 1
ATOM 3360 C CA . SER B 1 151 ? -6.132 74.057 10.405 1.00 66.98 130 SER B CA 1
ATOM 3361 C C . SER B 1 151 ? -6.518 75.378 9.746 1.00 68.40 130 SER B C 1
ATOM 3362 O O . SER B 1 151 ? -7.345 75.407 8.836 1.00 75.04 130 SER B O 1
ATOM 3365 N N . THR B 1 152 ? -5.915 76.468 10.206 1.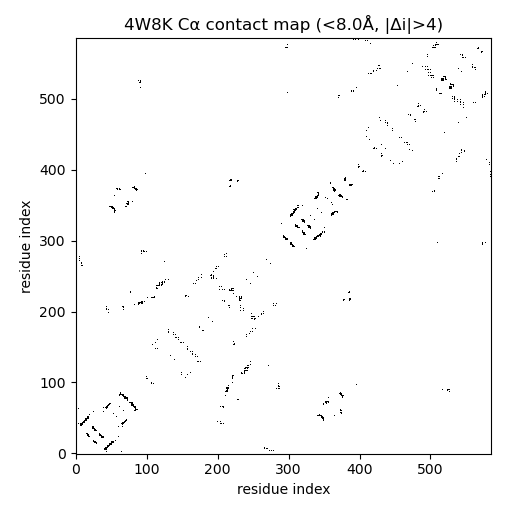00 65.98 131 THR B N 1
ATOM 3366 C CA . THR B 1 152 ? -6.220 77.791 9.671 1.00 70.61 131 THR B CA 1
ATOM 3367 C C . THR B 1 152 ? -5.380 78.105 8.436 1.00 64.40 131 THR B C 1
ATOM 3368 O O . THR B 1 152 ? -5.890 78.606 7.436 1.00 62.23 131 THR B O 1
ATOM 3372 N N . HIS B 1 153 ? -4.089 77.804 8.511 1.00 62.45 132 HIS B N 1
ATOM 3373 C CA . HIS B 1 153 ? -3.170 78.122 7.427 1.00 60.47 132 HIS B CA 1
ATOM 3374 C C . HIS B 1 153 ? -2.965 76.929 6.505 1.00 60.95 132 HIS B C 1
ATOM 3375 O O . HIS B 1 153 ? -1.981 76.198 6.619 1.00 58.17 132 HIS B O 1
ATOM 3382 N N . VAL B 1 154 ? -3.908 76.744 5.589 1.00 62.50 133 VAL B N 1
ATOM 3383 C CA . VAL B 1 154 ? -3.886 75.606 4.684 1.00 68.92 133 VAL B CA 1
ATOM 3384 C C . VAL B 1 154 ? -3.205 75.970 3.369 1.00 72.42 133 VAL B C 1
ATOM 3385 O O . VAL B 1 154 ? -2.792 77.113 3.167 1.00 69.48 133 VAL B O 1
ATOM 3389 N N . HIS B 1 155 ? -3.087 74.989 2.480 1.00 76.00 134 HIS B N 1
ATOM 3390 C CA . HIS B 1 155 ? -2.399 75.185 1.211 1.00 78.00 134 HIS B CA 1
ATOM 3391 C C . HIS B 1 155 ? -3.115 74.460 0.074 1.00 81.99 134 HIS B C 1
ATOM 3392 O O . HIS B 1 155 ? -3.816 73.473 0.299 1.00 85.48 134 HIS B O 1
ATOM 3399 N N . ASP B 1 156 ? -2.929 74.955 -1.147 1.00 88.71 135 ASP B N 1
ATOM 3400 C CA . ASP B 1 156 ? -3.560 74.372 -2.331 1.00 97.08 135 ASP B CA 1
ATOM 3401 C C . ASP B 1 156 ? -2.740 73.224 -2.912 1.00 94.05 135 ASP B C 1
ATOM 3402 O O . ASP B 1 156 ? -2.794 72.964 -4.114 1.00 98.61 135 ASP B O 1
ATOM 3407 N N . PHE B 1 157 ? -1.988 72.540 -2.058 1.00 87.76 136 PHE B N 1
ATOM 3408 C CA . PHE B 1 157 ? -1.075 71.495 -2.503 1.00 83.76 136 PHE B CA 1
ATOM 3409 C C . PHE B 1 157 ? -0.599 70.636 -1.338 1.00 83.76 136 PHE B C 1
ATOM 3410 O O . PHE B 1 157 ? -0.775 70.997 -0.173 1.00 82.61 136 PHE B O 1
ATOM 3418 N N . GLY B 1 158 ? 0.009 69.501 -1.663 1.00 82.72 137 GLY B N 1
ATOM 3419 C CA . GLY B 1 158 ? 0.616 68.643 -0.664 1.00 82.95 137 GLY B CA 1
ATOM 3420 C C . GLY B 1 158 ? -0.370 67.914 0.228 1.00 80.52 137 GLY B C 1
ATOM 3421 O O . GLY B 1 158 ? -1.383 67.390 -0.236 1.00 77.97 137 GLY B O 1
ATOM 3422 N N . VAL B 1 159 ? -0.064 67.886 1.521 1.00 74.00 138 VAL B N 1
ATOM 3423 C CA . VAL B 1 159 ? -0.855 67.138 2.489 1.00 76.76 138 VAL B CA 1
ATOM 3424 C C . VAL B 1 159 ? -2.202 67.796 2.778 1.00 77.33 138 VAL B C 1
ATOM 3425 O O . VAL B 1 159 ? -2.270 68.989 3.073 1.00 78.22 138 VAL B O 1
ATOM 3429 N N . ASP B 1 160 ? -3.273 67.014 2.677 1.00 77.07 139 ASP B N 1
ATOM 3430 C CA . ASP B 1 160 ? -4.579 67.443 3.163 1.00 79.47 139 ASP B CA 1
ATOM 3431 C C . ASP B 1 160 ? -4.620 67.228 4.673 1.00 77.91 139 ASP B C 1
ATOM 3432 O O . ASP B 1 160 ? -4.701 66.092 5.137 1.00 77.12 139 ASP B O 1
ATOM 3437 N N . VAL B 1 161 ? -4.566 68.317 5.436 1.00 76.74 140 VAL B N 1
ATOM 3438 C CA . VAL B 1 161 ? -4.477 68.229 6.893 1.00 77.52 140 VAL B CA 1
ATOM 3439 C C . VAL B 1 161 ? -5.763 67.730 7.553 1.00 84.38 140 VAL B C 1
ATOM 3440 O O . VAL B 1 161 ? -5.811 67.561 8.770 1.00 83.77 140 VAL B O 1
ATOM 3444 N N . GLU B 1 162 ? -6.797 67.490 6.754 1.00 90.94 141 GLU B N 1
ATOM 3445 C CA . GLU B 1 162 ? -8.089 67.092 7.297 1.00 94.90 141 GLU B CA 1
ATOM 3446 C C . GLU B 1 162 ? -8.398 65.623 7.020 1.00 93.10 141 GLU B C 1
ATOM 3447 O O . GLU B 1 162 ? -9.524 65.167 7.237 1.00 97.02 141 GLU B O 1
ATOM 3453 N N . ASN B 1 163 ? -7.402 64.878 6.548 1.00 87.92 142 ASN B N 1
ATOM 3454 C CA . ASN B 1 163 ? -7.576 63.442 6.351 1.00 91.37 142 ASN B CA 1
ATOM 3455 C C . ASN B 1 163 ? -7.517 62.707 7.689 1.00 86.07 142 ASN B C 1
ATOM 3456 O O . ASN B 1 163 ? -7.309 63.323 8.733 1.00 79.69 142 ASN B O 1
ATOM 3461 N N . LYS B 1 164 ? -7.694 61.392 7.655 1.00 89.38 143 LYS B N 1
ATOM 3462 C CA . LYS B 1 164 ? -7.750 60.607 8.885 1.00 90.65 143 LYS B CA 1
ATOM 3463 C C . LYS B 1 164 ? -6.392 60.488 9.575 1.00 87.35 143 LYS B C 1
ATOM 3464 O O . LYS B 1 164 ? -6.306 60.558 10.802 1.00 86.80 143 LYS B O 1
ATOM 3470 N N . ARG B 1 165 ? -5.336 60.308 8.788 1.00 85.02 144 ARG B N 1
ATOM 3471 C CA . ARG B 1 165 ? -4.002 60.093 9.339 1.00 81.82 144 ARG B CA 1
ATOM 3472 C C . ARG B 1 165 ? -3.500 61.305 10.119 1.00 78.59 144 ARG B C 1
ATOM 3473 O O . ARG B 1 165 ? -2.978 61.163 11.225 1.00 79.46 144 ARG B O 1
ATOM 3481 N N . VAL B 1 166 ? -3.660 62.492 9.545 1.00 76.95 145 VAL B N 1
ATOM 3482 C CA . VAL B 1 166 ? -3.250 63.722 10.215 1.00 67.53 145 VAL B CA 1
ATOM 3483 C C . VAL B 1 166 ? -4.125 63.985 11.440 1.00 73.95 145 VAL B C 1
ATOM 3484 O O . VAL B 1 166 ? -3.636 64.427 12.481 1.00 70.11 145 VAL B O 1
ATOM 3488 N N . SER B 1 167 ? -5.417 63.694 11.313 1.00 76.56 146 SER B N 1
ATOM 3489 C CA . SER B 1 167 ? -6.361 63.874 12.412 1.00 77.24 146 SER B CA 1
ATOM 3490 C C . SER B 1 167 ? -5.980 63.026 13.621 1.00 76.51 146 SER B C 1
ATOM 3491 O O . SER B 1 167 ? -6.168 63.441 14.763 1.00 74.88 146 SER B O 1
ATOM 3494 N N . SER B 1 168 ? -5.443 61.838 13.362 1.00 76.14 147 SER B N 1
ATOM 3495 C CA . SER B 1 168 ? -5.005 60.953 14.434 1.00 78.23 147 SER B CA 1
ATOM 3496 C C . SER B 1 168 ? -3.755 61.500 15.120 1.00 75.24 147 SER B C 1
ATOM 3497 O O . SER B 1 168 ? -3.558 61.303 16.319 1.00 71.69 147 SER B O 1
ATOM 3500 N N . ILE B 1 169 ? -2.915 62.189 14.353 1.00 67.77 148 ILE B N 1
ATOM 3501 C CA . ILE B 1 169 ? -1.701 62.793 14.892 1.00 69.88 148 ILE B CA 1
ATOM 3502 C C . ILE B 1 169 ? -2.039 63.979 15.792 1.00 66.13 148 ILE B C 1
ATOM 3503 O O . ILE B 1 169 ? -1.432 64.168 16.847 1.00 64.98 148 ILE B O 1
ATOM 3508 N N . VAL B 1 170 ? -3.017 64.771 15.367 1.00 64.42 149 VAL B N 1
ATOM 3509 C CA . VAL B 1 170 ? -3.463 65.927 16.135 1.00 62.31 149 VAL B CA 1
ATOM 3510 C C . VAL B 1 170 ? -4.161 65.504 17.430 1.00 64.30 149 VAL B C 1
ATOM 3511 O O . VAL B 1 170 ? -3.868 66.037 18.501 1.00 63.25 149 VAL B O 1
ATOM 3515 N N . ASN B 1 171 ? -5.075 64.543 17.328 1.00 65.22 150 ASN B N 1
ATOM 3516 C CA . ASN B 1 171 ? -5.799 64.048 18.497 1.00 71.79 150 ASN B CA 1
ATOM 3517 C C . ASN B 1 171 ? -4.858 63.457 19.542 1.00 75.18 150 ASN B C 1
ATOM 3518 O O . ASN B 1 171 ? -5.046 63.655 20.743 1.00 76.36 150 ASN B O 1
ATOM 3523 N N . LYS B 1 172 ? -3.843 62.737 19.076 1.00 74.12 151 LYS B N 1
ATOM 3524 C CA . LYS B 1 172 ? -2.834 62.161 19.958 1.00 76.02 151 LYS B CA 1
ATOM 3525 C C . LYS B 1 172 ? -2.042 63.257 20.664 1.00 70.14 151 LYS B C 1
ATOM 3526 O O . LYS B 1 172 ? -1.770 63.175 21.863 1.00 69.53 151 LYS B O 1
ATOM 3532 N N . PHE B 1 173 ? -1.684 64.288 19.908 1.00 63.34 152 PHE B N 1
ATOM 3533 C CA . PHE B 1 173 ? -0.928 65.415 20.441 1.00 63.30 152 PHE B CA 1
ATOM 3534 C C . PHE B 1 173 ? -1.760 66.212 21.441 1.00 66.89 152 PHE B C 1
ATOM 3535 O O . PHE B 1 173 ? -1.277 66.581 22.512 1.00 56.13 152 PHE B O 1
ATOM 3543 N N . ASP B 1 174 ? -3.017 66.462 21.090 1.00 65.50 153 ASP B N 1
ATOM 3544 C CA . ASP B 1 174 ? -3.911 67.237 21.941 1.00 71.25 153 ASP B CA 1
ATOM 3545 C C . ASP B 1 174 ? -4.194 66.517 23.260 1.00 69.02 153 ASP B C 1
ATOM 3546 O O . ASP B 1 174 ? -4.286 67.148 24.313 1.00 64.75 153 ASP B O 1
ATOM 3551 N N . LYS B 1 175 ? -4.325 65.196 23.197 1.00 66.95 154 LYS B N 1
ATOM 3552 C CA . LYS B 1 175 ? -4.570 64.397 24.393 1.00 71.24 154 LYS B CA 1
ATOM 3553 C C . LYS B 1 175 ? -3.363 64.420 25.326 1.00 67.91 154 LYS B C 1
ATOM 3554 O O . LYS B 1 175 ? -3.511 64.526 26.544 1.00 69.54 154 LYS B O 1
ATOM 3560 N N . GLY B 1 176 ? -2.170 64.327 24.746 1.00 64.39 155 GLY B N 1
ATOM 3561 C CA . GLY B 1 176 ? -0.943 64.330 25.519 1.00 62.29 155 GLY B CA 1
ATOM 3562 C C . GLY B 1 176 ? -0.696 65.646 26.231 1.00 64.09 155 GLY B C 1
ATOM 3563 O O . GLY B 1 176 ? -0.291 65.665 27.395 1.00 64.34 155 GLY B O 1
ATOM 3564 N N . VAL B 1 177 ? -0.942 66.750 25.532 1.00 60.21 156 VAL B N 1
ATOM 3565 C CA . VAL B 1 177 ? -0.737 68.079 26.097 1.00 60.81 156 VAL B CA 1
ATOM 3566 C C . VAL B 1 177 ? -1.682 68.323 27.272 1.00 65.02 156 VAL B C 1
ATOM 3567 O O . VAL B 1 177 ? -1.294 68.903 28.288 1.00 65.06 156 VAL B O 1
ATOM 3571 N N . THR B 1 178 ? -2.920 67.860 27.129 1.00 67.69 157 THR B N 1
ATOM 3572 C CA . THR B 1 178 ? -3.931 68.012 28.169 1.00 70.09 157 THR B CA 1
ATOM 3573 C C . THR B 1 178 ? -3.570 67.225 29.425 1.00 72.61 157 THR B C 1
ATOM 3574 O O . THR B 1 178 ? -3.681 67.733 30.541 1.00 74.06 157 THR B O 1
ATOM 3578 N N . GLN B 1 179 ? -3.130 65.985 29.238 1.00 72.64 158 GLN B N 1
ATOM 3579 C CA . GLN B 1 179 ? -2.835 65.106 30.364 1.00 76.29 158 GLN B CA 1
ATOM 3580 C C . GLN B 1 179 ? -1.471 65.375 30.997 1.00 75.93 158 GLN B C 1
ATOM 3581 O O . GLN B 1 179 ? -1.207 64.931 32.114 1.00 78.96 158 GLN B O 1
ATOM 3587 N N . ALA B 1 180 ? -0.609 66.099 30.288 1.00 69.98 159 ALA B N 1
ATOM 3588 C CA . ALA B 1 180 ? 0.749 66.347 30.768 1.00 70.22 159 ALA B CA 1
ATOM 3589 C C . ALA B 1 180 ? 0.756 67.167 32.055 1.00 74.13 159 ALA B C 1
ATOM 3590 O O . ALA B 1 180 ? -0.055 68.075 32.229 1.00 71.94 159 ALA B O 1
ATOM 3592 N N . THR B 1 181 ? 1.680 66.837 32.953 1.00 76.41 160 THR B N 1
ATOM 3593 C CA . THR B 1 181 ? 1.791 67.537 34.227 1.00 75.75 160 THR B CA 1
ATOM 3594 C C . THR B 1 181 ? 3.155 68.208 34.392 1.00 74.09 160 THR B C 1
ATOM 3595 O O . THR B 1 181 ? 3.410 68.866 35.400 1.00 73.66 160 THR B O 1
ATOM 3599 N N . SER B 1 182 ? 4.025 68.041 33.399 1.00 72.05 161 SER B N 1
ATOM 3600 C CA . SER B 1 182 ? 5.372 68.603 33.459 1.00 71.70 161 SER B CA 1
ATOM 3601 C C . SER B 1 182 ? 5.831 69.113 32.099 1.00 69.21 161 SER B C 1
ATOM 3602 O O . SER B 1 182 ? 5.279 68.732 31.066 1.00 70.08 161 SER B O 1
ATOM 3605 N N . PHE B 1 183 ? 6.847 69.970 32.101 1.00 68.94 162 PHE B N 1
ATOM 3606 C CA . PHE B 1 183 ? 7.419 70.471 30.856 1.00 64.71 162 PHE B CA 1
ATOM 3607 C C . PHE B 1 183 ? 8.071 69.330 30.081 1.00 65.92 162 PHE B C 1
ATOM 3608 O O . PHE B 1 183 ? 8.044 69.309 28.851 1.00 61.08 162 PHE B O 1
ATOM 3616 N N . GLU B 1 184 ? 8.648 68.382 30.814 1.00 71.70 163 GLU B N 1
ATOM 3617 C CA . GLU B 1 184 ? 9.304 67.225 30.214 1.00 80.53 163 GLU B CA 1
ATOM 3618 C C . GLU B 1 184 ? 8.334 66.416 29.359 1.00 78.52 163 GLU B C 1
ATOM 3619 O O . GLU B 1 184 ? 8.656 66.031 28.234 1.00 75.23 163 GLU B O 1
ATOM 3625 N N . SER B 1 185 ? 7.146 66.165 29.901 1.00 76.00 164 SER B N 1
ATOM 3626 C CA . SER B 1 185 ? 6.118 65.426 29.180 1.00 75.80 164 SER B CA 1
ATOM 3627 C C . SER B 1 185 ? 5.669 66.186 27.934 1.00 71.66 164 SER B C 1
ATOM 3628 O O . SER B 1 185 ? 5.383 65.583 26.899 1.00 69.67 164 SER B O 1
ATOM 3631 N N . LEU B 1 186 ? 5.610 67.510 28.041 1.00 64.81 165 LEU B N 1
ATOM 3632 C CA . LEU B 1 186 ? 5.196 68.349 26.922 1.00 62.24 165 LEU B CA 1
ATOM 3633 C C . LEU B 1 186 ? 6.183 68.257 25.764 1.00 61.94 165 LEU B C 1
ATOM 3634 O O . LEU B 1 186 ? 5.784 68.198 24.602 1.00 60.78 165 LEU B O 1
ATOM 3639 N N . LEU B 1 187 ? 7.472 68.238 26.090 1.00 63.91 166 LEU B N 1
ATOM 3640 C CA . LEU B 1 187 ? 8.518 68.126 25.080 1.00 65.93 166 LEU B CA 1
ATOM 3641 C C . LEU B 1 187 ? 8.473 66.764 24.394 1.00 67.04 166 LEU B C 1
ATOM 3642 O O . LEU B 1 187 ? 8.858 66.632 23.233 1.00 69.71 166 LEU B O 1
ATOM 3647 N N . GLY B 1 188 ? 7.999 65.756 25.118 1.00 66.19 167 GLY B N 1
ATOM 3648 C CA . GLY B 1 188 ? 7.880 64.417 24.573 1.00 69.18 167 GLY B CA 1
ATOM 3649 C C . GLY B 1 188 ? 6.831 64.339 23.482 1.00 70.87 167 GLY B C 1
ATOM 3650 O O . GLY B 1 188 ? 7.086 63.811 22.398 1.00 72.71 167 GLY B O 1
ATOM 3651 N N . HIS B 1 189 ? 5.647 64.872 23.769 1.00 68.46 168 HIS B N 1
ATOM 3652 C CA . HIS B 1 189 ? 4.548 64.861 22.809 1.00 65.87 168 HIS B CA 1
ATOM 3653 C C . HIS B 1 189 ? 4.837 65.789 21.636 1.00 62.68 168 HIS B C 1
ATOM 3654 O O . HIS B 1 189 ? 4.400 65.538 20.513 1.00 56.48 168 HIS B O 1
ATOM 3661 N N . GLU B 1 190 ? 5.574 66.860 21.912 1.00 61.66 169 GLU B N 1
ATOM 3662 C CA . GLU B 1 190 ? 5.948 67.829 20.890 1.00 65.01 169 GLU B CA 1
ATOM 3663 C C . GLU B 1 190 ? 6.788 67.159 19.809 1.00 65.46 169 GLU B C 1
ATOM 3664 O O . GLU B 1 190 ? 6.537 67.340 18.618 1.00 66.92 169 GLU B O 1
ATOM 3670 N N . GLY B 1 191 ? 7.779 66.381 20.230 1.00 64.00 170 GLY B N 1
ATOM 3671 C CA . GLY B 1 191 ? 8.654 65.692 19.299 1.00 64.89 170 GLY B CA 1
ATOM 3672 C C . GLY B 1 191 ? 7.910 64.686 18.444 1.00 66.60 170 GLY B C 1
ATOM 3673 O O . GLY B 1 191 ? 8.098 64.627 17.227 1.00 67.11 170 GLY B O 1
ATOM 3674 N N . THR B 1 192 ? 7.060 63.895 19.089 1.00 64.43 171 THR B N 1
ATOM 3675 C CA . THR B 1 192 ? 6.261 62.885 18.406 1.00 65.26 171 THR B CA 1
ATOM 3676 C C . THR B 1 192 ? 5.345 63.514 17.357 1.00 63.63 171 THR B C 1
ATOM 3677 O O . THR B 1 192 ? 5.148 62.962 16.276 1.00 66.84 171 THR B O 1
ATOM 3681 N N . PHE B 1 193 ? 4.799 64.680 17.684 1.00 61.39 172 PHE B N 1
ATOM 3682 C CA . PHE B 1 193 ? 3.900 65.395 16.787 1.00 60.18 172 PHE B CA 1
ATOM 3683 C C . PHE B 1 193 ? 4.612 65.850 15.514 1.00 57.99 172 PHE B C 1
ATOM 3684 O O . PHE B 1 193 ? 4.095 65.679 14.411 1.00 57.57 172 PHE B O 1
ATOM 3692 N N . VAL B 1 194 ? 5.800 66.425 15.676 1.00 56.93 173 VAL B N 1
ATOM 3693 C CA . VAL B 1 194 ? 6.552 66.965 14.547 1.00 57.50 173 VAL B CA 1
ATOM 3694 C C . VAL B 1 194 ? 7.044 65.874 13.597 1.00 61.96 173 VAL B C 1
ATOM 3695 O O . VAL B 1 194 ? 6.850 65.967 12.385 1.00 64.56 173 VAL B O 1
ATOM 3699 N N . LYS B 1 195 ? 7.676 64.841 14.144 1.00 62.00 174 LYS B N 1
ATOM 3700 C CA . LYS B 1 195 ? 8.244 63.781 13.316 1.00 68.77 174 LYS B CA 1
ATOM 3701 C C . LYS B 1 195 ? 7.166 62.943 12.632 1.00 66.83 174 LYS B C 1
ATOM 3702 O O . LYS B 1 195 ? 7.409 62.350 11.580 1.00 64.39 174 LYS B O 1
ATOM 3708 N N . SER B 1 196 ? 5.976 62.899 13.225 1.00 63.86 175 SER B N 1
ATOM 3709 C CA . SER B 1 196 ? 4.844 62.230 12.592 1.00 65.75 175 SER B CA 1
ATOM 3710 C C . SER B 1 196 ? 4.385 63.022 11.372 1.00 64.39 175 SER B C 1
ATOM 3711 O O . SER B 1 196 ? 3.927 62.449 10.384 1.00 70.32 175 SER B O 1
ATOM 3714 N N . LEU B 1 197 ? 4.511 64.343 11.445 1.00 58.68 176 LEU B N 1
ATOM 3715 C CA . LEU B 1 197 ? 4.174 65.200 10.316 1.00 61.72 176 LEU B CA 1
ATOM 3716 C C . LEU B 1 197 ? 5.226 65.088 9.216 1.00 60.96 176 LEU B C 1
ATOM 3717 O O . LEU B 1 197 ? 4.898 65.156 8.031 1.00 67.21 176 LEU B O 1
ATOM 3722 N N . TYR B 1 198 ? 6.485 64.920 9.613 1.00 60.04 177 TYR B N 1
ATOM 3723 C CA . TYR B 1 198 ? 7.563 64.650 8.664 1.00 62.85 177 TYR B CA 1
ATOM 3724 C C . TYR B 1 198 ? 7.254 63.395 7.864 1.00 67.27 177 TYR B C 1
ATOM 3725 O O . TYR B 1 198 ? 7.409 63.367 6.643 1.00 74.29 177 TYR B O 1
ATOM 3734 N N . LYS B 1 199 ? 6.816 62.360 8.573 1.00 67.35 178 LYS B N 1
ATOM 3735 C CA . LYS B 1 199 ? 6.501 61.072 7.971 1.00 72.34 178 LYS B CA 1
ATOM 3736 C C . LYS B 1 199 ? 5.344 61.179 6.981 1.00 76.14 178 LYS B C 1
ATOM 3737 O O . LYS B 1 199 ? 5.350 60.530 5.934 1.00 75.52 178 LYS B O 1
ATOM 3743 N N . GLU B 1 200 ? 4.354 62.001 7.316 1.00 77.26 179 GLU B N 1
ATOM 3744 C CA . GLU B 1 200 ? 3.181 62.172 6.463 1.00 80.34 179 GLU B CA 1
ATOM 3745 C C . GLU B 1 200 ? 3.523 62.903 5.169 1.00 76.36 179 GLU B C 1
ATOM 3746 O O . GLU B 1 200 ? 3.055 62.527 4.094 1.00 77.54 179 GLU B O 1
ATOM 3752 N N . TYR B 1 201 ? 4.337 63.949 5.276 1.00 73.78 180 TYR B N 1
ATOM 3753 C CA . TYR B 1 201 ? 4.742 64.719 4.105 1.00 74.36 180 TYR B CA 1
ATOM 3754 C C . TYR B 1 201 ? 5.684 63.916 3.215 1.00 78.03 180 TYR B C 1
ATOM 3755 O O . TYR B 1 201 ? 5.659 64.052 1.991 1.00 78.55 180 TYR B O 1
ATOM 3764 N N . ALA B 1 202 ? 6.511 63.077 3.831 1.00 79.43 181 ALA B N 1
ATOM 3765 C CA . ALA B 1 202 ? 7.386 62.187 3.080 1.00 81.25 181 ALA B CA 1
ATOM 3766 C C . ALA B 1 202 ? 6.552 61.164 2.319 1.00 83.65 181 ALA B C 1
ATOM 3767 O O . ALA B 1 202 ? 6.872 60.797 1.188 1.00 87.51 181 ALA B O 1
ATOM 3769 N N . LEU B 1 203 ? 5.474 60.715 2.951 1.00 82.43 182 LEU B N 1
ATOM 3770 C CA . LEU B 1 203 ? 4.553 59.765 2.339 1.00 85.37 182 LEU B CA 1
ATOM 3771 C C . LEU B 1 203 ? 3.766 60.420 1.208 1.00 85.39 182 LEU B C 1
ATOM 3772 O O . LEU B 1 203 ? 3.488 59.792 0.187 1.00 92.91 182 LEU B O 1
ATOM 3777 N N . GLU B 1 204 ? 3.416 61.688 1.397 1.00 82.01 183 GLU B N 1
ATOM 3778 C CA . GLU B 1 204 ? 2.635 62.432 0.415 1.00 81.34 183 GLU B CA 1
ATOM 3779 C C . GLU B 1 204 ? 3.432 62.696 -0.859 1.00 81.80 183 GLU B C 1
ATOM 3780 O O . GLU B 1 204 ? 2.909 62.575 -1.965 1.00 82.64 183 GLU B O 1
ATOM 3786 N N . TYR B 1 205 ? 4.699 63.062 -0.697 1.00 79.35 184 TYR B N 1
ATOM 3787 C CA . TYR B 1 205 ? 5.557 63.360 -1.837 1.00 83.05 184 TYR B CA 1
ATOM 3788 C C . TYR B 1 205 ? 6.324 62.122 -2.292 1.00 83.37 184 TYR B C 1
ATOM 3789 O O . TYR B 1 205 ? 7.181 62.202 -3.172 1.00 86.51 184 TYR B O 1
ATOM 3798 N N . GLU B 1 206 ? 5.999 60.984 -1.682 1.00 83.27 185 GLU B N 1
ATOM 3799 C CA . GLU B 1 206 ? 6.580 59.691 -2.037 1.00 89.10 185 GLU B CA 1
ATOM 3800 C C . GLU B 1 206 ? 8.106 59.695 -2.007 1.00 90.13 185 GLU B C 1
ATOM 3801 O O . GLU B 1 206 ? 8.754 59.305 -2.977 1.00 95.11 185 GLU B O 1
ATOM 3807 N N . ILE B 1 207 ? 8.674 60.139 -0.891 1.00 89.72 186 ILE B N 1
ATOM 3808 C CA . ILE B 1 207 ? 10.123 60.157 -0.725 1.00 92.24 186 ILE B CA 1
ATOM 3809 C C . ILE B 1 207 ? 10.534 59.558 0.615 1.00 93.96 186 ILE B C 1
ATOM 3810 O O . ILE B 1 207 ? 9.735 59.497 1.549 1.00 93.69 186 ILE B O 1
ATOM 3815 N N . GLU B 1 208 ? 11.782 59.111 0.701 1.00 99.18 187 GLU B N 1
ATOM 3816 C CA . GLU B 1 208 ? 12.357 58.724 1.983 1.00 107.34 187 GLU B CA 1
ATOM 3817 C C . GLU B 1 208 ? 12.980 59.951 2.627 1.00 102.49 187 GLU B C 1
ATOM 3818 O O . GLU B 1 208 ? 13.881 60.569 2.058 1.00 101.55 187 GLU B O 1
ATOM 3824 N N . PHE B 1 209 ? 12.499 60.309 3.812 1.00 97.46 188 PHE B N 1
ATOM 3825 C CA . PHE B 1 209 ? 12.946 61.534 4.457 1.00 90.10 188 PHE B CA 1
ATOM 3826 C C . PHE B 1 209 ? 13.286 61.342 5.929 1.00 93.54 188 PHE B C 1
ATOM 3827 O O . PHE B 1 209 ? 12.430 60.977 6.733 1.00 96.27 188 PHE B O 1
ATOM 3835 N N . LYS B 1 210 ? 14.543 61.597 6.274 1.00 94.61 189 LYS B N 1
ATOM 3836 C CA . LYS B 1 210 ? 14.960 61.662 7.670 1.00 95.88 189 LYS B CA 1
ATOM 3837 C C . LYS B 1 210 ? 15.457 63.077 7.978 1.00 91.57 189 LYS B C 1
ATOM 3838 O O . LYS B 1 210 ? 16.403 63.545 7.348 1.00 92.94 189 LYS B O 1
ATOM 3844 N N . ARG B 1 211 ? 14.810 63.767 8.918 1.00 83.78 190 ARG B N 1
ATOM 3845 C CA . ARG B 1 211 ? 15.146 65.167 9.217 1.00 79.74 190 ARG B CA 1
ATOM 3846 C C . ARG B 1 211 ? 16.596 65.298 9.658 1.00 84.93 190 ARG B C 1
ATOM 3847 O O . ARG B 1 211 ? 17.040 64.567 10.538 1.00 85.08 190 ARG B O 1
ATOM 3855 N N . ASP B 1 212 ? 17.316 66.247 9.063 1.00 89.21 191 ASP B N 1
ATOM 3856 C CA . ASP B 1 212 ? 18.758 66.277 9.207 1.00 94.53 191 ASP B CA 1
ATOM 3857 C C . ASP B 1 212 ? 19.410 67.511 8.612 1.00 95.10 191 ASP B C 1
ATOM 3858 O O . ASP B 1 212 ? 19.361 67.726 7.403 1.00 93.05 191 ASP B O 1
ATOM 3863 N N . HIS B 1 213 ? 20.044 68.304 9.467 1.00 102.97 192 HIS B N 1
ATOM 3864 C CA . HIS B 1 213 ? 20.715 69.529 9.063 1.00 110.63 192 HIS B CA 1
ATOM 3865 C C . HIS B 1 213 ? 21.928 69.255 8.175 1.00 116.37 192 HIS B C 1
ATOM 3866 O O . HIS B 1 213 ? 22.274 70.057 7.325 1.00 116.27 192 HIS B O 1
ATOM 3873 N N . LYS B 1 214 ? 22.596 68.128 8.364 1.00 119.98 193 LYS B N 1
ATOM 3874 C CA . LYS B 1 214 ? 23.835 67.901 7.628 1.00 125.01 193 LYS B CA 1
ATOM 3875 C C . LYS B 1 214 ? 23.599 67.276 6.244 1.00 126.84 193 LYS B C 1
ATOM 3876 O O . LYS B 1 214 ? 24.546 66.929 5.537 1.00 130.36 193 LYS B O 1
ATOM 3882 N N . SER B 1 215 ? 22.332 67.124 5.869 1.00 123.16 194 SER B N 1
ATOM 3883 C CA . SER B 1 215 ? 21.965 66.572 4.564 1.00 121.97 194 SER B CA 1
ATOM 3884 C C . SER B 1 215 ? 21.956 67.640 3.458 1.00 116.17 194 SER B C 1
ATOM 3885 O O . SER B 1 215 ? 21.685 68.817 3.712 1.00 111.97 194 SER B O 1
ATOM 3888 N N . ALA B 1 216 ? 22.248 67.216 2.230 1.00 114.43 195 ALA B N 1
ATOM 3889 C CA . ALA B 1 216 ? 22.381 68.142 1.106 1.00 110.33 195 ALA B CA 1
ATOM 3890 C C . ALA B 1 216 ? 21.125 68.209 0.241 1.00 105.11 195 ALA B C 1
ATOM 3891 O O . ALA B 1 216 ? 21.046 69.019 -0.686 1.00 105.55 195 ALA B O 1
ATOM 3893 N N . ASP B 1 217 ? 20.149 67.359 0.541 1.00 99.09 196 ASP B N 1
ATOM 3894 C CA . ASP B 1 217 ? 18.910 67.328 -0.227 1.00 91.59 196 ASP B CA 1
ATOM 3895 C C . ASP B 1 217 ? 18.120 68.619 -0.032 1.00 81.56 196 ASP B C 1
ATOM 3896 O O . ASP B 1 217 ? 18.245 69.289 0.996 1.00 75.39 196 ASP B O 1
ATOM 3901 N N . ASN B 1 218 ? 17.305 68.957 -1.025 1.00 77.19 197 ASN B N 1
ATOM 3902 C CA . ASN B 1 218 ? 16.564 70.213 -1.025 1.00 78.49 197 ASN B CA 1
ATOM 3903 C C . ASN B 1 218 ? 15.476 70.280 0.045 1.00 71.86 197 ASN B C 1
ATOM 3904 O O . ASN B 1 218 ? 15.100 71.366 0.484 1.00 69.08 197 ASN B O 1
ATOM 3909 N N . TYR B 1 219 ? 14.972 69.123 0.463 1.00 68.75 198 TYR B N 1
ATOM 3910 C CA . TYR B 1 219 ? 13.918 69.075 1.472 1.00 65.53 198 TYR B CA 1
ATOM 3911 C C . TYR B 1 219 ? 14.424 69.535 2.838 1.00 62.62 198 TYR B C 1
ATOM 3912 O O . TYR B 1 219 ? 13.770 70.329 3.513 1.00 57.90 198 TYR B O 1
ATOM 3921 N N . ASN B 1 220 ? 15.592 69.041 3.238 1.00 64.45 199 ASN B N 1
ATOM 3922 C CA . ASN B 1 220 ? 16.189 69.433 4.510 1.00 66.28 199 ASN B CA 1
ATOM 3923 C C . ASN B 1 220 ? 16.746 70.851 4.475 1.00 62.98 199 ASN B C 1
ATOM 3924 O O . ASN B 1 220 ? 16.680 71.577 5.467 1.00 56.79 199 ASN B O 1
ATOM 3929 N N . LYS B 1 221 ? 17.296 71.241 3.328 1.00 65.29 200 LYS B N 1
ATOM 3930 C CA . LYS B 1 221 ? 17.861 72.574 3.173 1.00 66.86 200 LYS B CA 1
ATOM 3931 C C . LYS B 1 221 ? 16.763 73.633 3.243 1.00 61.46 200 LYS B C 1
ATOM 3932 O O . LYS B 1 221 ? 16.935 74.669 3.883 1.00 56.94 200 LYS B O 1
ATOM 3938 N N . PHE B 1 222 ? 15.629 73.361 2.605 1.00 61.22 201 PHE B N 1
ATOM 3939 C CA . PHE B 1 222 ? 14.520 74.309 2.604 1.00 60.54 201 PHE B CA 1
ATOM 3940 C C . PHE B 1 222 ? 13.844 74.377 3.967 1.00 55.85 201 PHE B C 1
ATOM 3941 O O . PHE B 1 222 ? 13.340 75.429 4.359 1.00 56.37 201 PHE B O 1
ATOM 3949 N N . LEU B 1 223 ? 13.834 73.262 4.691 1.00 58.11 202 LEU B N 1
ATOM 3950 C CA . LEU B 1 223 ? 13.328 73.270 6.061 1.00 58.45 202 LEU B CA 1
ATOM 3951 C C . LEU B 1 223 ? 14.229 74.131 6.938 1.00 58.55 202 LEU B C 1
ATOM 3952 O O . LEU B 1 223 ? 13.750 74.980 7.687 1.00 57.27 202 LEU B O 1
ATOM 3957 N N . THR B 1 224 ? 15.536 73.916 6.825 1.00 57.74 203 THR B N 1
ATOM 3958 C CA . THR B 1 224 ? 16.515 74.686 7.587 1.00 58.13 203 THR B CA 1
ATOM 3959 C C . THR B 1 224 ? 16.421 76.175 7.265 1.00 55.15 203 THR B C 1
ATOM 3960 O O . THR B 1 224 ? 16.408 77.016 8.165 1.00 52.95 203 THR B O 1
ATOM 3964 N N . LEU B 1 225 ? 16.350 76.493 5.977 1.00 55.16 204 LEU B N 1
ATOM 3965 C CA . LEU B 1 225 ? 16.248 77.877 5.533 1.00 51.05 204 LEU B CA 1
ATOM 3966 C C . LEU B 1 225 ? 14.891 78.474 5.906 1.00 49.70 204 LEU B C 1
ATOM 3967 O O . LEU B 1 225 ? 14.807 79.620 6.353 1.00 47.70 204 LEU B O 1
ATOM 3972 N N . GLY B 1 226 ? 13.835 77.688 5.724 1.00 46.17 205 GLY B N 1
ATOM 3973 C CA . GLY B 1 226 ? 12.490 78.123 6.046 1.00 42.44 205 GLY B CA 1
ATOM 3974 C C . GLY B 1 226 ? 12.294 78.373 7.529 1.00 47.94 205 GLY B C 1
ATOM 3975 O O . GLY B 1 226 ? 11.610 79.320 7.919 1.00 45.40 205 GLY B O 1
ATOM 3976 N N . ASN B 1 227 ? 12.894 77.522 8.358 1.00 47.15 206 ASN B N 1
ATOM 3977 C CA . ASN B 1 227 ? 12.823 77.693 9.803 1.00 46.29 206 ASN B CA 1
ATOM 3978 C C . ASN B 1 227 ? 13.445 79.018 10.233 1.00 47.65 206 ASN B C 1
ATOM 3979 O O . ASN B 1 227 ? 12.960 79.664 11.163 1.00 45.34 206 ASN B O 1
ATOM 3984 N N . TYR B 1 228 ? 14.508 79.426 9.544 1.00 48.11 207 TYR B N 1
ATOM 3985 C CA . TYR B 1 228 ? 15.142 80.710 9.823 1.00 46.34 207 TYR B CA 1
ATOM 3986 C C . TYR B 1 228 ? 14.199 81.866 9.498 1.00 41.75 207 TYR B C 1
ATOM 3987 O O . TYR B 1 228 ? 14.156 82.861 10.220 1.00 41.49 207 TYR B O 1
ATOM 3996 N N . TYR B 1 229 ? 13.448 81.732 8.409 1.00 41.66 208 TYR B N 1
ATOM 3997 C CA . TYR B 1 229 ? 12.461 82.741 8.045 1.00 40.92 208 TYR B CA 1
ATOM 3998 C C . TYR B 1 229 ? 11.374 82.814 9.114 1.00 42.78 208 TYR B C 1
ATOM 3999 O O . TYR B 1 229 ? 10.859 83.890 9.416 1.00 42.68 208 TYR B O 1
ATOM 4008 N N . ALA B 1 230 ? 11.039 81.667 9.697 1.00 40.58 209 ALA B N 1
ATOM 4009 C CA . ALA B 1 230 ? 10.048 81.629 10.763 1.00 39.42 209 ALA B CA 1
ATOM 4010 C C . ALA B 1 230 ? 10.598 82.270 12.042 1.00 40.34 209 ALA B C 1
ATOM 4011 O O . ALA B 1 230 ? 9.861 82.931 12.775 1.00 40.37 209 ALA B O 1
ATOM 4013 N N . TYR B 1 231 ? 11.891 82.082 12.304 1.00 37.41 210 TYR B N 1
ATOM 4014 C CA . TYR B 1 231 ? 12.532 82.733 13.446 1.00 37.95 210 TYR B CA 1
ATOM 4015 C C . TYR B 1 231 ? 12.520 84.247 13.250 1.00 39.15 210 TYR B C 1
ATOM 4016 O O . TYR B 1 231 ? 12.295 85.004 14.196 1.00 37.99 210 TYR B O 1
ATOM 4025 N N . GLY B 1 232 ? 12.761 84.677 12.013 1.00 39.11 211 GLY B N 1
ATOM 4026 C CA . GLY B 1 232 ? 12.739 86.087 11.669 1.00 36.31 211 GLY B CA 1
ATOM 4027 C C . GLY B 1 232 ? 11.428 86.761 12.034 1.00 40.19 211 GLY B C 1
ATOM 4028 O O . GLY B 1 232 ? 11.410 87.748 12.769 1.00 38.79 211 GLY B O 1
ATOM 4029 N N . ILE B 1 233 ? 10.321 86.221 11.537 1.00 36.59 212 ILE B N 1
ATOM 4030 C CA . ILE B 1 233 ? 9.027 86.853 11.754 1.00 36.61 212 ILE B CA 1
ATOM 4031 C C . ILE B 1 233 ? 8.595 86.724 13.221 1.00 37.06 212 ILE B C 1
ATOM 4032 O O . ILE B 1 233 ? 7.910 87.601 13.750 1.00 38.31 212 ILE B O 1
ATOM 4037 N N . ALA B 1 234 ? 9.022 85.651 13.882 1.00 36.58 213 ALA B N 1
ATOM 4038 C CA . ALA B 1 234 ? 8.739 85.469 15.305 1.00 37.88 213 ALA B CA 1
ATOM 4039 C C . ALA B 1 234 ? 9.504 86.493 16.138 1.00 39.34 213 ALA B C 1
ATOM 4040 O O . ALA B 1 234 ? 9.015 86.971 17.163 1.00 37.51 213 ALA B O 1
ATOM 4042 N N . ARG B 1 235 ? 10.710 86.816 15.684 1.00 37.42 214 ARG B N 1
ATOM 4043 C CA . ARG B 1 235 ? 11.546 87.816 16.333 1.00 37.66 214 ARG B CA 1
ATOM 4044 C C . ARG B 1 235 ? 10.876 89.187 16.295 1.00 39.42 214 ARG B C 1
ATOM 4045 O O . ARG B 1 235 ? 10.863 89.911 17.293 1.00 39.47 214 ARG B O 1
ATOM 4053 N N . SER B 1 236 ? 10.319 89.534 15.137 1.00 32.66 215 SER B N 1
ATOM 4054 C CA . SER B 1 236 ? 9.600 90.791 14.980 1.00 33.99 215 SER B CA 1
ATOM 4055 C C . SER B 1 236 ? 8.342 90.839 15.848 1.00 37.28 215 SER B C 1
ATOM 4056 O O . SER B 1 236 ? 8.006 91.888 16.397 1.00 38.50 215 SER B O 1
ATOM 4059 N N . SER B 1 237 ? 7.646 89.710 15.968 1.00 34.36 216 SER B N 1
ATOM 4060 C CA . SER B 1 237 ? 6.406 89.671 16.744 1.00 36.20 216 SER B CA 1
ATOM 4061 C C . SER B 1 237 ? 6.661 89.985 18.219 1.00 37.99 216 SER B C 1
ATOM 4062 O O . SER B 1 237 ? 5.909 90.739 18.835 1.00 43.45 216 SER B O 1
ATOM 4065 N N . LEU B 1 238 ? 7.719 89.409 18.781 1.00 35.61 217 LEU B N 1
ATOM 4066 C CA . LEU B 1 238 ? 8.074 89.674 20.173 1.00 37.26 217 LEU B CA 1
ATOM 4067 C C . LEU B 1 238 ? 8.555 91.113 20.346 1.00 38.29 217 LEU B C 1
ATOM 4068 O O . LEU B 1 238 ? 8.196 91.786 21.313 1.00 39.68 217 LEU B O 1
ATOM 4073 N N . TRP B 1 239 ? 9.357 91.579 19.392 1.00 37.28 218 TRP B N 1
ATOM 4074 C CA . TRP B 1 239 ? 9.936 92.915 19.446 1.00 35.87 218 TRP B CA 1
ATOM 4075 C C . TRP B 1 239 ? 8.862 93.993 19.432 1.00 37.23 218 TRP B C 1
ATOM 4076 O O . TRP B 1 239 ? 8.930 94.957 20.194 1.00 36.91 218 TRP B O 1
ATOM 4087 N N . ALA B 1 240 ? 7.868 93.815 18.567 1.00 36.92 219 ALA B N 1
ATOM 4088 C CA . ALA B 1 240 ? 6.771 94.764 18.434 1.00 38.47 219 ALA B CA 1
ATOM 4089 C C . ALA B 1 240 ? 5.968 94.901 19.727 1.00 40.65 219 ALA B C 1
ATOM 4090 O O . ALA B 1 240 ? 5.303 95.912 19.940 1.00 41.87 219 ALA B O 1
ATOM 4092 N N . LEU B 1 241 ? 6.028 93.882 20.580 1.00 35.93 220 LEU B N 1
ATOM 4093 C CA . LEU B 1 241 ? 5.327 93.910 21.861 1.00 42.21 220 LEU B CA 1
ATOM 4094 C C . LEU B 1 241 ? 6.266 94.294 23.003 1.00 41.33 220 LEU B C 1
ATOM 4095 O O . LEU B 1 241 ? 5.847 94.379 24.155 1.00 46.27 220 LEU B O 1
ATOM 4100 N N . GLY B 1 242 ? 7.536 94.520 22.675 1.00 35.96 221 GLY B N 1
ATOM 4101 C CA . GLY B 1 242 ? 8.529 94.894 23.664 1.00 36.23 221 GLY B CA 1
ATOM 4102 C C . GLY B 1 242 ? 8.872 93.763 24.618 1.00 39.36 221 GLY B C 1
ATOM 4103 O O . GLY B 1 242 ? 9.280 94.003 25.754 1.00 37.14 221 GLY B O 1
ATOM 4104 N N . ILE B 1 243 ? 8.706 92.527 24.158 1.00 39.91 222 ILE B N 1
ATOM 4105 C CA . ILE B 1 243 ? 8.978 91.365 24.995 1.00 38.99 222 ILE B CA 1
ATOM 4106 C C . ILE B 1 243 ? 10.370 90.800 24.730 1.00 41.62 222 ILE B C 1
ATOM 4107 O O . ILE B 1 243 ? 10.704 90.442 23.599 1.00 39.62 222 ILE B O 1
ATOM 4112 N N . ASP B 1 244 ? 11.176 90.734 25.785 1.00 39.63 223 ASP B N 1
ATOM 4113 C CA . ASP B 1 244 ? 12.521 90.173 25.717 1.00 40.38 223 ASP B CA 1
ATOM 4114 C C . ASP B 1 244 ? 12.456 88.688 25.376 1.00 40.22 223 ASP B C 1
ATOM 4115 O O . ASP B 1 244 ? 11.701 87.938 25.991 1.00 40.70 223 ASP B O 1
ATOM 4120 N N . ASN B 1 245 ? 13.257 88.258 24.406 1.00 39.20 224 ASN B N 1
ATOM 4121 C CA . ASN B 1 245 ? 13.188 86.873 23.953 1.00 43.21 224 ASN B CA 1
ATOM 4122 C C . ASN B 1 245 ? 14.059 85.922 24.776 1.00 44.56 224 ASN B C 1
ATOM 4123 O O . ASN B 1 245 ? 14.330 84.800 24.351 1.00 47.38 224 ASN B O 1
ATOM 4128 N N . SER B 1 246 ? 14.477 86.367 25.960 1.00 42.04 225 SER B N 1
ATOM 4129 C CA . SER B 1 246 ? 15.261 85.531 26.869 1.00 41.90 225 SER B CA 1
ATOM 4130 C C . SER B 1 246 ? 14.378 84.804 27.877 1.00 40.05 225 SER B C 1
ATOM 4131 O O . SER B 1 246 ? 14.873 84.270 28.866 1.00 45.07 225 SER B O 1
ATOM 4134 N N . PHE B 1 247 ? 13.072 84.788 27.629 1.00 38.79 226 PHE B N 1
ATOM 4135 C CA . PHE B 1 247 ? 12.137 84.155 28.552 1.00 40.29 226 PHE B CA 1
ATOM 4136 C C . PHE B 1 247 ? 11.239 83.124 27.857 1.00 40.90 226 PHE B C 1
ATOM 4137 O O . PHE B 1 247 ? 10.028 83.325 27.729 1.00 40.80 226 PHE B O 1
ATOM 4145 N N . PRO B 1 248 ? 11.833 81.998 27.427 1.00 42.96 227 PRO B N 1
ATOM 4146 C CA . PRO B 1 248 ? 11.095 80.956 26.708 1.00 43.16 227 PRO B CA 1
ATOM 4147 C C . PRO B 1 248 ? 10.166 80.165 27.622 1.00 42.21 227 PRO B C 1
ATOM 4148 O O . PRO B 1 248 ? 10.350 80.168 28.838 1.00 41.99 227 PRO B O 1
ATOM 4152 N N . LEU B 1 249 ? 9.187 79.489 27.030 1.00 47.66 228 LEU B N 1
ATOM 4153 C CA . LEU B 1 249 ? 8.255 78.654 27.777 1.00 44.40 228 LEU B CA 1
ATOM 4154 C C . LEU B 1 249 ? 8.653 77.184 27.729 1.00 45.96 228 LEU B C 1
ATOM 4155 O O . LEU B 1 249 ? 8.497 76.458 28.712 1.00 52.57 228 LEU B O 1
ATOM 4160 N N . LEU B 1 250 ? 9.160 76.751 26.577 1.00 49.47 229 LEU B N 1
ATOM 4161 C CA . LEU B 1 250 ? 9.464 75.341 26.353 1.00 53.66 229 LEU B CA 1
ATOM 4162 C C . LEU B 1 250 ? 10.950 75.085 26.123 1.00 51.39 229 LEU B C 1
ATOM 4163 O O . LEU B 1 250 ? 11.509 74.136 26.668 1.00 54.36 229 LEU B O 1
ATOM 4168 N N . HIS B 1 251 ? 11.589 75.922 25.313 1.00 51.23 230 HIS B N 1
ATOM 4169 C CA . HIS B 1 251 ? 13.033 75.825 25.127 1.00 49.93 230 HIS B CA 1
ATOM 4170 C C . HIS B 1 251 ? 13.745 76.132 26.438 1.00 51.46 230 HIS B C 1
ATOM 4171 O O . HIS B 1 251 ? 13.195 76.817 27.301 1.00 49.89 230 HIS B O 1
ATOM 4178 N N . GLY B 1 252 ? 14.961 75.613 26.588 1.00 52.35 231 GLY B N 1
ATOM 4179 C CA . GLY B 1 252 ? 15.723 75.782 27.814 1.00 51.05 231 GLY B CA 1
ATOM 4180 C C . GLY B 1 252 ? 15.922 77.237 28.193 1.00 48.78 231 GLY B C 1
ATOM 4181 O O . GLY B 1 252 ? 16.029 78.104 27.329 1.00 48.69 231 GLY B O 1
ATOM 4182 N N . SER B 1 253 ? 15.968 77.508 29.492 1.00 52.44 232 SER B N 1
ATOM 4183 C CA . SER B 1 253 ? 16.131 78.874 29.976 1.00 54.76 232 SER B CA 1
ATOM 4184 C C . SER B 1 253 ? 17.515 79.429 29.645 1.00 51.99 232 SER B C 1
ATOM 4185 O O . SER B 1 253 ? 17.716 80.642 29.649 1.00 44.91 232 SER B O 1
ATOM 4188 N N . THR B 1 254 ? 18.464 78.538 29.364 1.00 47.18 233 THR B N 1
ATOM 4189 C CA . THR B 1 254 ? 19.820 78.942 29.002 1.00 50.52 233 THR B CA 1
ATOM 4190 C C . THR B 1 254 ? 19.969 79.175 27.497 1.00 50.31 233 THR B C 1
ATOM 4191 O O . THR B 1 254 ? 21.034 79.577 27.030 1.00 53.20 233 THR B O 1
ATOM 4195 N N . ARG B 1 255 ? 18.900 78.917 26.747 1.00 44.58 234 ARG B N 1
ATOM 4196 C CA . ARG B 1 255 ? 18.916 79.050 25.292 1.00 46.22 234 ARG B CA 1
ATOM 4197 C C . ARG B 1 255 ? 18.734 80.502 24.860 1.00 44.38 234 ARG B C 1
ATOM 4198 O O . ARG B 1 255 ? 17.677 81.094 25.079 1.00 38.22 234 ARG B O 1
ATOM 4206 N N . ARG B 1 256 ? 19.768 81.071 24.248 1.00 43.96 235 ARG B N 1
ATOM 4207 C CA . ARG B 1 256 ? 19.713 82.454 23.784 1.00 41.07 235 ARG B CA 1
ATOM 4208 C C . ARG B 1 256 ? 18.595 82.628 22.763 1.00 43.61 235 ARG B C 1
ATOM 4209 O O . ARG B 1 256 ? 18.489 81.852 21.811 1.00 42.12 235 ARG B O 1
ATOM 4217 N N . GLY B 1 257 ? 17.754 83.635 22.979 1.00 40.72 236 GLY B N 1
ATOM 4218 C CA . GLY B 1 257 ? 16.610 83.878 22.119 1.00 38.66 236 GLY B CA 1
ATOM 4219 C C . GLY B 1 257 ? 15.616 82.729 22.118 1.00 40.57 236 GLY B C 1
ATOM 4220 O O . GLY B 1 257 ? 14.895 82.531 21.142 1.00 37.99 236 GLY B O 1
ATOM 4221 N N . GLY B 1 258 ? 15.576 81.977 23.215 1.00 40.48 237 GLY B N 1
ATOM 4222 C CA . GLY B 1 258 ? 14.719 80.807 23.321 1.00 38.92 237 GLY B CA 1
ATOM 4223 C C . GLY B 1 258 ? 13.256 81.066 23.013 1.00 39.78 237 GLY B C 1
ATOM 4224 O O . GLY B 1 258 ? 12.576 80.219 22.430 1.00 42.91 237 GLY B O 1
ATOM 4225 N N . LEU B 1 259 ? 12.768 82.241 23.397 1.00 36.40 238 LEU B N 1
ATOM 4226 C CA . LEU B 1 259 ? 11.363 82.571 23.198 1.00 40.21 238 LEU B CA 1
ATOM 4227 C C . LEU B 1 259 ? 11.027 82.725 21.714 1.00 39.18 238 LEU B C 1
ATOM 4228 O O . LEU B 1 259 ? 9.908 82.428 21.293 1.00 40.34 238 LEU B O 1
ATOM 4233 N N . VAL B 1 260 ? 11.996 83.184 20.925 1.00 39.72 239 VAL B N 1
ATOM 4234 C CA . VAL B 1 260 ? 11.823 83.281 19.476 1.00 39.31 239 VAL B CA 1
ATOM 4235 C C . VAL B 1 260 ? 11.505 81.910 18.877 1.00 39.61 239 VAL B C 1
ATOM 4236 O O . VAL B 1 260 ? 10.620 81.781 18.030 1.00 42.22 239 VAL B O 1
ATOM 4240 N N . PHE B 1 261 ? 12.221 80.887 19.332 1.00 37.27 240 PHE B N 1
ATOM 4241 C CA . PH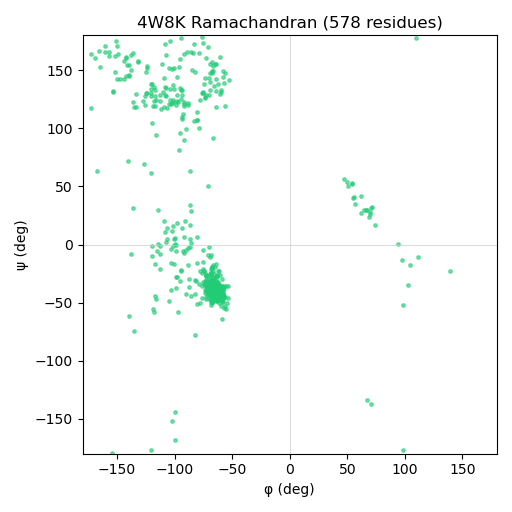E B 1 261 ? 12.037 79.538 18.808 1.00 39.18 240 PHE B CA 1
ATOM 4242 C C . PHE B 1 261 ? 10.693 78.956 19.238 1.00 43.52 240 PHE B C 1
ATOM 4243 O O . PHE B 1 261 ? 10.064 78.212 18.484 1.00 47.46 240 PHE B O 1
ATOM 4251 N N . ASP B 1 262 ? 10.252 79.294 20.446 1.00 39.87 241 ASP B N 1
ATOM 4252 C CA . ASP B 1 262 ? 8.947 78.846 20.921 1.00 40.50 241 ASP B CA 1
ATOM 4253 C C . ASP B 1 262 ? 7.830 79.410 20.044 1.00 39.47 241 ASP B C 1
ATOM 4254 O O . ASP B 1 262 ? 6.941 78.679 19.610 1.00 39.99 241 ASP B O 1
ATOM 4259 N N . VAL B 1 263 ? 7.891 80.710 19.774 1.00 35.69 242 VAL B N 1
ATOM 4260 C CA . VAL B 1 263 ? 6.888 81.372 18.946 1.00 38.72 242 VAL B CA 1
ATOM 4261 C C . VAL B 1 263 ? 6.900 80.856 17.504 1.00 41.17 242 VAL B C 1
ATOM 4262 O O . VAL B 1 263 ? 5.847 80.628 16.909 1.00 39.67 242 VAL B O 1
ATOM 4266 N N . ALA B 1 264 ? 8.093 80.655 16.952 1.00 38.16 243 ALA B N 1
ATOM 4267 C CA . ALA B 1 264 ? 8.230 80.180 15.577 1.00 37.66 243 ALA B CA 1
ATOM 4268 C C . ALA B 1 264 ? 7.668 78.769 15.383 1.00 44.52 243 ALA B C 1
ATOM 4269 O O . ALA B 1 264 ? 7.207 78.426 14.292 1.00 42.48 243 ALA B O 1
ATOM 4271 N N . ASP B 1 265 ? 7.700 77.960 16.441 1.00 40.50 244 ASP B N 1
ATOM 4272 C CA . ASP B 1 265 ? 7.195 76.588 16.384 1.00 46.44 244 ASP B CA 1
ATOM 4273 C C . ASP B 1 265 ? 5.693 76.532 16.122 1.00 49.36 244 ASP B C 1
ATOM 4274 O O . ASP B 1 265 ? 5.159 75.488 15.751 1.00 53.16 244 ASP B O 1
ATOM 4279 N N . ILE B 1 266 ? 5.011 77.653 16.328 1.00 45.47 245 ILE B N 1
ATOM 4280 C CA . ILE B 1 266 ? 3.589 77.739 16.033 1.00 48.49 245 ILE B CA 1
ATOM 4281 C C . ILE B 1 266 ? 3.328 77.517 14.541 1.00 46.33 245 ILE B C 1
ATOM 4282 O O . ILE B 1 266 ? 2.353 76.867 14.167 1.00 44.56 245 ILE B O 1
ATOM 4287 N N . ILE B 1 267 ? 4.218 78.033 13.695 1.00 40.50 246 ILE B N 1
ATOM 4288 C CA . ILE B 1 267 ? 3.995 78.005 12.250 1.00 47.57 246 ILE B CA 1
ATOM 4289 C C . ILE B 1 267 ? 4.993 77.145 11.471 1.00 50.08 246 ILE B C 1
ATOM 4290 O O . ILE B 1 267 ? 4.902 77.047 10.245 1.00 47.02 246 ILE B O 1
ATOM 4295 N N . LYS B 1 268 ? 5.935 76.522 12.174 1.00 47.84 247 LYS B N 1
ATOM 4296 C CA . LYS B 1 268 ? 6.977 75.740 11.513 1.00 44.78 247 LYS B CA 1
ATOM 4297 C C . LYS B 1 268 ? 6.438 74.456 10.880 1.00 48.17 247 LYS B C 1
ATOM 4298 O O . LYS B 1 268 ? 6.994 73.965 9.895 1.00 49.36 247 LYS B O 1
ATOM 4304 N N . THR B 1 269 ? 5.354 73.921 11.432 1.00 49.62 248 THR B N 1
ATOM 4305 C CA . THR B 1 269 ? 4.760 72.701 10.888 1.00 51.73 248 THR B CA 1
ATOM 4306 C C . THR B 1 269 ? 3.537 72.984 10.014 1.00 50.65 248 THR B C 1
ATOM 4307 O O . THR B 1 269 ? 3.117 72.133 9.233 1.00 54.83 248 THR B O 1
ATOM 4311 N N . SER B 1 270 ? 2.978 74.183 10.135 1.00 46.66 249 SER B N 1
ATOM 4312 C CA . SER B 1 270 ? 1.778 74.544 9.383 1.00 49.68 249 SER B CA 1
ATOM 4313 C C . SER B 1 270 ? 2.095 75.351 8.124 1.00 51.88 249 SER B C 1
ATOM 4314 O O . SER B 1 270 ? 1.349 75.304 7.143 1.00 55.56 249 SER B O 1
ATOM 4317 N N . ILE B 1 271 ? 3.201 76.087 8.154 1.00 46.70 250 ILE B N 1
ATOM 4318 C CA . ILE B 1 271 ? 3.567 76.956 7.042 1.00 45.06 250 ILE B CA 1
ATOM 4319 C C . ILE B 1 271 ? 4.908 76.568 6.425 1.00 47.85 250 ILE B C 1
ATOM 4320 O O . ILE B 1 271 ? 4.993 76.315 5.227 1.00 49.83 250 ILE B O 1
ATOM 4325 N N . ILE B 1 272 ? 5.952 76.522 7.246 1.00 46.75 251 ILE B N 1
ATOM 4326 C CA . ILE B 1 272 ? 7.295 76.234 6.750 1.00 47.98 251 ILE B CA 1
ATOM 4327 C C . ILE B 1 272 ? 7.407 74.837 6.141 1.00 51.28 251 ILE B C 1
ATOM 4328 O O . ILE B 1 272 ? 7.933 74.676 5.037 1.00 51.28 251 ILE B O 1
ATOM 4333 N N . LEU B 1 273 ? 6.907 73.837 6.861 1.00 50.16 252 LEU B N 1
ATOM 4334 C CA . LEU B 1 273 ? 6.998 72.447 6.419 1.00 52.44 252 LEU B CA 1
ATOM 4335 C C . LEU B 1 273 ? 6.339 72.184 5.055 1.00 54.91 252 LEU B C 1
ATOM 4336 O O . LEU B 1 273 ? 6.960 71.563 4.193 1.00 56.86 252 LEU B O 1
ATOM 4341 N N . PRO B 1 274 ? 5.087 72.641 4.846 1.00 56.40 253 PRO B N 1
ATOM 4342 C CA . PRO B 1 274 ? 4.530 72.377 3.511 1.00 59.56 253 PRO B CA 1
ATOM 4343 C C . PRO B 1 274 ? 5.158 73.226 2.404 1.00 55.46 253 PRO B C 1
ATOM 4344 O O . PRO B 1 274 ? 5.264 72.751 1.273 1.00 56.32 253 PRO B O 1
ATOM 4348 N N . LEU B 1 275 ? 5.567 74.453 2.715 1.00 52.12 254 LEU B N 1
ATOM 4349 C CA . LEU B 1 275 ? 6.182 75.315 1.706 1.00 55.42 254 LEU B CA 1
ATOM 4350 C C . LEU B 1 275 ? 7.556 74.794 1.288 1.00 56.75 254 LEU B C 1
ATOM 4351 O O . LEU B 1 275 ? 7.942 74.905 0.124 1.00 60.94 254 LEU B O 1
ATOM 4356 N N . ALA B 1 276 ? 8.285 74.223 2.243 1.00 54.81 255 ALA B N 1
ATOM 4357 C CA . ALA B 1 276 ? 9.619 73.691 1.986 1.00 53.78 255 ALA B CA 1
ATOM 4358 C C . ALA B 1 276 ? 9.561 72.454 1.099 1.00 60.74 255 ALA B C 1
ATOM 4359 O O . ALA B 1 276 ? 10.352 72.309 0.165 1.00 62.17 255 ALA B O 1
ATOM 4361 N N . PHE B 1 277 ? 8.624 71.561 1.400 1.00 61.53 256 PHE B N 1
ATOM 4362 C CA . PHE B 1 277 ? 8.451 70.347 0.613 1.00 64.51 256 PHE B CA 1
ATOM 4363 C C . PHE B 1 277 ? 7.921 70.664 -0.782 1.00 65.20 256 PHE B C 1
ATOM 4364 O O . PHE B 1 277 ? 8.237 69.966 -1.743 1.00 65.82 256 PHE B O 1
ATOM 4372 N N . HIS B 1 278 ? 7.122 71.720 -0.889 1.00 63.08 257 HIS B N 1
ATOM 4373 C CA . HIS B 1 278 ? 6.574 72.135 -2.175 1.00 66.03 257 HIS B CA 1
ATOM 4374 C C . HIS B 1 278 ? 7.657 72.760 -3.051 1.00 67.99 257 HIS B C 1
ATOM 4375 O O . HIS B 1 278 ? 7.705 72.524 -4.257 1.00 66.05 257 HIS B O 1
ATOM 4382 N N . ALA B 1 279 ? 8.527 73.553 -2.433 1.00 66.47 258 ALA B N 1
ATOM 4383 C CA . ALA B 1 279 ? 9.623 74.198 -3.146 1.00 68.20 258 ALA B CA 1
ATOM 4384 C C . ALA B 1 279 ? 10.671 73.182 -3.585 1.00 70.23 258 ALA B C 1
ATOM 4385 O O . ALA B 1 279 ? 11.242 73.294 -4.669 1.00 73.06 258 ALA B O 1
ATOM 4387 N N . ALA B 1 280 ? 10.925 72.194 -2.733 1.00 71.16 259 ALA B N 1
ATOM 4388 C CA . ALA B 1 280 ? 11.891 71.148 -3.043 1.00 74.95 259 ALA B CA 1
ATOM 4389 C C . ALA B 1 280 ? 11.370 70.244 -4.154 1.00 79.68 259 ALA B C 1
ATOM 4390 O O . ALA B 1 280 ? 12.140 69.738 -4.970 1.00 83.87 259 ALA B O 1
ATOM 4392 N N . ASP B 1 281 ? 10.055 70.054 -4.182 1.00 79.18 260 ASP B N 1
ATOM 4393 C CA . ASP B 1 281 ? 9.427 69.188 -5.173 1.00 85.18 260 ASP B CA 1
ATOM 4394 C C . ASP B 1 281 ? 9.407 69.836 -6.556 1.00 90.93 260 ASP B C 1
ATOM 4395 O O . ASP B 1 281 ? 9.479 69.146 -7.573 1.00 96.12 260 ASP B O 1
ATOM 4400 N N . GLN B 1 282 ? 9.316 71.161 -6.592 1.00 91.45 261 GLN B N 1
ATOM 4401 C CA . GLN B 1 282 ? 9.267 71.882 -7.859 1.00 99.54 261 GLN B CA 1
ATOM 4402 C C . GLN B 1 282 ? 10.625 72.465 -8.242 1.00 98.01 261 GLN B C 1
ATOM 4403 O O . GLN B 1 282 ? 10.741 73.193 -9.228 1.00 99.42 261 GLN B O 1
ATOM 4409 N N . GLY B 1 283 ? 11.648 72.139 -7.458 1.00 94.98 262 GLY B N 1
ATOM 4410 C CA . GLY B 1 283 ? 13.009 72.552 -7.753 1.00 91.33 262 GLY B CA 1
ATOM 4411 C C . GLY B 1 283 ? 13.225 74.054 -7.771 1.00 84.39 262 GLY B C 1
ATOM 4412 O O . GLY B 1 283 ? 13.925 74.575 -8.640 1.00 85.22 262 GLY B O 1
ATOM 4413 N N . MET B 1 284 ? 12.623 74.751 -6.813 1.00 76.12 263 MET B N 1
ATOM 4414 C CA . MET B 1 284 ? 12.796 76.195 -6.696 1.00 76.38 263 MET B CA 1
ATOM 4415 C C . MET B 1 284 ? 14.223 76.552 -6.293 1.00 76.68 263 MET B C 1
ATOM 4416 O O . MET B 1 284 ? 14.935 75.736 -5.708 1.00 78.83 263 MET B O 1
ATOM 4421 N N . SER B 1 285 ? 14.634 77.775 -6.613 1.00 75.47 264 SER B N 1
ATOM 4422 C CA . SER B 1 285 ? 15.897 78.310 -6.120 1.00 76.11 264 SER B CA 1
ATOM 4423 C C . SER B 1 285 ? 15.688 78.868 -4.717 1.00 68.36 264 SER B C 1
ATOM 4424 O O . SER B 1 285 ? 14.555 78.947 -4.242 1.00 64.92 264 SER B O 1
ATOM 4427 N N . ASN B 1 286 ? 16.772 79.258 -4.055 1.00 61.78 265 ASN B N 1
ATOM 4428 C CA . ASN B 1 286 ? 16.670 79.843 -2.722 1.00 63.35 265 ASN B CA 1
ATOM 4429 C C . ASN B 1 286 ? 15.921 81.169 -2.746 1.00 59.58 265 ASN B C 1
ATOM 4430 O O . ASN B 1 286 ? 15.215 81.511 -1.799 1.00 55.66 265 ASN B O 1
ATOM 4435 N N . THR B 1 287 ? 16.075 81.904 -3.842 1.00 66.04 266 THR B N 1
ATOM 4436 C CA . THR B 1 287 ? 15.401 83.182 -4.019 1.00 63.96 266 THR B CA 1
ATOM 4437 C C . THR B 1 287 ? 13.893 83.001 -4.133 1.00 57.26 266 THR B C 1
ATOM 4438 O O . THR B 1 287 ? 13.121 83.718 -3.494 1.00 55.08 266 THR B O 1
ATOM 4442 N N . GLU B 1 288 ? 13.480 82.038 -4.950 1.00 59.50 267 GLU B N 1
ATOM 4443 C CA . GLU B 1 288 ? 12.065 81.763 -5.158 1.00 58.43 267 GLU B CA 1
ATOM 4444 C C . GLU B 1 288 ? 11.413 81.249 -3.882 1.00 61.34 267 GLU B C 1
ATOM 4445 O O . GLU B 1 288 ? 10.282 81.617 -3.561 1.00 62.74 267 GLU B O 1
ATOM 4451 N N . PHE B 1 289 ? 12.133 80.404 -3.151 1.00 58.36 268 PHE B N 1
ATOM 4452 C CA . PHE B 1 289 ? 11.601 79.828 -1.923 1.00 51.42 268 PHE B CA 1
ATOM 4453 C C . PHE B 1 289 ? 11.328 80.904 -0.878 1.00 49.07 268 PHE B C 1
ATOM 4454 O O . PHE B 1 289 ? 10.265 80.913 -0.257 1.00 46.44 268 PHE B O 1
ATOM 4462 N N . LYS B 1 290 ? 12.283 81.812 -0.690 1.00 50.16 269 LYS B N 1
ATOM 4463 C CA . LYS B 1 290 ? 12.109 82.887 0.281 1.00 48.80 269 LYS B CA 1
ATOM 4464 C C . LYS B 1 290 ? 10.909 83.753 -0.079 1.00 46.88 269 LYS B C 1
ATOM 4465 O O . LYS B 1 290 ? 10.120 84.128 0.794 1.00 44.59 269 LYS B O 1
ATOM 4471 N N . ARG B 1 291 ? 10.775 84.060 -1.366 1.00 50.00 270 ARG B N 1
ATOM 4472 C CA . ARG B 1 291 ? 9.670 84.879 -1.846 1.00 53.31 270 ARG B CA 1
ATOM 4473 C C . ARG B 1 291 ? 8.324 84.218 -1.545 1.00 55.94 270 ARG B C 1
ATOM 4474 O O . ARG B 1 291 ? 7.356 84.902 -1.219 1.00 58.33 270 ARG B O 1
ATOM 4482 N N . SER B 1 292 ? 8.270 82.891 -1.636 1.00 54.65 271 SER B N 1
ATOM 4483 C CA . SER B 1 292 ? 7.036 82.163 -1.349 1.00 57.93 271 SER B CA 1
ATOM 4484 C C . SER B 1 292 ? 6.702 82.215 0.144 1.00 50.74 271 SER B C 1
ATOM 4485 O O . SER B 1 292 ? 5.534 82.286 0.523 1.00 47.64 271 SER B O 1
ATOM 4488 N N . CYS B 1 293 ? 7.726 82.178 0.989 1.00 47.68 272 CYS B N 1
ATOM 4489 C CA . CYS B 1 293 ? 7.512 82.306 2.426 1.00 49.36 272 CYS B CA 1
ATOM 4490 C C . CYS B 1 293 ? 7.032 83.713 2.770 1.00 45.75 272 CYS B C 1
ATOM 4491 O O . CYS B 1 293 ? 6.037 83.885 3.477 1.00 44.14 272 CYS B O 1
ATOM 4494 N N . VAL B 1 294 ? 7.744 84.712 2.258 1.00 42.62 273 VAL B N 1
ATOM 4495 C CA . VAL B 1 294 ? 7.400 86.112 2.481 1.00 45.76 273 VAL B CA 1
ATOM 4496 C C . VAL B 1 294 ? 5.993 86.435 1.967 1.00 47.75 273 VAL B C 1
ATOM 4497 O O . VAL B 1 294 ? 5.224 87.124 2.640 1.00 43.50 273 VAL B O 1
ATOM 4501 N N . ALA B 1 295 ? 5.660 85.926 0.782 1.00 46.83 274 ALA B N 1
ATOM 4502 C CA . ALA B 1 295 ? 4.338 86.143 0.195 1.00 46.93 274 ALA B CA 1
ATOM 4503 C C . ALA B 1 295 ? 3.235 85.561 1.077 1.00 49.33 274 ALA B C 1
ATOM 4504 O O . ALA B 1 295 ? 2.192 86.186 1.275 1.00 49.52 274 ALA B O 1
ATOM 4506 N N . TYR B 1 296 ? 3.467 84.364 1.605 1.00 44.19 275 TYR B N 1
ATOM 4507 C CA . TYR B 1 296 ? 2.492 83.738 2.486 1.00 46.83 275 TYR B CA 1
ATOM 4508 C C . TYR B 1 296 ? 2.345 84.541 3.780 1.00 45.65 275 TYR B C 1
ATOM 4509 O O . TYR B 1 296 ? 1.234 84.725 4.274 1.00 44.35 275 TYR B O 1
ATOM 4518 N N . PHE B 1 297 ? 3.467 85.022 4.313 1.00 45.58 276 PHE B N 1
ATOM 4519 C CA . PHE B 1 297 ? 3.457 85.849 5.522 1.00 43.07 276 PHE B CA 1
ATOM 4520 C C . PHE B 1 297 ? 2.590 87.091 5.324 1.00 44.58 276 PHE B C 1
ATOM 4521 O O . PHE B 1 297 ? 1.769 87.433 6.177 1.00 37.78 276 PHE B O 1
ATOM 4529 N N . ASP B 1 298 ? 2.784 87.754 4.187 1.00 43.58 277 ASP B N 1
ATOM 4530 C CA . ASP B 1 298 ? 2.054 88.974 3.855 1.00 46.68 277 ASP B CA 1
ATOM 4531 C C . ASP B 1 298 ? 0.576 88.708 3.588 1.00 50.70 277 ASP B C 1
ATOM 4532 O O . ASP B 1 298 ? -0.293 89.391 4.129 1.00 51.66 277 ASP B O 1
ATOM 4537 N N . LYS B 1 299 ? 0.303 87.716 2.747 1.00 44.23 278 LYS B N 1
ATOM 4538 C CA . LYS B 1 299 ? -1.056 87.425 2.304 1.00 48.28 278 LYS B CA 1
ATOM 4539 C C . LYS B 1 299 ? -1.961 87.039 3.465 1.00 46.45 278 LYS B C 1
ATOM 4540 O O . LYS B 1 299 ? -3.126 87.433 3.511 1.00 49.80 278 LYS B O 1
ATOM 4546 N N . ASN B 1 300 ? -1.418 86.280 4.410 1.00 44.22 279 ASN B N 1
ATOM 4547 C CA . ASN B 1 300 ? -2.222 85.758 5.506 1.00 52.47 279 ASN B CA 1
ATOM 4548 C C . ASN B 1 300 ? -1.965 86.452 6.840 1.00 48.56 279 ASN B C 1
ATOM 4549 O O . ASN B 1 300 ? -2.383 85.959 7.887 1.00 45.81 279 ASN B O 1
ATOM 4554 N N . ASP B 1 301 ? -1.293 87.601 6.787 1.00 50.06 280 ASP B N 1
ATOM 4555 C CA . ASP B 1 301 ? -1.029 88.424 7.971 1.00 48.75 280 ASP B CA 1
ATOM 4556 C C . ASP B 1 301 ? -0.448 87.606 9.119 1.00 47.36 280 ASP B C 1
ATOM 4557 O O . ASP B 1 301 ? -0.976 87.622 10.233 1.00 46.18 280 ASP B O 1
ATOM 4562 N N . ILE B 1 302 ? 0.632 86.884 8.843 1.00 43.22 281 ILE B N 1
ATOM 4563 C CA . ILE B 1 302 ? 1.193 85.960 9.822 1.00 42.83 281 ILE B CA 1
ATOM 4564 C C . ILE B 1 302 ? 1.810 86.704 11.009 1.00 41.31 281 ILE B C 1
ATOM 4565 O O . ILE B 1 302 ? 1.768 86.220 12.142 1.00 41.93 281 ILE B O 1
ATOM 4570 N N . LEU B 1 303 ? 2.362 87.887 10.756 1.00 39.03 282 LEU B N 1
ATOM 4571 C CA . LEU B 1 303 ? 2.936 88.680 11.837 1.00 42.57 282 LEU B CA 1
ATOM 4572 C C . LEU B 1 303 ? 1.861 89.040 12.858 1.00 44.05 282 LEU B C 1
ATOM 4573 O O . LEU B 1 303 ? 2.067 88.896 14.066 1.00 42.12 282 LEU B O 1
ATOM 4578 N N . ALA B 1 304 ? 0.715 89.497 12.363 1.00 40.18 283 ALA B N 1
ATOM 4579 C CA . ALA B 1 304 ? -0.414 89.835 13.221 1.00 44.81 283 ALA B CA 1
ATOM 4580 C C . ALA B 1 304 ? -0.957 88.602 13.935 1.00 47.69 283 ALA B C 1
ATOM 4581 O O . ALA B 1 304 ? -1.386 88.681 15.085 1.00 43.18 283 ALA B O 1
ATOM 4583 N N . TYR B 1 305 ? -0.938 87.466 13.242 1.00 48.27 284 TYR B N 1
ATOM 4584 C CA . TYR B 1 305 ? -1.388 86.203 13.819 1.00 48.10 284 TYR B CA 1
ATOM 4585 C C . TYR B 1 305 ? -0.552 85.838 15.044 1.00 45.92 284 TYR B C 1
ATOM 4586 O O . TYR B 1 305 ? -1.088 85.451 16.081 1.00 43.82 284 TYR B O 1
ATOM 4595 N N . LEU B 1 306 ? 0.765 85.970 14.913 1.00 42.99 285 LEU B N 1
ATOM 4596 C CA . LEU B 1 306 ? 1.685 85.661 16.003 1.00 41.89 285 LEU B CA 1
ATOM 4597 C C . LEU B 1 306 ? 1.554 86.660 17.146 1.00 42.44 285 LEU B C 1
ATOM 4598 O O . LEU B 1 306 ? 1.507 86.275 18.315 1.00 42.32 285 LEU B O 1
ATOM 4603 N N . ILE B 1 307 ? 1.497 87.942 16.800 1.00 38.76 286 ILE B N 1
ATOM 4604 C CA . ILE B 1 307 ? 1.374 89.005 17.788 1.00 38.83 286 ILE B CA 1
ATOM 4605 C C . ILE B 1 307 ? 0.115 88.842 18.633 1.00 43.12 286 ILE B C 1
ATOM 4606 O O . ILE B 1 307 ? 0.168 88.923 19.861 1.00 40.22 286 ILE B O 1
ATOM 4611 N N . ASN B 1 308 ? -1.012 88.598 17.973 1.00 44.11 287 ASN B N 1
ATOM 4612 C CA . ASN B 1 308 ? -2.274 88.415 18.675 1.00 51.84 287 ASN B CA 1
ATOM 4613 C C . ASN B 1 308 ? -2.251 87.184 19.578 1.00 50.85 287 ASN B C 1
ATOM 4614 O O . ASN B 1 308 ? -2.823 87.197 20.666 1.00 51.84 287 ASN B O 1
ATOM 4619 N N . ASN B 1 309 ? -1.573 86.129 19.136 1.00 46.77 288 ASN B N 1
ATOM 4620 C CA . ASN B 1 309 ? -1.454 84.923 19.947 1.00 47.94 288 ASN B CA 1
ATOM 4621 C C . ASN B 1 309 ? -0.598 85.148 21.192 1.00 48.43 288 ASN B C 1
ATOM 4622 O O . ASN B 1 309 ? -0.956 84.706 22.283 1.00 49.47 288 ASN B O 1
ATOM 4627 N N . ILE B 1 310 ? 0.527 85.838 21.025 1.00 45.79 289 ILE B N 1
ATOM 4628 C CA . ILE B 1 310 ? 1.396 86.165 22.151 1.00 46.44 289 ILE B CA 1
ATOM 4629 C C . ILE B 1 310 ? 0.651 87.013 23.177 1.00 49.95 289 ILE B C 1
ATOM 4630 O O . ILE B 1 310 ? 0.768 86.791 24.383 1.00 47.29 289 ILE B O 1
ATOM 4635 N N . LYS B 1 311 ? -0.123 87.977 22.689 1.00 48.00 290 LYS B N 1
ATOM 4636 C CA . LYS B 1 311 ? -0.933 88.814 23.563 1.00 52.90 290 LYS B CA 1
ATOM 4637 C C . LYS B 1 311 ? -1.895 87.965 24.389 1.00 56.23 290 LYS B C 1
ATOM 4638 O O . LYS B 1 311 ? -2.052 88.193 25.586 1.00 57.54 290 LYS B O 1
ATOM 4644 N N . ARG B 1 312 ? -2.518 86.974 23.755 1.00 52.78 291 ARG B N 1
ATOM 4645 C CA . ARG B 1 312 ? -3.438 86.077 24.455 1.00 59.15 291 ARG B CA 1
ATOM 4646 C C . ARG B 1 312 ? -2.762 85.351 25.612 1.00 57.53 291 ARG B C 1
ATOM 4647 O O . ARG B 1 312 ? -3.379 85.109 26.646 1.00 59.66 291 ARG B O 1
ATOM 4655 N N . LEU B 1 313 ? -1.495 85.002 25.428 1.00 55.32 292 LEU B N 1
ATOM 4656 C CA . LEU B 1 313 ? -0.757 84.254 26.436 1.00 54.74 292 LEU B CA 1
ATOM 4657 C C . LEU B 1 313 ? -0.561 85.052 27.720 1.00 57.50 292 LEU B C 1
ATOM 4658 O O . LEU B 1 313 ? -0.759 84.528 28.815 1.00 63.43 292 LEU B O 1
ATOM 4663 N N . CYS B 1 314 ? -0.185 86.320 27.591 1.00 59.56 293 CYS B N 1
ATOM 4664 C CA . CYS B 1 314 ? 0.206 87.093 28.764 1.00 66.62 293 CYS B CA 1
ATOM 4665 C C . CYS B 1 314 ? -0.855 88.083 29.248 1.00 67.36 293 CYS B C 1
ATOM 4666 O O . CYS B 1 314 ? -0.776 88.566 30.375 1.00 61.88 293 CYS B O 1
ATOM 4669 N N . MET B 1 315 ? -1.850 88.381 28.420 1.00 73.74 294 MET B N 1
ATOM 4670 C CA . MET B 1 315 ? -2.854 89.373 28.802 1.00 84.53 294 MET B CA 1
ATOM 4671 C C . MET B 1 315 ? -3.952 88.801 29.692 1.00 95.51 294 MET B C 1
ATOM 4672 O O . MET B 1 315 ? -4.336 89.443 30.669 1.00 101.95 294 MET B O 1
ATOM 4677 N N . GLU B 1 316 ? -4.423 87.603 29.334 1.00 102.56 295 GLU B N 1
ATOM 4678 C CA . GLU B 1 316 ? -5.536 86.879 29.978 1.00 118.04 295 GLU B CA 1
ATOM 4679 C C . GLU B 1 316 ? -6.275 87.661 31.067 1.00 126.38 295 GLU B C 1
ATOM 4680 O O . GLU B 1 316 ? -5.841 87.710 32.219 1.00 128.60 295 GLU B O 1
#

Secondary structure (DSSP, 8-state):
---GGG--EEEEE-SEEEEEETTEEEEE-TTS-EEEE-GGGEEEEEE-TTEEEEHHHHHHHHHTT-EEEES--------EEEEE-SSPPPSHHHHHHHHHHHSHHHHHHHHHHHHHHHHHHHHHS--SSS--TTSHHHHHHHHHHHHHHHH-SSHHHHHHHHHHHHHHHHHHHHHHTT------SS--SHHHHHHHHHHHHHHHHHHHHHHHHT--TT--SS-STT--S-HHHHHHHHHIIIIIHHHHHHHHHHT--HHHHHHHHHHHHHHTTHHHHHHHHHHHHHH--/----EEE--SSS--EEEE-SEEEEEETTEEEEEETTS-EEE--GGG-SEEEE-TTEEEEHHHHHHHHHTT-EEEEE-TTS--EEEEPPP-SSSSS-----HHHHHHHHHHH-HHHHHHHHHHHHHHHHHHHHHS--SSS--TTSHHHHHHHHHHHHHHHH--SHHHHHHHHHHHHHHHHHHHHHHTT------TT--SHHHHHHHHHHHHHHHHHHHHHHHTT--TT--SSS-TTSTTHHHHHHHTTTIIIIIHHHHHHHHHTT--HHHHHHHHHHHHHHTTHHHHHHHHHHHHHH-

Organism: NCBI:txid979528